Protein AF-0000000084985797 (afdb_homodimer)

Structure (mmCIF, N/CA/C/O backbone):
data_AF-0000000084985797-model_v1
#
loop_
_entity.id
_entity.type
_entity.pdbx_description
1 polymer 'Alanine racemase'
#
loop_
_atom_site.group_PDB
_atom_site.id
_atom_site.type_symbol
_atom_site.label_atom_id
_atom_site.label_alt_id
_atom_site.label_comp_id
_atom_site.label_asym_id
_atom_site.label_entity_id
_atom_site.label_seq_id
_atom_site.pdbx_PDB_ins_code
_atom_site.Cartn_x
_atom_site.Cartn_y
_atom_site.Cartn_z
_atom_site.occupancy
_atom_site.B_iso_or_equiv
_atom_site.auth_seq_id
_atom_site.auth_comp_id
_atom_site.auth_asym_id
_atom_site.auth_atom_id
_atom_site.pdbx_PDB_model_num
ATOM 1 N N . MET A 1 1 ? -8.375 -5.516 25.641 1 49.97 1 MET A N 1
ATOM 2 C CA . MET A 1 1 ? -8.156 -5.219 24.234 1 49.97 1 MET A CA 1
ATOM 3 C C . MET A 1 1 ? -7.426 -3.893 24.062 1 49.97 1 MET A C 1
ATOM 5 O O . MET A 1 1 ? -7.711 -2.926 24.781 1 49.97 1 MET A O 1
ATOM 9 N N . HIS A 1 2 ? -6.254 -3.949 23.422 1 60.88 2 HIS A N 1
ATOM 10 C CA . HIS A 1 2 ? -5.48 -2.721 23.266 1 60.88 2 HIS A CA 1
ATOM 11 C C . HIS A 1 2 ? -6.242 -1.684 22.453 1 60.88 2 HIS A C 1
ATOM 13 O O . HIS A 1 2 ? -6.988 -2.035 21.531 1 60.88 2 HIS A O 1
ATOM 19 N N . SER A 1 3 ? -6.25 -0.531 22.922 1 81.56 3 SER A N 1
ATOM 20 C CA . SER A 1 3 ? -6.914 0.582 22.25 1 81.56 3 SER A CA 1
ATOM 21 C C . SER A 1 3 ? -6.172 0.981 20.984 1 81.56 3 SER A C 1
ATOM 23 O O . SER A 1 3 ? -4.965 0.771 20.875 1 81.56 3 SER A O 1
ATOM 25 N N . TYR A 1 4 ? -6.898 1.074 19.922 1 89.38 4 TYR A N 1
ATOM 26 C CA . TYR A 1 4 ? -6.305 1.612 18.703 1 89.38 4 TYR A CA 1
ATOM 27 C C . TYR A 1 4 ? -6.535 3.115 18.594 1 89.38 4 TYR A C 1
ATOM 29 O O . TYR A 1 4 ? -7.484 3.645 19.188 1 89.38 4 TYR A O 1
ATOM 37 N N . THR A 1 5 ? -5.602 3.789 17.969 1 92 5 THR A N 1
ATOM 38 C CA . THR A 1 5 ? -5.73 5.23 17.781 1 92 5 THR A CA 1
ATOM 39 C C . THR A 1 5 ? -6.855 5.543 16.797 1 92 5 THR A C 1
ATOM 41 O O . THR A 1 5 ? -6.824 5.102 15.641 1 92 5 THR A O 1
ATOM 44 N N . ARG A 1 6 ? -7.777 6.305 17.203 1 92.75 6 ARG A N 1
ATOM 45 C CA . ARG A 1 6 ? -8.922 6.645 16.375 1 92.75 6 ARG A CA 1
ATOM 46 C C . ARG A 1 6 ? -8.594 7.789 15.422 1 92.75 6 ARG A C 1
ATOM 48 O O . ARG A 1 6 ? -9.047 8.922 15.625 1 92.75 6 ARG A O 1
ATOM 55 N N . ARG A 1 7 ? -7.887 7.547 14.5 1 95.5 7 ARG A N 1
ATOM 56 C CA . ARG A 1 7 ? -7.508 8.406 13.383 1 95.5 7 ARG A CA 1
ATOM 57 C C . ARG A 1 7 ? -8.086 7.879 12.07 1 95.5 7 ARG A C 1
ATOM 59 O O . ARG A 1 7 ? -9.195 8.25 11.68 1 95.5 7 ARG A O 1
ATOM 66 N N . THR A 1 8 ? -7.547 6.828 11.508 1 98.44 8 THR A N 1
ATOM 67 C CA . THR A 1 8 ? -8.062 6.004 10.414 1 98.44 8 THR A CA 1
ATOM 68 C C . THR A 1 8 ? -7.93 4.52 10.75 1 98.44 8 THR A C 1
ATOM 70 O O . THR A 1 8 ? -6.879 4.074 11.219 1 98.44 8 THR A O 1
ATOM 73 N N . TRP A 1 9 ? -9.047 3.805 10.625 1 98.44 9 TRP A N 1
ATOM 74 C CA . TRP A 1 9 ? -9.008 2.383 10.953 1 98.44 9 TRP A CA 1
ATOM 75 C C . TRP A 1 9 ? -9.883 1.582 9.992 1 98.44 9 TRP A C 1
ATOM 77 O O . TRP A 1 9 ? -10.766 2.135 9.336 1 98.44 9 TRP A O 1
ATOM 87 N N . ALA A 1 10 ? -9.57 0.308 9.852 1 98.81 10 ALA A N 1
ATOM 88 C CA . ALA A 1 10 ? -10.359 -0.608 9.031 1 98.81 10 ALA A CA 1
ATOM 89 C C . ALA A 1 10 ? -11.164 -1.566 9.906 1 98.81 10 ALA A C 1
ATOM 91 O O . ALA A 1 10 ? -10.602 -2.307 10.711 1 98.81 10 ALA A O 1
ATOM 92 N N . GLU A 1 11 ? -12.445 -1.503 9.805 1 98.75 11 GLU A N 1
ATOM 93 C CA . GLU A 1 11 ? -13.312 -2.449 10.5 1 98.75 11 GLU A CA 1
ATOM 94 C C . GLU A 1 11 ? -13.5 -3.727 9.688 1 98.75 11 GLU A C 1
ATOM 96 O O . GLU A 1 11 ? -13.867 -3.67 8.508 1 98.75 11 GLU A O 1
ATOM 101 N N . ILE A 1 12 ? -13.234 -4.82 10.297 1 98.88 12 ILE A N 1
ATOM 102 C CA . ILE A 1 12 ? -13.359 -6.125 9.664 1 98.88 12 ILE A CA 1
ATOM 103 C C . ILE A 1 12 ? -14.523 -6.891 10.289 1 98.88 12 ILE A C 1
ATOM 105 O O . ILE A 1 12 ? -14.5 -7.199 11.484 1 98.88 12 ILE A O 1
ATOM 109 N N . ASN A 1 13 ? -15.516 -7.16 9.539 1 98.88 13 ASN A N 1
ATOM 110 C CA . ASN A 1 13 ? -16.703 -7.879 9.992 1 98.88 13 ASN A CA 1
ATOM 111 C C . ASN A 1 13 ? -16.562 -9.383 9.781 1 98.88 13 ASN A C 1
ATOM 113 O O . ASN A 1 13 ? -16.797 -9.883 8.68 1 98.88 13 ASN A O 1
ATOM 117 N N . LEU A 1 14 ? -16.297 -10.102 10.836 1 98.88 14 LEU A N 1
ATOM 118 C CA . LEU A 1 14 ? -16.031 -11.523 10.734 1 98.88 14 LEU A CA 1
ATOM 119 C C . LEU A 1 14 ? -17.297 -12.312 10.445 1 98.88 14 LEU A C 1
ATOM 121 O O . LEU A 1 14 ? -17.25 -13.414 9.906 1 98.88 14 LEU A O 1
ATOM 125 N N . ASP A 1 15 ? -18.484 -11.742 10.781 1 98.88 15 ASP A N 1
ATOM 126 C CA . ASP A 1 15 ? -19.75 -12.391 10.43 1 98.88 15 ASP A CA 1
ATOM 127 C C . ASP A 1 15 ? -19.969 -12.359 8.922 1 98.88 15 ASP A C 1
ATOM 129 O O . ASP A 1 15 ? -20.5 -13.32 8.352 1 98.88 15 ASP A O 1
ATOM 133 N N . ASN A 1 16 ? -19.641 -11.227 8.281 1 98.94 16 ASN A N 1
ATOM 134 C CA . ASN A 1 16 ? -19.719 -11.164 6.824 1 98.94 16 ASN A CA 1
ATOM 135 C C . ASN A 1 16 ? -18.781 -12.164 6.164 1 98.94 16 ASN A C 1
ATOM 137 O O . ASN A 1 16 ? -19.141 -12.797 5.164 1 98.94 16 ASN A O 1
ATOM 141 N N . LEU A 1 17 ? -17.594 -12.305 6.719 1 98.94 17 LEU A N 1
ATOM 142 C CA . LEU A 1 17 ? -16.656 -13.297 6.215 1 98.94 17 LEU A CA 1
ATOM 143 C C . LEU A 1 17 ? -17.25 -14.703 6.301 1 98.94 17 LEU A C 1
ATOM 145 O O . LEU A 1 17 ? -17.188 -15.469 5.336 1 98.94 17 LEU A O 1
ATOM 149 N N . ALA A 1 18 ? -17.797 -15 7.449 1 98.88 18 ALA A N 1
ATOM 150 C CA . ALA A 1 18 ? -18.422 -16.297 7.664 1 98.88 18 ALA A CA 1
ATOM 151 C C . ALA A 1 18 ? -19.578 -16.531 6.684 1 98.88 18 ALA A C 1
ATOM 153 O O . ALA A 1 18 ? -19.703 -17.625 6.113 1 98.88 18 ALA A O 1
ATOM 154 N N . HIS A 1 19 ? -20.375 -15.508 6.551 1 98.88 19 HIS A N 1
ATOM 155 C CA . HIS A 1 19 ? -21.484 -15.586 5.609 1 98.88 19 HIS A CA 1
ATOM 156 C C . HIS A 1 19 ? -21 -15.914 4.203 1 98.88 19 HIS A C 1
ATOM 158 O O . HIS A 1 19 ? -21.531 -16.812 3.551 1 98.88 19 HIS A O 1
ATOM 164 N N . ASN A 1 20 ? -20.016 -15.148 3.717 1 98.88 20 ASN A N 1
ATOM 165 C CA . ASN A 1 20 ? -19.484 -15.352 2.373 1 98.88 20 ASN A CA 1
ATOM 166 C C . ASN A 1 20 ? -18.922 -16.766 2.199 1 98.88 20 ASN A C 1
ATOM 168 O O . ASN A 1 20 ? -19.172 -17.406 1.183 1 98.88 20 ASN A O 1
ATOM 172 N N . TYR A 1 21 ? -18.172 -17.266 3.252 1 98.88 21 TYR A N 1
ATOM 173 C CA . TYR A 1 21 ? -17.594 -18.609 3.195 1 98.88 21 TYR A CA 1
ATOM 174 C C . TYR A 1 21 ? -18.688 -19.672 3.061 1 98.88 21 TYR A C 1
ATOM 176 O O . TYR A 1 21 ? -18.594 -20.562 2.217 1 98.88 21 TYR A O 1
ATOM 184 N N . ARG A 1 22 ? -19.688 -19.578 3.826 1 98.62 22 ARG A N 1
ATOM 185 C CA . ARG A 1 22 ? -20.781 -20.531 3.791 1 98.62 22 ARG A CA 1
ATOM 186 C C . ARG A 1 22 ? -21.516 -20.484 2.455 1 98.62 22 ARG A C 1
ATOM 188 O O . ARG A 1 22 ? -21.859 -21.531 1.892 1 98.62 22 ARG A O 1
ATOM 195 N N . HIS A 1 23 ? -21.734 -19.266 2.004 1 98.44 23 HIS A N 1
ATOM 196 C CA . HIS A 1 23 ? -22.422 -19.094 0.732 1 98.44 23 HIS A CA 1
ATOM 197 C C . HIS A 1 23 ? -21.641 -19.719 -0.413 1 98.44 23 HIS A C 1
ATOM 199 O O . HIS A 1 23 ? -22.203 -20.469 -1.217 1 98.44 23 HIS A O 1
ATOM 205 N N . ILE A 1 24 ? -20.344 -19.484 -0.493 1 98.25 24 ILE A N 1
ATOM 206 C CA . ILE A 1 24 ? -19.484 -20 -1.547 1 98.25 24 ILE A CA 1
ATOM 207 C C . ILE A 1 24 ? -19.422 -21.531 -1.462 1 98.25 24 ILE A C 1
ATOM 209 O O . ILE A 1 24 ? -19.516 -22.219 -2.48 1 98.25 24 ILE A O 1
ATOM 213 N N . THR A 1 25 ? -19.281 -22.031 -0.223 1 97.69 25 THR A N 1
ATOM 214 C CA . THR A 1 25 ? -19.234 -23.469 -0.012 1 97.69 25 THR A CA 1
ATOM 215 C C . THR A 1 25 ? -20.5 -24.141 -0.507 1 97.69 25 THR A C 1
ATOM 217 O O . THR A 1 25 ? -20.453 -25.203 -1.13 1 97.69 25 THR A O 1
ATOM 220 N N . ARG A 1 26 ? -21.609 -23.516 -0.255 1 96.25 26 ARG A N 1
ATOM 221 C CA . ARG A 1 26 ? -22.891 -24.047 -0.722 1 96.25 26 ARG A CA 1
ATOM 222 C C . ARG A 1 26 ? -22.938 -24.078 -2.246 1 96.25 26 ARG A C 1
ATOM 224 O O . ARG A 1 26 ? -23.406 -25.062 -2.834 1 96.25 26 ARG A O 1
ATOM 231 N N . GLN A 1 27 ? -22.453 -23.078 -2.854 1 95.19 27 GLN A N 1
ATOM 232 C CA . GLN A 1 27 ? -22.453 -22.984 -4.309 1 95.19 27 GLN A CA 1
ATOM 233 C C . GLN A 1 27 ? -21.562 -24.062 -4.934 1 95.19 27 GLN A C 1
ATOM 235 O O . GLN A 1 27 ? -21.859 -24.547 -6.023 1 95.19 27 GLN A O 1
ATOM 240 N N . LEU A 1 28 ? -20.531 -24.422 -4.293 1 96.69 28 LEU A N 1
ATOM 241 C CA . LEU A 1 28 ? -19.516 -25.312 -4.832 1 96.69 28 LEU A CA 1
ATOM 242 C C . LEU A 1 28 ? -19.938 -26.766 -4.707 1 96.69 28 LEU A C 1
ATOM 244 O O . LEU A 1 28 ? -19.391 -27.641 -5.395 1 96.69 28 LEU A O 1
ATOM 248 N N . GLY A 1 29 ? -20.922 -27.125 -3.807 1 94.19 29 GLY A N 1
ATOM 249 C CA . GLY A 1 29 ? -21.359 -28.5 -3.619 1 94.19 29 GLY A CA 1
ATOM 250 C C . GLY A 1 29 ? -20.281 -29.391 -3.016 1 94.19 29 GLY A C 1
ATOM 251 O O . GLY A 1 29 ? -19.844 -29.156 -1.895 1 94.19 29 GLY A O 1
ATOM 252 N N . THR A 1 30 ? -19.75 -30.281 -3.82 1 95.25 30 THR A N 1
ATOM 253 C CA . THR A 1 30 ? -18.797 -31.234 -3.297 1 95.25 30 THR A CA 1
ATOM 254 C C . THR A 1 30 ? -17.375 -30.703 -3.406 1 95.25 30 THR A C 1
ATOM 256 O O . THR A 1 30 ? -16.453 -31.234 -2.781 1 95.25 30 THR A O 1
ATOM 259 N N . THR A 1 31 ? -17.188 -29.734 -4.273 1 97.44 31 THR A N 1
ATOM 260 C CA . THR A 1 31 ? -15.891 -29.078 -4.375 1 97.44 31 THR A CA 1
ATOM 261 C C . THR A 1 31 ? -15.555 -28.328 -3.088 1 97.44 31 THR A C 1
ATOM 263 O O . THR A 1 31 ? -16.375 -27.562 -2.582 1 97.44 31 THR A O 1
ATOM 266 N N . ARG A 1 32 ? -14.359 -28.578 -2.494 1 97.75 32 ARG A N 1
ATOM 267 C CA . ARG A 1 32 ? -13.961 -27.938 -1.248 1 97.75 32 ARG A CA 1
ATOM 268 C C . ARG A 1 32 ? -13.203 -26.641 -1.521 1 97.75 32 ARG A C 1
ATOM 270 O O . ARG A 1 32 ? -12.688 -26.438 -2.623 1 97.75 32 ARG A O 1
ATOM 277 N N . VAL A 1 33 ? -13.148 -25.797 -0.489 1 98.12 33 VAL A N 1
ATOM 278 C CA . VAL A 1 33 ? -12.57 -24.469 -0.659 1 98.12 33 VAL A CA 1
ATOM 279 C C . VAL A 1 33 ? -11.117 -24.484 -0.191 1 98.12 33 VAL A C 1
ATOM 281 O O . VAL A 1 33 ? -10.805 -24.969 0.897 1 98.12 33 VAL A O 1
ATOM 284 N N . ILE A 1 34 ? -10.242 -24.016 -1.045 1 98.81 34 ILE A N 1
ATOM 285 C CA . ILE A 1 34 ? -8.977 -23.453 -0.57 1 98.81 34 ILE A CA 1
ATOM 286 C C . ILE A 1 34 ? -9.172 -21.984 -0.245 1 98.81 34 ILE A C 1
ATOM 288 O O . ILE A 1 34 ? -9.367 -21.156 -1.145 1 98.81 34 ILE A O 1
ATOM 292 N N . ALA A 1 35 ? -9.141 -21.625 1.031 1 98.81 35 ALA A N 1
ATOM 293 C CA . ALA A 1 35 ? -9.266 -20.219 1.405 1 98.81 35 ALA A CA 1
ATOM 294 C C . ALA A 1 35 ? -8.016 -19.438 1.011 1 98.81 35 ALA A C 1
ATOM 296 O O . ALA A 1 35 ? -6.949 -19.625 1.592 1 98.81 35 ALA A O 1
ATOM 297 N N . THR A 1 36 ? -8.188 -18.594 0.048 1 98.88 36 THR A N 1
ATOM 298 C CA . THR A 1 36 ? -7.051 -17.781 -0.371 1 98.88 36 THR A CA 1
ATOM 299 C C . THR A 1 36 ? -6.879 -16.578 0.543 1 98.88 36 THR A C 1
ATOM 301 O O . THR A 1 36 ? -7.734 -15.688 0.571 1 98.88 36 THR A O 1
ATOM 304 N N . VAL A 1 37 ? -5.742 -16.531 1.283 1 98.88 37 VAL A N 1
ATOM 305 C CA . VAL A 1 37 ? -5.539 -15.484 2.283 1 98.88 37 VAL A CA 1
ATOM 306 C C . VAL A 1 37 ? -4.215 -14.773 2.023 1 98.88 37 VAL A C 1
ATOM 308 O O . VAL A 1 37 ? -3.576 -14.281 2.957 1 98.88 37 VAL A O 1
ATOM 311 N N . LYS A 1 38 ? -3.771 -14.789 0.762 1 98.62 38 LYS A N 1
ATOM 312 C CA . LYS A 1 38 ? -2.529 -14.102 0.425 1 98.62 38 LYS A CA 1
ATOM 313 C C . LYS A 1 38 ? -2.66 -12.594 0.636 1 98.62 38 LYS A C 1
ATOM 315 O O . LYS A 1 38 ? -3.766 -12.086 0.821 1 98.62 38 LYS A O 1
ATOM 320 N N . ALA A 1 39 ? -1.468 -11.883 0.685 1 98.44 39 ALA A N 1
ATOM 321 C CA . ALA A 1 39 ? -1.417 -10.43 0.834 1 98.44 39 ALA A CA 1
ATOM 322 C C . ALA A 1 39 ? -2.148 -9.984 2.096 1 98.44 39 ALA A C 1
ATOM 324 O O . ALA A 1 39 ? -2.979 -9.07 2.051 1 98.44 39 ALA A O 1
ATOM 325 N N . ASP A 1 40 ? -1.896 -10.672 3.229 1 98.25 40 ASP A N 1
ATOM 326 C CA . ASP A 1 40 ? -2.533 -10.352 4.5 1 98.25 40 ASP A CA 1
ATOM 327 C C . ASP A 1 40 ? -4.055 -10.438 4.391 1 98.25 40 ASP A C 1
ATOM 329 O O . ASP A 1 40 ? -4.766 -9.531 4.836 1 98.25 40 ASP A O 1
ATOM 333 N N . ALA A 1 41 ? -4.508 -11.523 3.74 1 98.69 41 ALA A N 1
ATOM 334 C CA . ALA A 1 41 ? -5.93 -11.711 3.469 1 98.69 41 ALA A CA 1
ATOM 335 C C . ALA A 1 41 ? -6.508 -10.516 2.721 1 98.69 41 ALA A C 1
ATOM 337 O O . ALA A 1 41 ? -7.508 -9.938 3.148 1 98.69 41 ALA A O 1
ATOM 338 N N . TYR A 1 42 ? -5.848 -10.18 1.637 1 98.5 42 TYR A N 1
ATOM 339 C CA . TYR A 1 42 ? -6.25 -9.07 0.778 1 98.5 42 TYR A CA 1
ATOM 340 C C . TYR A 1 42 ? -6.391 -7.781 1.581 1 98.5 42 TYR A C 1
ATOM 342 O O . TYR A 1 42 ? -7.293 -6.977 1.327 1 98.5 42 TYR A O 1
ATOM 350 N N . GLY A 1 43 ? -5.602 -7.617 2.613 1 98.19 43 GLY A N 1
ATOM 351 C CA . GLY A 1 43 ? -5.605 -6.395 3.396 1 98.19 43 GLY A CA 1
ATOM 352 C C . GLY A 1 43 ? -6.539 -6.449 4.59 1 98.19 43 GLY A C 1
ATOM 353 O O . GLY A 1 43 ? -6.641 -5.484 5.352 1 98.19 43 GLY A O 1
ATOM 354 N N . HIS A 1 44 ? -7.168 -7.586 4.902 1 98.81 44 HIS A N 1
ATOM 355 C CA . HIS A 1 44 ? -8.188 -7.676 5.941 1 98.81 44 HIS A CA 1
ATOM 356 C C . HIS A 1 44 ? -7.605 -8.203 7.246 1 98.81 44 HIS A C 1
ATOM 358 O O . HIS A 1 44 ? -8.305 -8.281 8.258 1 98.81 44 HIS A O 1
ATOM 364 N N . GLY A 1 45 ? -6.293 -8.539 7.258 1 98.25 45 GLY A N 1
ATOM 365 C CA . GLY A 1 45 ? -5.684 -9.133 8.438 1 98.25 45 GLY A CA 1
ATOM 366 C C . GLY A 1 45 ? -5.773 -10.648 8.453 1 98.25 45 GLY A C 1
ATOM 367 O O . GLY A 1 45 ? -6.777 -11.203 8.898 1 98.25 45 GLY A O 1
ATOM 368 N N . GLU A 1 46 ? -4.668 -11.328 8.102 1 98 46 GLU A N 1
ATOM 369 C CA . GLU A 1 46 ? -4.715 -12.766 7.824 1 98 46 GLU A CA 1
ATOM 370 C C . GLU A 1 46 ? -4.883 -13.57 9.109 1 98 46 GLU A C 1
ATOM 372 O O . GLU A 1 46 ? -5.477 -14.648 9.094 1 98 46 GLU A O 1
ATOM 377 N N . GLN A 1 47 ? -4.41 -13.039 10.242 1 97.69 47 GLN A N 1
ATOM 378 C CA . GLN A 1 47 ? -4.48 -13.797 11.484 1 97.69 47 GLN A CA 1
ATOM 379 C C . GLN A 1 47 ? -5.926 -14.133 11.844 1 97.69 47 GLN A C 1
ATOM 381 O O . GLN A 1 47 ? -6.277 -15.305 11.992 1 97.69 47 GLN A O 1
ATOM 386 N N . HIS A 1 48 ? -6.746 -13.086 11.914 1 98.5 48 HIS A N 1
ATOM 387 C CA . HIS A 1 48 ? -8.133 -13.281 12.328 1 98.5 48 HIS A CA 1
ATOM 388 C C . HIS A 1 48 ? -8.961 -13.891 11.203 1 98.5 48 HIS A C 1
ATOM 390 O O . HIS A 1 48 ? -9.852 -14.711 11.453 1 98.5 48 HIS A O 1
ATOM 396 N N . VAL A 1 49 ? -8.664 -13.547 9.977 1 98.88 49 VAL A N 1
ATOM 397 C CA . VAL A 1 49 ? -9.398 -14.07 8.828 1 98.88 49 VAL A CA 1
ATOM 398 C C . VAL A 1 49 ? -9.164 -15.57 8.703 1 98.88 49 VAL A C 1
ATOM 400 O O . VAL A 1 49 ? -10.117 -16.359 8.656 1 98.88 49 VAL A O 1
ATOM 403 N N . ALA A 1 50 ? -7.887 -15.977 8.719 1 98.88 50 ALA A N 1
ATOM 404 C CA . ALA A 1 50 ? -7.551 -17.391 8.555 1 98.88 50 ALA A CA 1
ATOM 405 C C . ALA A 1 50 ? -8.086 -18.219 9.711 1 98.88 50 ALA A C 1
ATOM 407 O O . ALA A 1 50 ? -8.609 -19.312 9.508 1 98.88 50 ALA A O 1
ATOM 408 N N . SER A 1 51 ? -7.941 -17.656 10.906 1 98.69 51 SER A N 1
ATOM 409 C CA . SER A 1 51 ? -8.445 -18.359 12.086 1 98.69 51 SER A CA 1
ATOM 410 C C . SER A 1 51 ? -9.953 -18.562 12.008 1 98.69 51 SER A C 1
ATOM 412 O O . SER A 1 51 ? -10.453 -19.641 12.32 1 98.69 51 SER A O 1
ATOM 414 N N . THR A 1 52 ? -10.633 -17.531 11.602 1 98.75 52 THR A N 1
ATOM 415 C CA . THR A 1 52 ? -12.086 -17.594 11.469 1 98.75 52 THR A CA 1
ATOM 416 C C . THR A 1 52 ? -12.477 -18.641 10.43 1 98.75 52 THR A C 1
ATOM 418 O O . THR A 1 52 ? -13.367 -19.453 10.664 1 98.75 52 THR A O 1
ATOM 421 N N . LEU A 1 53 ? -11.82 -18.641 9.336 1 98.88 53 LEU A N 1
ATOM 422 C CA . LEU A 1 53 ? -12.125 -19.578 8.258 1 98.88 53 LEU A CA 1
ATOM 423 C C . LEU A 1 53 ? -11.82 -21.016 8.688 1 98.88 53 LEU A C 1
ATOM 425 O O . LEU A 1 53 ? -12.578 -21.938 8.375 1 98.88 53 LEU A O 1
ATOM 429 N N . GLU A 1 54 ? -10.711 -21.203 9.375 1 98.75 54 GLU A N 1
ATOM 430 C CA . GLU A 1 54 ? -10.375 -22.531 9.875 1 98.75 54 GLU A CA 1
ATOM 431 C C . GLU A 1 54 ? -11.445 -23.047 10.828 1 98.75 54 GLU A C 1
ATOM 433 O O . GLU A 1 54 ? -11.836 -24.219 10.75 1 98.75 54 GLU A O 1
ATOM 438 N N . LYS A 1 55 ? -11.938 -22.203 11.695 1 98.38 55 LYS A N 1
ATOM 439 C CA . LYS A 1 55 ? -12.992 -22.562 12.641 1 98.38 55 LYS A CA 1
ATOM 440 C C . LYS A 1 55 ? -14.281 -22.938 11.914 1 98.38 55 LYS A C 1
ATOM 442 O O . LYS A 1 55 ? -15.062 -23.75 12.398 1 98.38 55 LYS A O 1
ATOM 447 N N . LEU A 1 56 ? -14.43 -22.344 10.789 1 98.38 56 LEU A N 1
ATOM 448 C CA . LEU A 1 56 ? -15.633 -22.594 10.008 1 98.38 56 LEU A CA 1
ATOM 449 C C . LEU A 1 56 ? -15.5 -23.891 9.211 1 98.38 56 LEU A C 1
ATOM 451 O O . LEU A 1 56 ? -16.469 -24.344 8.586 1 98.38 56 LEU A O 1
ATOM 455 N N . GLY A 1 57 ? -14.273 -24.453 9.156 1 97.69 57 GLY A N 1
ATOM 456 C CA . GLY A 1 57 ? -14.125 -25.766 8.539 1 97.69 57 GLY A CA 1
ATOM 457 C C . GLY A 1 57 ? -13.18 -25.766 7.359 1 97.69 57 GLY A C 1
ATOM 458 O O . GLY A 1 57 ? -12.961 -26.797 6.727 1 97.69 57 GLY A O 1
ATOM 459 N N . ALA A 1 58 ? -12.602 -24.609 7.07 1 98.25 58 ALA A N 1
ATOM 460 C CA . ALA A 1 58 ? -11.617 -24.578 5.988 1 98.25 58 ALA A CA 1
ATOM 461 C C . ALA A 1 58 ? -10.414 -25.453 6.324 1 98.25 58 ALA A C 1
ATOM 463 O O . ALA A 1 58 ? -9.797 -25.297 7.379 1 98.25 58 ALA A O 1
ATOM 464 N N . GLN A 1 59 ? -10.078 -26.297 5.379 1 98.06 59 GLN A N 1
ATOM 465 C CA . GLN A 1 59 ? -8.961 -27.203 5.598 1 98.06 59 GLN A CA 1
ATOM 466 C C . GLN A 1 59 ? -7.754 -26.812 4.754 1 98.06 59 GLN A C 1
ATOM 468 O O . GLN A 1 59 ? -6.637 -27.266 4.996 1 98.06 59 GLN A O 1
ATOM 473 N N . TRP A 1 60 ? -7.984 -26.016 3.754 1 98.69 60 TRP A N 1
ATOM 474 C CA . TRP A 1 60 ? -6.945 -25.562 2.834 1 98.69 60 TRP A CA 1
ATOM 475 C C . TRP A 1 60 ? -6.855 -24.031 2.812 1 98.69 60 TRP A C 1
ATOM 477 O O . TRP A 1 60 ? -7.879 -23.344 2.838 1 98.69 60 TRP A O 1
ATOM 487 N N . PHE A 1 61 ? -5.637 -23.594 2.793 1 98.88 61 PHE A N 1
ATOM 488 C CA . PHE A 1 61 ? -5.336 -22.172 2.607 1 98.88 61 PHE A CA 1
ATOM 489 C C . PHE A 1 61 ? -4.316 -21.984 1.493 1 98.88 61 PHE A C 1
ATOM 491 O O . PHE A 1 61 ? -3.512 -22.875 1.217 1 98.88 61 PHE A O 1
ATOM 498 N N . SER A 1 62 ? -4.379 -20.906 0.834 1 98.94 62 SER A N 1
ATOM 499 C CA . SER A 1 62 ? -3.35 -20.594 -0.148 1 98.94 62 SER A CA 1
ATOM 500 C C . SER A 1 62 ? -2.787 -19.203 0.072 1 98.94 62 SER A C 1
ATOM 502 O O . SER A 1 62 ? -3.506 -18.297 0.512 1 98.94 62 SER A O 1
ATOM 504 N N . VAL A 1 63 ? -1.51 -19.031 -0.174 1 98.88 63 VAL A N 1
ATOM 505 C CA . VAL A 1 63 ? -0.763 -17.781 -0.057 1 98.88 63 VAL A CA 1
ATOM 506 C C . VAL A 1 63 ? 0.138 -17.609 -1.276 1 98.88 63 VAL A C 1
ATOM 508 O O . VAL A 1 63 ? 0.257 -18.516 -2.107 1 98.88 63 VAL A O 1
ATOM 511 N N . SER A 1 64 ? 0.725 -16.406 -1.36 1 98.31 64 SER A N 1
ATOM 512 C CA . SER A 1 64 ? 1.51 -16.078 -2.547 1 98.31 64 SER A CA 1
ATOM 513 C C . SER A 1 64 ? 2.959 -16.531 -2.391 1 98.31 64 SER A C 1
ATOM 515 O O . SER A 1 64 ? 3.645 -16.797 -3.381 1 98.31 64 SER A O 1
ATOM 517 N N . ASN A 1 65 ? 3.473 -16.609 -1.163 1 98.12 65 ASN A N 1
ATOM 518 C CA . ASN A 1 65 ? 4.895 -16.859 -0.948 1 98.12 65 ASN A CA 1
ATOM 519 C C . ASN A 1 65 ? 5.148 -17.5 0.413 1 98.12 65 ASN A C 1
ATOM 521 O O . ASN A 1 65 ? 4.238 -17.609 1.237 1 98.12 65 ASN A O 1
ATOM 525 N N . ILE A 1 66 ? 6.348 -17.891 0.656 1 98.12 66 ILE A N 1
ATOM 526 C CA . ILE A 1 66 ? 6.715 -18.703 1.811 1 98.12 66 ILE A CA 1
ATOM 527 C C . ILE A 1 66 ? 6.613 -17.859 3.084 1 98.12 66 ILE A C 1
ATOM 529 O O . ILE A 1 66 ? 6.262 -18.375 4.148 1 98.12 66 ILE A O 1
ATOM 533 N N . ASP A 1 67 ? 6.891 -16.531 3.041 1 97.62 67 ASP A N 1
ATOM 534 C CA . ASP A 1 67 ? 6.777 -15.68 4.219 1 97.62 67 ASP A CA 1
ATOM 535 C C . ASP A 1 67 ? 5.348 -15.656 4.75 1 97.62 67 ASP A C 1
ATOM 537 O O . ASP A 1 67 ? 5.125 -15.695 5.961 1 97.62 67 ASP A O 1
ATOM 541 N N . GLU A 1 68 ? 4.438 -15.594 3.871 1 98.31 68 GLU A N 1
ATOM 542 C CA . GLU A 1 68 ? 3.029 -15.609 4.254 1 98.31 68 GLU A CA 1
ATOM 543 C C . GLU A 1 68 ? 2.631 -16.969 4.836 1 98.31 68 GLU A C 1
ATOM 545 O O . GLU A 1 68 ? 1.826 -17.031 5.766 1 98.31 68 GLU A O 1
ATOM 550 N N . ALA A 1 69 ? 3.16 -18.016 4.227 1 98.69 69 ALA A N 1
ATOM 551 C CA . ALA A 1 69 ? 2.889 -19.344 4.762 1 98.69 69 ALA A CA 1
ATOM 552 C C . ALA A 1 69 ? 3.406 -19.484 6.191 1 98.69 69 ALA A C 1
ATOM 554 O O . ALA A 1 69 ? 2.703 -19.984 7.07 1 98.69 69 ALA A O 1
ATOM 555 N N . MET A 1 70 ? 4.617 -19.031 6.379 1 97.88 70 MET A N 1
ATOM 556 C CA . MET A 1 70 ? 5.215 -19.078 7.707 1 97.88 70 MET A CA 1
ATOM 557 C C . MET A 1 70 ? 4.41 -18.25 8.703 1 97.88 70 MET A C 1
ATOM 559 O O . MET A 1 70 ? 4.266 -18.625 9.867 1 97.88 70 MET A O 1
ATOM 563 N N . ALA A 1 71 ? 3.92 -17.094 8.227 1 97.94 71 ALA A N 1
ATOM 564 C CA . ALA A 1 71 ? 3.084 -16.25 9.078 1 97.94 71 ALA A CA 1
ATOM 565 C C . ALA A 1 71 ? 1.832 -17 9.531 1 97.94 71 ALA A C 1
ATOM 567 O O . ALA A 1 71 ? 1.445 -16.938 10.695 1 97.94 71 ALA A O 1
ATOM 568 N N . LEU A 1 72 ? 1.193 -17.688 8.617 1 98.62 72 LEU A N 1
ATOM 569 C CA . LEU A 1 72 ? 0.01 -18.453 8.977 1 98.62 72 LEU A CA 1
ATOM 570 C C . LEU A 1 72 ? 0.343 -19.5 10.039 1 98.62 72 LEU A C 1
ATOM 572 O O . LEU A 1 72 ? -0.417 -19.688 10.992 1 98.62 72 LEU A O 1
ATOM 576 N N . ARG A 1 73 ? 1.489 -20.188 9.844 1 98.69 73 ARG A N 1
ATOM 577 C CA . ARG A 1 73 ? 1.91 -21.172 10.828 1 98.69 73 ARG A CA 1
ATOM 578 C C . ARG A 1 73 ? 2.15 -20.516 12.188 1 98.69 73 ARG A C 1
ATOM 580 O O . ARG A 1 73 ? 1.755 -21.062 13.219 1 98.69 73 ARG A O 1
ATOM 587 N N . ARG A 1 74 ? 2.76 -19.344 12.195 1 97.62 74 ARG A N 1
ATOM 588 C CA . ARG A 1 74 ? 3.004 -18.625 13.438 1 97.62 74 ARG A CA 1
ATOM 589 C C . ARG A 1 74 ? 1.693 -18.219 14.102 1 97.62 74 ARG A C 1
ATOM 591 O O . ARG A 1 74 ? 1.615 -18.125 15.328 1 97.62 74 ARG A O 1
ATOM 598 N N . HIS A 1 75 ? 0.679 -18 13.297 1 97.44 75 HIS A N 1
ATOM 599 C CA . HIS A 1 75 ? -0.626 -17.625 13.828 1 97.44 75 HIS A CA 1
ATOM 600 C C . HIS A 1 75 ? -1.401 -18.844 14.305 1 97.44 75 HIS A C 1
ATOM 602 O O . HIS A 1 75 ? -2.529 -18.719 14.789 1 97.44 75 HIS A O 1
ATOM 608 N N . GLY A 1 76 ? -0.844 -20.078 14.07 1 98 76 GLY A N 1
ATOM 609 C CA . GLY A 1 76 ? -1.441 -21.297 14.602 1 98 76 GLY A CA 1
ATOM 610 C C . GLY A 1 76 ? -2.316 -22.031 13.594 1 98 76 GLY A C 1
ATOM 611 O O . GLY A 1 76 ? -3.035 -22.953 13.953 1 98 76 GLY A O 1
ATOM 612 N N . ILE A 1 77 ? -2.293 -21.594 12.367 1 98.56 77 ILE A N 1
ATOM 613 C CA . ILE A 1 77 ? -3.092 -22.266 11.352 1 98.56 77 ILE A CA 1
ATOM 614 C C . ILE A 1 77 ? -2.512 -23.656 11.078 1 98.56 77 ILE A C 1
ATOM 616 O O . ILE A 1 77 ? -1.323 -23.797 10.781 1 98.56 77 ILE A O 1
ATOM 620 N N . ARG A 1 78 ? -3.32 -24.672 11.117 1 97.44 78 ARG A N 1
ATOM 621 C CA . ARG A 1 78 ? -2.852 -26.047 11 1 97.44 78 ARG A CA 1
ATOM 622 C C . ARG A 1 78 ? -3.25 -26.641 9.656 1 97.44 78 ARG A C 1
ATOM 624 O O . ARG A 1 78 ? -2.691 -27.656 9.234 1 97.44 78 ARG A O 1
ATOM 631 N N . GLY A 1 79 ? -4.227 -26.016 9.047 1 97.75 79 GLY A N 1
ATOM 632 C CA . GLY A 1 79 ? -4.676 -26.516 7.754 1 97.75 79 GLY A CA 1
ATOM 633 C C . GLY A 1 79 ? -3.568 -26.594 6.723 1 97.75 79 GLY A C 1
ATOM 634 O O . GLY A 1 79 ? -2.475 -26.062 6.941 1 97.75 79 GLY A O 1
ATOM 635 N N . ASP A 1 80 ? -3.844 -27.328 5.629 1 98.69 80 ASP A N 1
ATOM 636 C CA . ASP A 1 80 ? -2.893 -27.406 4.523 1 98.69 80 ASP A CA 1
ATOM 637 C C . ASP A 1 80 ? -2.689 -26.047 3.871 1 98.69 80 ASP A C 1
ATOM 639 O O . ASP A 1 80 ? -3.639 -25.266 3.73 1 98.69 80 ASP A O 1
ATOM 643 N N . ILE A 1 81 ? -1.452 -25.719 3.586 1 98.88 81 ILE A N 1
ATOM 644 C CA . ILE A 1 81 ? -1.146 -24.422 2.982 1 98.88 81 ILE A CA 1
ATOM 645 C C . ILE A 1 81 ? -0.484 -24.641 1.622 1 98.88 81 ILE A C 1
ATOM 647 O O . ILE A 1 81 ? 0.521 -25.344 1.516 1 98.88 81 ILE A O 1
ATOM 651 N N . LEU A 1 82 ? -1.056 -24.094 0.612 1 98.94 82 LEU A N 1
ATOM 652 C CA . LEU A 1 82 ? -0.503 -24.109 -0.738 1 98.94 82 LEU A CA 1
ATOM 653 C C . LEU A 1 82 ? 0.146 -22.766 -1.062 1 98.94 82 LEU A C 1
ATOM 655 O O . LEU A 1 82 ? -0.499 -21.719 -0.961 1 98.94 82 LEU A O 1
ATOM 659 N N . ILE A 1 83 ? 1.397 -22.766 -1.373 1 98.88 83 ILE A N 1
ATOM 660 C CA . ILE A 1 83 ? 2.07 -21.578 -1.881 1 98.88 83 ILE A CA 1
ATOM 661 C C . ILE A 1 83 ? 1.907 -21.5 -3.396 1 98.88 83 ILE A C 1
ATOM 663 O O . ILE A 1 83 ? 2.408 -22.359 -4.125 1 98.88 83 ILE A O 1
ATOM 667 N N . LEU A 1 84 ? 1.304 -20.453 -3.854 1 98.81 84 LEU A N 1
ATOM 668 C CA . LEU A 1 84 ? 0.943 -20.328 -5.262 1 98.81 84 LEU A CA 1
ATOM 669 C C . LEU A 1 84 ? 2.137 -19.859 -6.086 1 98.81 84 LEU A C 1
ATOM 671 O O . LEU A 1 84 ? 2.209 -20.125 -7.289 1 98.81 84 LEU A O 1
ATOM 675 N N . GLY A 1 85 ? 3.027 -19.109 -5.438 1 97.38 85 GLY A N 1
ATOM 676 C CA . GLY A 1 85 ? 4.102 -18.484 -6.184 1 97.38 85 GLY A CA 1
ATOM 677 C C . GLY A 1 85 ? 5.457 -19.109 -5.93 1 97.38 85 GLY A C 1
ATOM 678 O O . GLY A 1 85 ? 5.539 -20.281 -5.535 1 97.38 85 GLY A O 1
ATOM 679 N N . PHE A 1 86 ? 6.512 -18.391 -6.23 1 96.25 86 PHE A N 1
ATOM 680 C CA . PHE A 1 86 ? 7.906 -18.812 -6.242 1 96.25 86 PHE A CA 1
ATOM 681 C C . PHE A 1 86 ? 8.477 -18.812 -4.828 1 96.25 86 PHE A C 1
ATOM 683 O O . PHE A 1 86 ? 8.281 -17.875 -4.066 1 96.25 86 PHE A O 1
ATOM 690 N N . THR A 1 87 ? 9.078 -19.938 -4.43 1 97.88 87 THR A N 1
ATOM 691 C CA . THR A 1 87 ? 9.906 -20.031 -3.229 1 97.88 87 THR A CA 1
ATOM 692 C C . THR A 1 87 ? 11.375 -20.234 -3.596 1 97.88 87 THR A C 1
ATOM 694 O O . THR A 1 87 ? 11.734 -21.219 -4.23 1 97.88 87 THR A O 1
ATOM 697 N N . PRO A 1 88 ? 12.227 -19.312 -3.193 1 96.5 88 PRO A N 1
ATOM 698 C CA . PRO A 1 88 ? 13.656 -19.547 -3.443 1 96.5 88 PRO A CA 1
ATOM 699 C C . PRO A 1 88 ? 14.172 -20.812 -2.787 1 96.5 88 PRO A C 1
ATOM 701 O O . PRO A 1 88 ? 13.727 -21.188 -1.698 1 96.5 88 PRO A O 1
ATOM 704 N N . LEU A 1 89 ? 15.195 -21.422 -3.436 1 95.44 89 LEU A N 1
ATOM 705 C CA . LEU A 1 89 ? 15.727 -22.688 -2.953 1 95.44 89 LEU A CA 1
ATOM 706 C C . LEU A 1 89 ? 16.312 -22.531 -1.556 1 95.44 89 LEU A C 1
ATOM 708 O O . LEU A 1 89 ? 16.297 -23.484 -0.761 1 95.44 89 LEU A O 1
ATOM 712 N N . GLU A 1 90 ? 16.781 -21.328 -1.291 1 94.44 90 GLU A N 1
ATOM 713 C CA . GLU A 1 90 ? 17.375 -21.047 0.011 1 94.44 90 GLU A CA 1
ATOM 714 C C . GLU A 1 90 ? 16.359 -21.219 1.133 1 94.44 90 GLU A C 1
ATOM 716 O O . GLU A 1 90 ? 16.734 -21.406 2.293 1 94.44 90 GLU A O 1
ATOM 721 N N . ASP A 1 91 ? 15.102 -21.172 0.76 1 96.06 91 ASP A N 1
ATOM 722 C CA . ASP A 1 91 ? 14.039 -21.281 1.762 1 96.06 91 ASP A CA 1
ATOM 723 C C . ASP A 1 91 ? 13.359 -22.641 1.713 1 96.06 91 ASP A C 1
ATOM 725 O O . ASP A 1 91 ? 12.344 -22.859 2.373 1 96.06 91 ASP A O 1
ATOM 729 N N . ALA A 1 92 ? 13.922 -23.578 0.984 1 97.06 92 ALA A N 1
ATOM 730 C CA . ALA A 1 92 ? 13.273 -24.875 0.762 1 97.06 92 ALA A CA 1
ATOM 731 C C . ALA A 1 92 ? 13.148 -25.656 2.066 1 97.06 92 ALA A C 1
ATOM 733 O O . ALA A 1 92 ? 12.227 -26.453 2.232 1 97.06 92 ALA A O 1
ATOM 734 N N . LYS A 1 93 ? 14.078 -25.406 2.971 1 97.12 93 LYS A N 1
ATOM 735 C CA . LYS A 1 93 ? 14.039 -26.094 4.262 1 97.12 93 LYS A CA 1
ATOM 736 C C . LYS A 1 93 ? 12.711 -25.844 4.977 1 97.12 93 LYS A C 1
ATOM 738 O O . LYS A 1 93 ? 12.172 -26.734 5.633 1 97.12 93 LYS A O 1
ATOM 743 N N . GLU A 1 94 ? 12.219 -24.594 4.84 1 97.25 94 GLU A N 1
ATOM 744 C CA . GLU A 1 94 ? 10.969 -24.219 5.488 1 97.25 94 GLU A CA 1
ATOM 745 C C . GLU A 1 94 ? 9.789 -24.984 4.902 1 97.25 94 GLU A C 1
ATOM 747 O O . GLU A 1 94 ? 8.836 -25.312 5.613 1 97.25 94 GLU A O 1
ATOM 752 N N . LEU A 1 95 ? 9.867 -25.281 3.615 1 98.25 95 LEU A N 1
ATOM 753 C CA . LEU A 1 95 ? 8.82 -26.078 2.992 1 98.25 95 LEU A CA 1
ATOM 754 C C . LEU A 1 95 ? 8.664 -27.422 3.705 1 98.25 95 LEU A C 1
ATOM 756 O O . LEU A 1 95 ? 7.555 -27.828 4.047 1 98.25 95 LEU A O 1
ATOM 760 N N . ALA A 1 96 ? 9.781 -28.078 3.916 1 97.75 96 ALA A N 1
ATOM 761 C CA . ALA A 1 96 ? 9.797 -29.406 4.527 1 97.75 96 ALA A CA 1
ATOM 762 C C . ALA A 1 96 ? 9.414 -29.328 6.004 1 97.75 96 ALA A C 1
ATOM 764 O O . ALA A 1 96 ? 8.562 -30.109 6.469 1 97.75 96 ALA A O 1
ATOM 765 N N . GLU A 1 97 ? 9.992 -28.359 6.703 1 97.81 97 GLU A N 1
ATOM 766 C CA . GLU A 1 97 ? 9.836 -28.266 8.148 1 97.81 97 GLU A CA 1
ATOM 767 C C . GLU A 1 97 ? 8.406 -27.906 8.523 1 97.81 97 GLU A C 1
ATOM 769 O O . GLU A 1 97 ? 7.906 -28.344 9.57 1 97.81 97 GLU A O 1
ATOM 774 N N . HIS A 1 98 ? 7.738 -27.172 7.676 1 98.06 98 HIS A N 1
ATOM 775 C CA . HIS A 1 98 ? 6.41 -26.672 8.031 1 98.06 98 HIS A CA 1
ATOM 776 C C . HIS A 1 98 ? 5.332 -27.328 7.176 1 98.06 98 HIS A C 1
ATOM 778 O O . HIS A 1 98 ? 4.18 -26.891 7.176 1 98.06 98 HIS A O 1
ATOM 784 N N . GLN A 1 99 ? 5.707 -28.328 6.43 1 97.25 99 GLN A N 1
ATOM 785 C CA . GLN A 1 99 ? 4.789 -29.141 5.637 1 97.25 99 GLN A CA 1
ATOM 786 C C . GLN A 1 99 ? 3.959 -28.266 4.699 1 97.25 99 GLN A C 1
ATOM 788 O O . GLN A 1 99 ? 2.727 -28.344 4.703 1 97.25 99 GLN A O 1
ATOM 793 N N . LEU A 1 100 ? 4.641 -27.453 3.992 1 98.75 100 LEU A N 1
ATOM 794 C CA . LEU A 1 100 ? 4 -26.562 3.037 1 98.75 100 LEU A CA 1
ATOM 795 C C . LEU A 1 100 ? 3.979 -27.172 1.642 1 98.75 100 LEU A C 1
ATOM 797 O O . LEU A 1 100 ? 4.945 -27.828 1.228 1 98.75 100 LEU A O 1
ATOM 801 N N . THR A 1 101 ? 2.859 -27.062 0.951 1 98.88 101 THR A N 1
ATOM 802 C CA . THR A 1 101 ? 2.746 -27.516 -0.435 1 98.88 101 THR A CA 1
ATOM 803 C C . THR A 1 101 ? 3.227 -26.422 -1.391 1 98.88 101 THR A C 1
ATOM 805 O O . THR A 1 101 ? 2.754 -25.281 -1.333 1 98.88 101 THR A O 1
ATOM 808 N N . GLN A 1 102 ? 4.172 -26.75 -2.219 1 98.88 102 GLN A N 1
ATOM 809 C CA . GLN A 1 102 ? 4.773 -25.797 -3.137 1 98.88 102 GLN A CA 1
ATOM 810 C C . GLN A 1 102 ? 4.262 -26 -4.562 1 98.88 102 GLN A C 1
ATOM 812 O O . GLN A 1 102 ? 4.133 -27.125 -5.023 1 98.88 102 GLN A O 1
ATOM 817 N N . THR A 1 103 ? 3.932 -24.984 -5.23 1 98.88 103 THR A N 1
ATOM 818 C CA . THR A 1 103 ? 3.578 -25.031 -6.645 1 98.88 103 THR A CA 1
ATOM 819 C C . THR A 1 103 ? 4.816 -25.281 -7.504 1 98.88 103 THR A C 1
ATOM 821 O O . THR A 1 103 ? 5.844 -24.625 -7.32 1 98.88 103 THR A O 1
ATOM 824 N N . ILE A 1 104 ? 4.691 -26.188 -8.414 1 98.75 104 ILE A N 1
ATOM 825 C CA . ILE A 1 104 ? 5.691 -26.422 -9.445 1 98.75 104 ILE A CA 1
ATOM 826 C C . ILE A 1 104 ? 5.188 -25.875 -10.781 1 98.75 104 ILE A C 1
ATOM 828 O O . ILE A 1 104 ? 4.102 -26.25 -11.234 1 98.75 104 ILE A O 1
ATOM 832 N N . PHE A 1 105 ? 6.035 -24.984 -11.383 1 98.38 105 PHE A N 1
ATOM 833 C CA . PHE A 1 105 ? 5.492 -24.266 -12.523 1 98.38 105 PHE A CA 1
ATOM 834 C C . PHE A 1 105 ? 6.477 -24.266 -13.688 1 98.38 105 PHE A C 1
ATOM 836 O O . PHE A 1 105 ? 6.184 -23.734 -14.758 1 98.38 105 PHE A O 1
ATOM 843 N N . SER A 1 106 ? 7.676 -24.844 -13.516 1 97.56 106 SER A N 1
ATOM 844 C CA . SER A 1 106 ? 8.656 -24.969 -14.586 1 97.56 106 SER A CA 1
ATOM 845 C C . SER A 1 106 ? 9.547 -26.188 -14.383 1 97.56 106 SER A C 1
ATOM 847 O O . SER A 1 106 ? 9.68 -26.688 -13.266 1 97.56 106 SER A O 1
ATOM 849 N N . HIS A 1 107 ? 10.117 -26.641 -15.484 1 96.56 107 HIS A N 1
ATOM 850 C CA . HIS A 1 107 ? 11.031 -27.781 -15.43 1 96.56 107 HIS A CA 1
ATOM 851 C C . HIS A 1 107 ? 12.258 -27.469 -14.578 1 96.56 107 HIS A C 1
ATOM 853 O O . HIS A 1 107 ? 12.672 -28.281 -13.758 1 96.56 107 HIS A O 1
ATOM 859 N N . GLU A 1 108 ? 12.75 -26.297 -14.812 1 96.06 108 GLU A N 1
ATOM 860 C CA . GLU A 1 108 ? 13.945 -25.859 -14.102 1 96.06 108 GLU A CA 1
ATOM 861 C C . GLU A 1 108 ? 13.711 -25.828 -12.594 1 96.06 108 GLU A C 1
ATOM 863 O O . GLU A 1 108 ? 14.492 -26.391 -11.828 1 96.06 108 GLU A O 1
ATOM 868 N N . TYR A 1 109 ? 12.695 -25.234 -12.219 1 97.81 109 TYR A N 1
ATOM 869 C CA . TYR A 1 109 ? 12.383 -25.109 -10.797 1 97.81 109 TYR A CA 1
ATOM 870 C C . TYR A 1 109 ? 12.125 -26.484 -10.18 1 97.81 109 TYR A C 1
ATOM 872 O O . TYR A 1 109 ? 12.586 -26.766 -9.07 1 97.81 109 TYR A O 1
ATOM 880 N N . ALA A 1 110 ? 11.414 -27.344 -10.898 1 98.38 110 ALA A N 1
ATOM 881 C CA . ALA A 1 110 ? 11.117 -28.703 -10.422 1 98.38 110 ALA A CA 1
ATOM 882 C C . ALA A 1 110 ? 12.398 -29.484 -10.172 1 98.38 110 ALA A C 1
ATOM 884 O O . ALA A 1 110 ? 12.539 -30.141 -9.141 1 98.38 110 ALA A O 1
ATOM 885 N N . ARG A 1 111 ? 13.281 -29.391 -11.102 1 98.06 111 ARG A N 1
ATOM 886 C CA . ARG A 1 111 ? 14.531 -30.141 -10.992 1 98.06 111 ARG A CA 1
ATOM 887 C C . ARG A 1 111 ? 15.367 -29.625 -9.82 1 98.06 111 ARG A C 1
ATOM 889 O O . ARG A 1 111 ? 15.977 -30.422 -9.094 1 98.06 111 ARG A O 1
ATOM 896 N N . GLU A 1 112 ? 15.383 -28.328 -9.664 1 97.75 112 GLU A N 1
ATOM 897 C CA . GLU A 1 112 ? 16.141 -27.734 -8.57 1 97.75 112 GLU A CA 1
ATOM 898 C C . GLU A 1 112 ? 15.57 -28.156 -7.215 1 97.75 112 GLU A C 1
ATOM 900 O O . GLU A 1 112 ? 16.312 -28.562 -6.32 1 97.75 112 GLU A O 1
ATOM 905 N N . LEU A 1 113 ? 14.297 -28.062 -7.09 1 98.31 113 LEU A N 1
ATOM 906 C CA . LEU A 1 113 ? 13.648 -28.438 -5.832 1 98.31 113 LEU A CA 1
ATOM 907 C C . LEU A 1 113 ? 13.789 -29.922 -5.562 1 98.31 113 LEU A C 1
ATOM 909 O O . LEU A 1 113 ? 13.984 -30.344 -4.418 1 98.31 113 LEU A O 1
ATOM 913 N N . SER A 1 114 ? 13.664 -30.703 -6.609 1 98.69 114 SER A N 1
ATOM 914 C CA . SER A 1 114 ? 13.859 -32.156 -6.508 1 98.69 114 SER A CA 1
ATOM 915 C C . SER A 1 114 ? 15.258 -32.469 -6.004 1 98.69 114 SER A C 1
ATOM 917 O O . SER A 1 114 ? 15.414 -33.281 -5.09 1 98.69 114 SER A O 1
ATOM 919 N N . SER A 1 115 ? 16.219 -31.859 -6.637 1 98.38 115 SER A N 1
ATOM 920 C CA . SER A 1 115 ? 17.609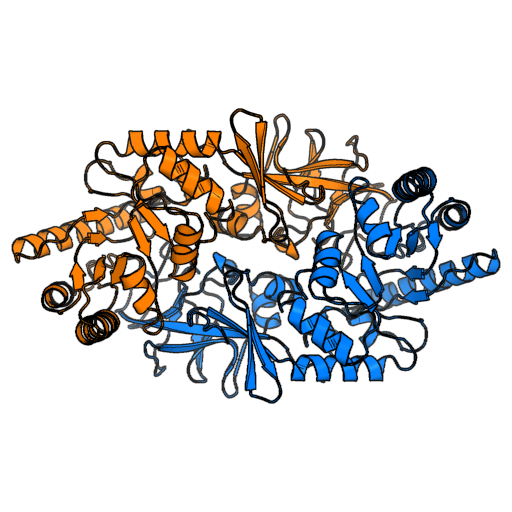 -32.094 -6.238 1 98.38 115 SER A CA 1
ATOM 921 C C . SER A 1 115 ? 17.828 -31.734 -4.773 1 98.38 115 SER A C 1
ATOM 923 O O . SER A 1 115 ? 18.516 -32.438 -4.047 1 98.38 115 SER A O 1
ATOM 925 N N . TRP A 1 116 ? 17.297 -30.625 -4.379 1 98.06 116 TRP A N 1
ATOM 926 C CA . TRP A 1 116 ? 17.406 -30.219 -2.98 1 98.06 116 TRP A CA 1
ATOM 927 C C . TRP A 1 116 ? 16.75 -31.25 -2.061 1 98.06 116 TRP A C 1
ATOM 929 O O . TRP A 1 116 ? 17.344 -31.656 -1.06 1 98.06 116 TRP A O 1
ATOM 939 N N . ALA A 1 117 ? 15.539 -31.625 -2.371 1 98.5 117 ALA A N 1
ATOM 940 C CA . ALA A 1 117 ? 14.789 -32.562 -1.557 1 98.5 117 ALA A CA 1
ATOM 941 C C . ALA A 1 117 ? 15.547 -33.906 -1.411 1 98.5 117 ALA A C 1
ATOM 943 O O . ALA A 1 117 ? 15.617 -34.469 -0.317 1 98.5 117 ALA A O 1
ATOM 944 N N . GLN A 1 118 ? 16.094 -34.312 -2.486 1 97.88 118 GLN A N 1
ATOM 945 C CA . GLN A 1 118 ? 16.875 -35.562 -2.486 1 97.88 118 GLN A CA 1
ATOM 946 C C . GLN A 1 118 ? 18.094 -35.469 -1.58 1 97.88 118 GLN A C 1
ATOM 948 O O . GLN A 1 118 ? 18.359 -36.344 -0.785 1 97.88 118 GLN A O 1
ATOM 953 N N . SER A 1 119 ? 18.766 -34.406 -1.727 1 97.81 119 SER A N 1
ATOM 954 C CA . SER A 1 119 ? 19.969 -34.188 -0.945 1 97.81 119 SER A CA 1
ATOM 955 C C . SER A 1 119 ? 19.672 -34.094 0.546 1 97.81 119 SER A C 1
ATOM 957 O O . SER A 1 119 ? 20.516 -34.438 1.38 1 97.81 119 SER A O 1
ATOM 959 N N . HIS A 1 120 ? 18.531 -33.75 0.87 1 97.75 120 HIS A N 1
ATOM 960 C CA . HIS A 1 120 ? 18.141 -33.594 2.271 1 97.75 120 HIS A CA 1
ATOM 961 C C . HIS A 1 120 ? 17.281 -34.781 2.732 1 97.75 120 HIS A C 1
ATOM 963 O O . HIS A 1 120 ? 16.797 -34.781 3.867 1 97.75 120 HIS A O 1
ATOM 969 N N . GLN A 1 121 ? 17.016 -35.656 1.846 1 98 121 GLN A N 1
ATOM 970 C CA . GLN A 1 121 ? 16.281 -36.875 2.131 1 98 121 GLN A CA 1
ATOM 971 C C . GLN A 1 121 ? 14.875 -36.594 2.645 1 98 121 GLN A C 1
ATOM 973 O O . GLN A 1 121 ? 14.445 -37.125 3.664 1 98 121 GLN A O 1
ATOM 978 N N . VAL A 1 122 ? 14.273 -35.594 1.965 1 98.06 122 VAL A N 1
ATOM 979 C CA . VAL A 1 122 ? 12.891 -35.281 2.287 1 98.06 122 VAL A CA 1
ATOM 980 C C . VAL A 1 122 ? 12.023 -35.406 1.035 1 98.06 122 VAL A C 1
ATOM 982 O O . VAL A 1 122 ? 12.547 -35.531 -0.078 1 98.06 122 VAL A O 1
ATOM 985 N N . THR A 1 123 ? 10.75 -35.562 1.252 1 98.25 123 THR A N 1
ATOM 986 C CA . THR A 1 123 ? 9.766 -35.5 0.179 1 98.25 123 THR A CA 1
ATOM 987 C C . THR A 1 123 ? 8.852 -34.312 0.334 1 98.25 123 THR A C 1
ATOM 989 O O . THR A 1 123 ? 8.258 -34.094 1.397 1 98.25 123 THR A O 1
ATOM 992 N N . LEU A 1 124 ? 8.758 -33.5 -0.67 1 98.56 124 LEU A N 1
ATOM 993 C CA . LEU A 1 124 ? 7.965 -32.25 -0.634 1 98.56 124 LEU A CA 1
ATOM 994 C C . LEU A 1 124 ? 6.652 -32.438 -1.394 1 98.56 124 LEU A C 1
ATOM 996 O O . LEU A 1 124 ? 6.652 -32.875 -2.553 1 98.56 124 LEU A O 1
ATOM 1000 N N . PRO A 1 125 ? 5.516 -32.281 -0.704 1 98.75 125 PRO A N 1
ATOM 1001 C CA . PRO A 1 125 ? 4.273 -32.219 -1.474 1 98.75 125 PRO A CA 1
ATOM 1002 C C . PRO A 1 125 ? 4.23 -31.047 -2.432 1 98.75 125 PRO A C 1
ATOM 1004 O O . PRO A 1 125 ? 4.637 -29.938 -2.068 1 98.75 125 PRO A O 1
ATOM 1007 N N . VAL A 1 126 ? 3.754 -31.25 -3.68 1 98.88 126 VAL A N 1
ATOM 1008 C CA . VAL A 1 126 ? 3.73 -30.172 -4.664 1 98.88 126 VAL A CA 1
ATOM 1009 C C . VAL A 1 126 ? 2.424 -30.219 -5.453 1 98.88 126 VAL A C 1
ATOM 1011 O O . VAL A 1 126 ? 1.793 -31.281 -5.559 1 98.88 126 VAL A O 1
ATOM 1014 N N . HIS A 1 127 ? 1.926 -29.094 -5.867 1 98.94 127 HIS A N 1
ATOM 1015 C CA . HIS A 1 127 ? 0.887 -28.984 -6.887 1 98.94 127 HIS A CA 1
ATOM 1016 C C . HIS A 1 127 ? 1.47 -28.531 -8.219 1 98.94 127 HIS A C 1
ATOM 1018 O O . HIS A 1 127 ? 2.309 -27.625 -8.258 1 98.94 127 HIS A O 1
ATOM 1024 N N . ILE A 1 128 ? 1.048 -29.141 -9.32 1 98.88 128 ILE A N 1
ATOM 1025 C CA . ILE A 1 128 ? 1.493 -28.75 -10.648 1 98.88 128 ILE A CA 1
ATOM 1026 C C . ILE A 1 128 ? 0.594 -27.641 -11.195 1 98.88 128 ILE A C 1
ATOM 1028 O O . ILE A 1 128 ? -0.634 -27.766 -11.148 1 98.88 128 ILE A O 1
ATOM 1032 N N . LYS A 1 129 ? 1.185 -26.594 -11.633 1 98.81 129 LYS A N 1
ATOM 1033 C CA . LYS A 1 129 ? 0.436 -25.531 -12.312 1 98.81 129 LYS A CA 1
ATOM 1034 C C . LYS A 1 129 ? 0.453 -25.734 -13.82 1 98.81 129 LYS A C 1
ATOM 1036 O O . LYS A 1 129 ? 1.515 -25.688 -14.445 1 98.81 129 LYS A O 1
ATOM 1041 N N . ILE A 1 130 ? -0.661 -25.953 -14.391 1 98.56 130 ILE A N 1
ATOM 1042 C CA . ILE A 1 130 ? -0.84 -26.031 -15.836 1 98.56 130 ILE A CA 1
ATOM 1043 C C . ILE A 1 130 ? -1.305 -24.672 -16.375 1 98.56 130 ILE A C 1
ATOM 1045 O O . ILE A 1 130 ? -2.283 -24.109 -15.875 1 98.56 130 ILE A O 1
ATOM 1049 N N . ASP A 1 131 ? -0.568 -24.141 -17.312 1 98.5 131 ASP A N 1
ATOM 1050 C CA . ASP A 1 131 ? -0.958 -22.891 -17.938 1 98.5 131 ASP A CA 1
ATOM 1051 C C . ASP A 1 131 ? -1.891 -23.141 -19.125 1 98.5 131 ASP A C 1
ATOM 1053 O O . ASP A 1 131 ? -1.439 -23.516 -20.203 1 98.5 131 ASP A O 1
ATOM 1057 N N . THR A 1 132 ? -3.098 -22.797 -18.922 1 98.25 132 THR A N 1
ATOM 1058 C CA . THR A 1 132 ? -4.086 -23.078 -19.969 1 98.25 132 THR A CA 1
ATOM 1059 C C . THR A 1 132 ? -4.422 -21.797 -20.734 1 98.25 132 THR A C 1
ATOM 1061 O O . THR A 1 132 ? -5.359 -21.781 -21.547 1 98.25 132 THR A O 1
ATOM 1064 N N . GLY A 1 133 ? -3.68 -20.766 -20.406 1 97 133 GLY A N 1
ATOM 1065 C CA . GLY A 1 133 ? -3.961 -19.594 -21.234 1 97 133 GLY A CA 1
ATOM 1066 C C . GLY A 1 133 ? -3.59 -18.297 -20.547 1 97 133 GLY A C 1
ATOM 1067 O O . GLY A 1 133 ? -3.529 -17.25 -21.203 1 97 133 GLY A O 1
ATOM 1068 N N . MET A 1 134 ? -3.363 -18.219 -19.25 1 97.19 134 MET A N 1
ATOM 1069 C CA . MET A 1 134 ? -3.002 -17 -18.531 1 97.19 134 MET A CA 1
ATOM 1070 C C . MET A 1 134 ? -1.598 -16.547 -18.906 1 97.19 134 MET A C 1
ATOM 1072 O O . MET A 1 134 ? -1.305 -15.352 -18.906 1 97.19 134 MET A O 1
ATOM 1076 N N . THR A 1 135 ? -0.716 -17.516 -19.156 1 97.62 135 THR A N 1
ATOM 1077 C CA . THR A 1 135 ? 0.639 -17.266 -19.641 1 97.62 135 THR A CA 1
ATOM 1078 C C . THR A 1 135 ? 1.438 -16.469 -18.609 1 97.62 135 THR A C 1
ATOM 1080 O O . THR A 1 135 ? 2.117 -15.508 -18.938 1 97.62 135 THR A O 1
ATOM 1083 N N . ARG A 1 136 ? 1.291 -16.734 -17.297 1 97.69 136 ARG A N 1
ATOM 1084 C CA . ARG A 1 136 ? 2.051 -16.172 -16.188 1 97.69 136 ARG A CA 1
ATOM 1085 C C . ARG A 1 136 ? 3.072 -17.172 -15.656 1 97.69 136 ARG A C 1
ATOM 1087 O O . ARG A 1 136 ? 4.266 -17.062 -15.953 1 97.69 136 ARG A O 1
ATOM 1094 N N . ILE A 1 137 ? 2.652 -18.219 -15.055 1 98.12 137 ILE A N 1
ATOM 1095 C CA . ILE A 1 137 ? 3.5 -19.344 -14.703 1 98.12 137 ILE A CA 1
ATOM 1096 C C . ILE A 1 137 ? 2.811 -20.656 -15.094 1 98.12 137 ILE A C 1
ATOM 1098 O O . ILE A 1 137 ? 1.631 -20.656 -15.461 1 98.12 137 ILE A O 1
ATOM 1102 N N . GLY A 1 138 ? 3.607 -21.75 -15.125 1 98.5 138 GLY A N 1
ATOM 1103 C CA . GLY A 1 138 ? 3.016 -23.062 -15.336 1 98.5 138 GLY A CA 1
ATOM 1104 C C . GLY A 1 138 ? 3.434 -23.703 -16.641 1 98.5 138 GLY A C 1
ATOM 1105 O O . GLY A 1 138 ? 3.994 -23.031 -17.516 1 98.5 138 GLY A O 1
ATOM 1106 N N . PHE A 1 139 ? 3.133 -24.953 -16.844 1 98.19 139 PHE A N 1
ATOM 1107 C CA . PHE A 1 139 ? 3.42 -25.719 -18.047 1 98.19 139 PHE A CA 1
ATOM 1108 C C . PHE A 1 139 ? 2.371 -25.453 -19.125 1 98.19 139 PHE A C 1
ATOM 1110 O O . PHE A 1 139 ? 1.171 -25.594 -18.875 1 98.19 139 PHE A O 1
ATOM 1117 N N . LEU A 1 140 ? 2.811 -25.094 -20.297 1 97.12 140 LEU A N 1
ATOM 1118 C CA . LEU A 1 140 ? 1.915 -24.672 -21.359 1 97.12 140 LEU A CA 1
ATOM 1119 C C . LEU A 1 140 ? 1.101 -25.844 -21.891 1 97.12 140 LEU A C 1
ATOM 1121 O O . LEU A 1 140 ? 1.653 -26.766 -22.5 1 97.12 140 LEU A O 1
ATOM 1125 N N . CYS A 1 141 ? -0.176 -25.797 -21.609 1 96.12 141 CYS A N 1
ATOM 1126 C CA . CYS A 1 141 ? -1.19 -26.672 -22.188 1 96.12 141 CYS A CA 1
ATOM 1127 C C . CYS A 1 141 ? -2.445 -25.891 -22.547 1 96.12 141 CYS A C 1
ATOM 1129 O O . CYS A 1 141 ? -3.465 -25.984 -21.875 1 96.12 141 CYS A O 1
ATOM 1131 N N . ASN A 1 142 ? -2.48 -25.031 -23.719 1 91.69 142 ASN A N 1
ATOM 1132 C CA . ASN A 1 142 ? -3.508 -24.016 -23.938 1 91.69 142 ASN A CA 1
ATOM 1133 C C . ASN A 1 142 ? -3.996 -24.016 -25.391 1 91.69 142 ASN A C 1
ATOM 1135 O O . ASN A 1 142 ? -4.477 -23 -25.891 1 91.69 142 ASN A O 1
ATOM 1139 N N . GLY A 1 143 ? -3.836 -24.922 -26.219 1 85.62 143 GLY A N 1
ATOM 1140 C CA . GLY A 1 143 ? -4.273 -24.984 -27.609 1 85.62 143 GLY A CA 1
ATOM 1141 C C . GLY A 1 143 ? -3.193 -24.578 -28.594 1 85.62 143 GLY A C 1
ATOM 1142 O O . GLY A 1 143 ? -3.246 -24.969 -29.766 1 85.62 143 GLY A O 1
ATOM 1143 N N . TYR A 1 144 ? -2.291 -23.75 -28.125 1 87.12 144 TYR A N 1
ATOM 1144 C CA . TYR A 1 144 ? -1.182 -23.328 -28.969 1 87.12 144 TYR A CA 1
ATOM 1145 C C . TYR A 1 144 ? 0.047 -24.203 -28.734 1 87.12 144 TYR A C 1
ATOM 1147 O O . TYR A 1 144 ? 0.77 -24.516 -29.688 1 87.12 144 TYR A O 1
ATOM 1155 N N . GLU A 1 145 ? 0.225 -24.469 -27.547 1 89.94 145 GLU A N 1
ATOM 1156 C CA . GLU A 1 145 ? 1.35 -25.281 -27.078 1 89.94 145 GLU A CA 1
ATOM 1157 C C . GLU A 1 145 ? 0.886 -26.375 -26.141 1 89.94 145 GLU A C 1
ATOM 1159 O O . GLU A 1 145 ? -0.147 -26.25 -25.469 1 89.94 145 GLU A O 1
ATOM 1164 N N . ASN A 1 146 ? 1.643 -27.453 -26.109 1 94.19 146 ASN A N 1
ATOM 1165 C CA . ASN A 1 146 ? 1.302 -28.562 -25.234 1 94.19 146 ASN A CA 1
ATOM 1166 C C . ASN A 1 146 ? 2.551 -29.234 -24.672 1 94.19 146 ASN A C 1
ATOM 1168 O O . ASN A 1 146 ? 3.277 -29.906 -25.391 1 94.19 146 ASN A O 1
ATOM 1172 N N . ASP A 1 147 ? 2.736 -29.031 -23.406 1 96.19 147 ASP A N 1
ATOM 1173 C CA . ASP A 1 147 ? 3.906 -29.594 -22.734 1 96.19 147 ASP A CA 1
ATOM 1174 C C . ASP A 1 147 ? 3.512 -30.734 -21.797 1 96.19 147 ASP A C 1
ATOM 1176 O O . ASP A 1 147 ? 4.066 -30.875 -20.703 1 96.19 147 ASP A O 1
ATOM 1180 N N . LEU A 1 148 ? 2.574 -31.531 -22.172 1 96.38 148 LEU A N 1
ATOM 1181 C CA . LEU A 1 148 ? 2.098 -32.656 -21.359 1 96.38 148 LEU A CA 1
ATOM 1182 C C . LEU A 1 148 ? 3.234 -33.625 -21.047 1 96.38 148 LEU A C 1
ATOM 1184 O O . LEU A 1 148 ? 3.283 -34.188 -19.953 1 96.38 148 LEU A O 1
ATOM 1188 N N . GLU A 1 149 ? 4.07 -33.844 -22.031 1 95.88 149 GLU A N 1
ATOM 1189 C CA . GLU A 1 149 ? 5.211 -34.719 -21.797 1 95.88 149 GLU A CA 1
ATOM 1190 C C . GLU A 1 149 ? 6.133 -34.156 -20.719 1 95.88 149 GLU A C 1
ATOM 1192 O O . GLU A 1 149 ? 6.68 -34.938 -19.906 1 95.88 149 GLU A O 1
ATOM 1197 N N . GLY A 1 150 ? 6.344 -32.875 -20.766 1 95.75 150 GLY A N 1
ATOM 1198 C CA . GLY A 1 150 ? 7.098 -32.219 -19.703 1 95.75 150 GLY A CA 1
ATOM 1199 C C . GLY A 1 150 ? 6.465 -32.406 -18.328 1 95.75 150 GLY A C 1
ATOM 1200 O O . GLY A 1 150 ? 7.16 -32.656 -17.344 1 95.75 150 GLY A O 1
ATOM 1201 N N . VAL A 1 151 ? 5.211 -32.312 -18.297 1 98 151 VAL A N 1
ATOM 1202 C CA . VAL A 1 151 ? 4.48 -32.5 -17.031 1 98 151 VAL A CA 1
ATOM 1203 C C . VAL A 1 151 ? 4.645 -33.938 -16.547 1 98 151 VAL A C 1
ATOM 1205 O O . VAL A 1 151 ? 4.902 -34.156 -15.367 1 98 151 VAL A O 1
ATOM 1208 N N . ARG A 1 152 ? 4.484 -34.844 -17.469 1 97.5 152 ARG A N 1
ATOM 1209 C CA . ARG A 1 152 ? 4.629 -36.25 -17.125 1 97.5 152 ARG A CA 1
ATOM 1210 C C . ARG A 1 152 ? 6.004 -36.531 -16.531 1 97.5 152 ARG A C 1
ATOM 1212 O O . ARG A 1 152 ? 6.129 -37.344 -15.609 1 97.5 152 ARG A O 1
ATOM 1219 N N . SER A 1 153 ? 7 -35.875 -17.047 1 97.38 153 SER A N 1
ATOM 1220 C CA . SER A 1 153 ? 8.375 -36.125 -16.625 1 97.38 153 SER A CA 1
ATOM 1221 C C . SER A 1 153 ? 8.562 -35.75 -15.156 1 97.38 153 SER A C 1
ATOM 1223 O O . SER A 1 153 ? 9.5 -36.219 -14.508 1 97.38 153 SER A O 1
ATOM 1225 N N . LEU A 1 154 ? 7.715 -34.906 -14.617 1 98.25 154 LEU A N 1
ATOM 1226 C CA . LEU A 1 154 ? 7.812 -34.469 -13.227 1 98.25 154 LEU A CA 1
ATOM 1227 C C . LEU A 1 154 ? 7.613 -35.656 -12.281 1 98.25 154 LEU A C 1
ATOM 1229 O O . LEU A 1 154 ? 8.133 -35.656 -11.156 1 98.25 154 LEU A O 1
ATOM 1233 N N . TYR A 1 155 ? 6.879 -36.656 -12.672 1 98.12 155 TYR A N 1
ATOM 1234 C CA . TYR A 1 155 ? 6.508 -37.781 -11.836 1 98.12 155 TYR A CA 1
ATOM 1235 C C . TYR A 1 155 ? 7.707 -38.688 -11.57 1 98.12 155 TYR A C 1
ATOM 1237 O O . TYR A 1 155 ? 7.668 -39.531 -10.68 1 98.12 155 TYR A O 1
ATOM 1245 N N . SER A 1 156 ? 8.742 -38.5 -12.297 1 97.25 156 SER A N 1
ATOM 1246 C CA . SER A 1 156 ? 9.945 -39.281 -12.117 1 97.25 156 SER A CA 1
ATOM 1247 C C . SER A 1 156 ? 10.969 -38.562 -11.258 1 97.25 156 SER A C 1
ATOM 1249 O O . SER A 1 156 ? 12.039 -39.094 -10.961 1 97.25 156 SER A O 1
ATOM 1251 N N . LEU A 1 157 ? 10.688 -37.312 -10.898 1 98.06 157 LEU A N 1
ATOM 1252 C CA . LEU A 1 157 ? 11.633 -36.531 -10.109 1 98.06 157 LEU A CA 1
ATOM 1253 C C . LEU A 1 157 ? 11.617 -37 -8.648 1 98.06 157 LEU A C 1
ATOM 1255 O O . LEU A 1 157 ? 10.578 -36.906 -7.984 1 98.06 157 LEU A O 1
ATOM 1259 N N . PRO A 1 158 ? 12.727 -37.406 -8.133 1 97.56 158 PRO A N 1
ATOM 1260 C CA . PRO A 1 158 ? 12.75 -37.844 -6.73 1 97.56 158 PRO A CA 1
ATOM 1261 C C . PRO A 1 158 ? 12.516 -36.719 -5.75 1 97.56 158 PRO A C 1
ATOM 1263 O O . PRO A 1 158 ? 12.852 -35.562 -6.047 1 97.56 158 PRO A O 1
ATOM 1266 N N . GLY A 1 159 ? 11.977 -36.969 -4.703 1 97.88 159 GLY A N 1
ATOM 1267 C CA . GLY A 1 159 ? 11.812 -36 -3.627 1 97.88 159 GLY A CA 1
ATOM 1268 C C . GLY A 1 159 ? 10.586 -35.125 -3.795 1 97.88 159 GLY A C 1
ATOM 1269 O O . GLY A 1 159 ? 10.273 -34.312 -2.922 1 97.88 159 GLY A O 1
ATOM 1270 N N . LEU A 1 160 ? 9.906 -35.219 -4.855 1 98.25 160 LEU A N 1
ATOM 1271 C CA . LEU A 1 160 ? 8.664 -34.469 -5.062 1 98.25 160 LEU A CA 1
ATOM 1272 C C . LEU A 1 160 ? 7.473 -35.438 -5.09 1 98.25 160 LEU A C 1
ATOM 1274 O O . LEU A 1 160 ? 7.535 -36.5 -5.703 1 98.25 160 LEU A O 1
ATOM 1278 N N . ARG A 1 161 ? 6.488 -35.125 -4.293 1 98.38 161 ARG A N 1
ATOM 1279 C CA . ARG A 1 161 ? 5.227 -35.875 -4.324 1 98.38 161 ARG A CA 1
ATOM 1280 C C . ARG A 1 161 ? 4.105 -35 -4.895 1 98.38 161 ARG A C 1
ATOM 1282 O O . ARG A 1 161 ? 3.658 -34.062 -4.25 1 98.38 161 ARG A O 1
ATOM 1289 N N . ILE A 1 162 ? 3.703 -35.344 -6.07 1 98.62 162 ILE A N 1
ATOM 1290 C CA . ILE A 1 162 ? 2.623 -34.594 -6.707 1 98.62 162 ILE A CA 1
ATOM 1291 C C . ILE A 1 162 ? 1.302 -34.906 -6.004 1 98.62 162 ILE A C 1
ATOM 1293 O O . ILE A 1 162 ? 0.854 -36.062 -5.988 1 98.62 162 ILE A O 1
ATOM 1297 N N . THR A 1 163 ? 0.699 -33.844 -5.43 1 98.69 163 THR A N 1
ATOM 1298 C CA . THR A 1 163 ? -0.521 -34.031 -4.66 1 98.69 163 THR A CA 1
ATOM 1299 C C . THR A 1 163 ? -1.678 -33.25 -5.25 1 98.69 163 THR A C 1
ATOM 1301 O O . THR A 1 163 ? -2.812 -33.344 -4.777 1 98.69 163 THR A O 1
ATOM 1304 N N . GLY A 1 164 ? -1.415 -32.531 -6.297 1 98.81 164 GLY A N 1
ATOM 1305 C CA . GLY A 1 164 ? -2.475 -31.766 -6.945 1 98.81 164 GLY A CA 1
ATOM 1306 C C . GLY A 1 164 ? -2.051 -31.156 -8.266 1 98.81 164 GLY A C 1
ATOM 1307 O O . GLY A 1 164 ? -0.858 -31.094 -8.578 1 98.81 164 GLY A O 1
ATOM 1308 N N . THR A 1 165 ? -2.975 -30.797 -9.062 1 98.88 165 THR A N 1
ATOM 1309 C CA . THR A 1 165 ? -2.814 -30.141 -10.352 1 98.88 165 THR A CA 1
ATOM 1310 C C . THR A 1 165 ? -3.859 -29.031 -10.531 1 98.88 165 THR A C 1
ATOM 1312 O O . THR A 1 165 ? -5.035 -29.234 -10.227 1 98.88 165 THR A O 1
ATOM 1315 N N . PHE A 1 166 ? -3.34 -27.875 -10.969 1 98.88 166 PHE A N 1
ATOM 1316 C CA . PHE A 1 166 ? -4.32 -26.797 -11.078 1 98.88 166 PHE A CA 1
ATOM 1317 C C . PHE A 1 166 ? -3.967 -25.859 -12.227 1 98.88 166 PHE A C 1
ATOM 1319 O O . PHE A 1 166 ? -2.896 -25.984 -12.82 1 98.88 166 PHE A O 1
ATOM 1326 N N . SER A 1 167 ? -4.875 -25.078 -12.633 1 98.62 167 SER A N 1
ATOM 1327 C CA . SER A 1 167 ? -4.715 -23.922 -13.523 1 98.62 167 SER A CA 1
ATOM 1328 C C . SER A 1 167 ? -5.375 -22.688 -12.945 1 98.62 167 SER A C 1
ATOM 1330 O O . SER A 1 167 ? -5.672 -22.625 -11.75 1 98.62 167 SER A O 1
ATOM 1332 N N . HIS A 1 168 ? -5.348 -21.609 -13.641 1 98.44 168 HIS A N 1
ATOM 1333 C CA . HIS A 1 168 ? -5.957 -20.359 -13.203 1 98.44 168 HIS A CA 1
ATOM 1334 C C . HIS A 1 168 ? -6.668 -19.656 -14.359 1 98.44 168 HIS A C 1
ATOM 1336 O O . HIS A 1 168 ? -6.105 -19.531 -15.453 1 98.44 168 HIS A O 1
ATOM 1342 N N . LEU A 1 169 ? -7.871 -19.25 -14.141 1 98.31 169 LEU A N 1
ATOM 1343 C CA . LEU A 1 169 ? -8.664 -18.594 -15.172 1 98.31 169 LEU A CA 1
ATOM 1344 C C . LEU A 1 169 ? -8.258 -17.125 -15.328 1 98.31 169 LEU A C 1
ATOM 1346 O O . LEU A 1 169 ? -8.195 -16.391 -14.344 1 98.31 169 LEU A O 1
ATOM 1350 N N . SER A 1 170 ? -8.062 -16.688 -16.547 1 97.19 170 SER A N 1
ATOM 1351 C CA . SER A 1 170 ? -7.504 -15.367 -16.812 1 97.19 170 SER A CA 1
ATOM 1352 C C . SER A 1 170 ? -8.609 -14.352 -17.078 1 97.19 170 SER A C 1
ATOM 1354 O O . SER A 1 170 ? -8.391 -13.141 -16.922 1 97.19 170 SER A O 1
ATOM 1356 N N . HIS A 1 171 ? -9.758 -14.797 -17.484 1 97.5 171 HIS A N 1
ATOM 1357 C CA . HIS A 1 171 ? -10.758 -13.844 -17.953 1 97.5 171 HIS A CA 1
ATOM 1358 C C . HIS A 1 171 ? -12.172 -14.312 -17.625 1 97.5 171 HIS A C 1
ATOM 1360 O O . HIS A 1 171 ? -13.094 -14.109 -18.422 1 97.5 171 HIS A O 1
ATOM 1366 N N . ALA A 1 172 ? -12.305 -14.945 -16.562 1 97.75 172 ALA A N 1
ATOM 1367 C CA . ALA A 1 172 ? -13.602 -15.469 -16.141 1 97.75 172 ALA A CA 1
ATOM 1368 C C . ALA A 1 172 ? -14.492 -14.359 -15.602 1 97.75 172 ALA A C 1
ATOM 1370 O O . ALA A 1 172 ? -15.68 -14.578 -15.328 1 97.75 172 ALA A O 1
ATOM 1371 N N . ASP A 1 173 ? -13.953 -13.148 -15.43 1 97.69 173 ASP A N 1
ATOM 1372 C CA . ASP A 1 173 ? -14.664 -12.047 -14.781 1 97.69 173 ASP A CA 1
ATOM 1373 C C . ASP A 1 173 ? -15.328 -11.141 -15.82 1 97.69 173 ASP A C 1
ATOM 1375 O O . ASP A 1 173 ? -15.492 -9.938 -15.586 1 97.69 173 ASP A O 1
ATOM 1379 N N . SER A 1 174 ? -15.633 -11.68 -17 1 97.75 174 SER A N 1
ATOM 1380 C CA . SER A 1 174 ? -16.297 -10.93 -18.062 1 97.75 174 SER A CA 1
ATOM 1381 C C . SER A 1 174 ? -17.438 -11.719 -18.672 1 97.75 174 SER A C 1
ATOM 1383 O O . SER A 1 174 ? -17.375 -12.945 -18.781 1 97.75 174 SER A O 1
ATOM 1385 N N . THR A 1 175 ? -18.469 -11 -19.062 1 97.12 175 THR A N 1
ATOM 1386 C CA . THR A 1 175 ? -19.609 -11.633 -19.719 1 97.12 175 THR A CA 1
ATOM 1387 C C . THR A 1 175 ? -19.531 -11.477 -21.234 1 97.12 175 THR A C 1
ATOM 1389 O O . THR A 1 175 ? -20.453 -11.867 -21.953 1 97.12 175 THR A O 1
ATOM 1392 N N . ASP A 1 176 ? -18.438 -10.844 -21.672 1 97.62 176 ASP A N 1
ATOM 1393 C CA . ASP A 1 176 ? -18.188 -10.789 -23.109 1 97.62 176 ASP A CA 1
ATOM 1394 C C . ASP A 1 176 ? -18.109 -12.195 -23.703 1 97.62 176 ASP A C 1
ATOM 1396 O O . ASP A 1 176 ? -17.453 -13.078 -23.156 1 97.62 176 ASP A O 1
ATOM 1400 N N . PRO A 1 177 ? -18.812 -12.406 -24.844 1 98.06 177 PRO A N 1
ATOM 1401 C CA . PRO A 1 177 ? -18.844 -13.75 -25.422 1 98.06 177 PRO A CA 1
ATOM 1402 C C . PRO A 1 177 ? -17.453 -14.305 -25.688 1 98.06 177 PRO A C 1
ATOM 1404 O O . PRO A 1 177 ? -17.203 -15.492 -25.5 1 98.06 177 PRO A O 1
ATOM 1407 N N . ASP A 1 178 ? -16.656 -13.477 -26.141 1 98.19 178 ASP A N 1
ATOM 1408 C CA . ASP A 1 178 ? -15.281 -13.906 -26.406 1 98.19 178 ASP A CA 1
ATOM 1409 C C . ASP A 1 178 ? -14.578 -14.312 -25.109 1 98.19 178 ASP A C 1
ATOM 1411 O O . ASP A 1 178 ? -13.828 -15.289 -25.078 1 98.19 178 ASP A O 1
ATOM 1415 N N . ALA A 1 179 ? -14.75 -13.594 -24.016 1 98.06 179 ALA A N 1
ATOM 1416 C CA . ALA A 1 179 ? -14.18 -13.914 -22.719 1 98.06 179 ALA A CA 1
ATOM 1417 C C . ALA A 1 179 ? -14.75 -15.219 -22.172 1 98.06 179 ALA A C 1
ATOM 1419 O O . ALA A 1 179 ? -14.023 -16.031 -21.609 1 98.06 179 ALA A O 1
ATOM 1420 N N . ILE A 1 180 ? -16.016 -15.359 -22.359 1 97.88 180 ILE A N 1
ATOM 1421 C CA . ILE A 1 180 ? -16.688 -16.594 -21.922 1 97.88 180 ILE A CA 1
ATOM 1422 C C . ILE A 1 180 ? -16.109 -17.781 -22.688 1 97.88 180 ILE A C 1
ATOM 1424 O O . ILE A 1 180 ? -15.766 -18.797 -22.078 1 97.88 180 ILE A O 1
ATOM 1428 N N . ALA A 1 181 ? -16 -17.625 -24 1 98 181 ALA A N 1
ATOM 1429 C CA . ALA A 1 181 ? -15.453 -18.688 -24.812 1 98 181 ALA A CA 1
ATOM 1430 C C . ALA A 1 181 ? -14.031 -19.031 -24.391 1 98 181 ALA A C 1
ATOM 1432 O O . ALA A 1 181 ? -13.648 -20.203 -24.359 1 98 181 ALA A O 1
ATOM 1433 N N . PHE A 1 182 ? -13.297 -18.031 -24.141 1 97.88 182 PHE A N 1
ATOM 1434 C CA . PHE A 1 182 ? -11.914 -18.234 -23.719 1 97.88 182 PHE A CA 1
ATOM 1435 C C . PHE A 1 182 ? -11.859 -18.984 -22.391 1 97.88 182 PHE A C 1
ATOM 1437 O O . PHE A 1 182 ? -11.055 -19.906 -22.234 1 97.88 182 PHE A O 1
ATOM 1444 N N . THR A 1 183 ? -12.648 -18.609 -21.422 1 98.12 183 THR A N 1
ATOM 1445 C CA . THR A 1 183 ? -12.719 -19.266 -20.125 1 98.12 183 THR A CA 1
ATOM 1446 C C . THR A 1 183 ? -13.102 -20.734 -20.281 1 98.12 183 THR A C 1
ATOM 1448 O O . THR A 1 183 ? -12.5 -21.609 -19.641 1 98.12 183 THR A O 1
ATOM 1451 N N . GLN A 1 184 ? -14.047 -21 -21.125 1 97.81 184 GLN A N 1
ATOM 1452 C CA . GLN A 1 184 ? -14.453 -22.375 -21.391 1 97.81 184 GLN A CA 1
ATOM 1453 C C . GLN A 1 184 ? -13.32 -23.172 -22.031 1 97.81 184 GLN A C 1
ATOM 1455 O O . GLN A 1 184 ? -13.125 -24.344 -21.734 1 97.81 184 GLN A O 1
ATOM 1460 N N . ALA A 1 185 ? -12.641 -22.516 -22.922 1 97.88 185 ALA A N 1
ATOM 1461 C CA . ALA A 1 185 ? -11.5 -23.172 -23.547 1 97.88 185 ALA A CA 1
ATOM 1462 C C . ALA A 1 185 ? -10.422 -23.5 -22.516 1 97.88 185 ALA A C 1
ATOM 1464 O O . ALA A 1 185 ? -9.828 -24.578 -22.578 1 97.88 185 ALA A O 1
ATOM 1465 N N . GLN A 1 186 ? -10.133 -22.609 -21.594 1 98.12 186 GLN A N 1
ATOM 1466 C CA . GLN A 1 186 ? -9.164 -22.891 -20.531 1 98.12 186 GLN A CA 1
ATOM 1467 C C . GLN A 1 186 ? -9.578 -24.109 -19.719 1 98.12 186 GLN A C 1
ATOM 1469 O O . GLN A 1 186 ? -8.75 -24.953 -19.391 1 98.12 186 GLN A O 1
ATOM 1474 N N . ALA A 1 187 ? -10.859 -24.109 -19.359 1 98 187 ALA A N 1
ATOM 1475 C CA . ALA A 1 187 ? -11.367 -25.234 -18.578 1 98 187 ALA A CA 1
ATOM 1476 C C . ALA A 1 187 ? -11.211 -26.547 -19.359 1 98 187 ALA A C 1
ATOM 1478 O O . ALA A 1 187 ? -10.797 -27.562 -18.797 1 98 187 ALA A O 1
ATOM 1479 N N . ARG A 1 188 ? -11.531 -26.516 -20.625 1 97.88 188 ARG A N 1
ATOM 1480 C CA 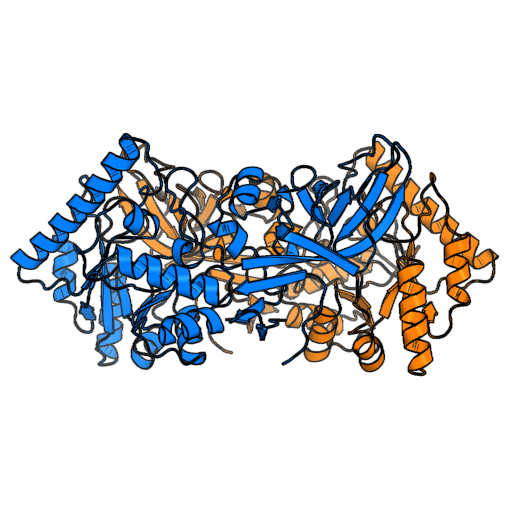. ARG A 1 188 ? -11.398 -27.703 -21.469 1 97.88 188 ARG A CA 1
ATOM 1481 C C . ARG A 1 188 ? -9.953 -28.172 -21.531 1 97.88 188 ARG A C 1
ATOM 1483 O O . ARG A 1 188 ? -9.672 -29.359 -21.422 1 97.88 188 ARG A O 1
ATOM 1490 N N . HIS A 1 189 ? -9.047 -27.234 -21.781 1 98 189 HIS A N 1
ATOM 1491 C CA . HIS A 1 189 ? -7.629 -27.578 -21.844 1 98 189 HIS A CA 1
ATOM 1492 C C . HIS A 1 189 ? -7.145 -28.203 -20.547 1 98 189 HIS A C 1
ATOM 1494 O O . HIS A 1 189 ? -6.344 -29.141 -20.562 1 98 189 HIS A O 1
ATOM 1500 N N . PHE A 1 190 ? -7.633 -27.719 -19.438 1 98.38 190 PHE A N 1
ATOM 1501 C CA . PHE A 1 190 ? -7.266 -28.25 -18.141 1 98.38 190 PHE A CA 1
ATOM 1502 C C . PHE A 1 190 ? -7.77 -29.688 -17.984 1 98.38 190 PHE A C 1
ATOM 1504 O O . PHE A 1 190 ? -7.016 -30.578 -17.578 1 98.38 190 PHE A O 1
ATOM 1511 N N . ASP A 1 191 ? -9.016 -29.828 -18.344 1 98 191 ASP A N 1
ATOM 1512 C CA . ASP A 1 191 ? -9.625 -31.156 -18.25 1 98 191 ASP A CA 1
ATOM 1513 C C . ASP A 1 191 ? -8.898 -32.156 -19.141 1 98 191 ASP A C 1
ATOM 1515 O O . ASP A 1 191 ? -8.688 -33.312 -18.75 1 98 191 ASP A O 1
ATOM 1519 N N . GLU A 1 192 ? -8.578 -31.703 -20.281 1 97.94 192 GLU A N 1
ATOM 1520 C CA . GLU A 1 192 ? -7.855 -32.562 -21.234 1 97.94 192 GLU A CA 1
ATOM 1521 C C . GLU A 1 192 ? -6.484 -32.938 -20.672 1 97.94 192 GLU A C 1
ATOM 1523 O O . GLU A 1 192 ? -6.066 -34.094 -20.812 1 97.94 192 GLU A O 1
ATOM 1528 N N . ALA A 1 193 ? -5.77 -32 -20.062 1 98 193 ALA A N 1
ATOM 1529 C CA . ALA A 1 193 ? -4.461 -32.281 -19.484 1 98 193 ALA A CA 1
ATOM 1530 C C . ALA A 1 193 ? -4.57 -33.281 -18.344 1 98 193 ALA A C 1
ATOM 1532 O O . ALA A 1 193 ? -3.793 -34.25 -18.266 1 98 193 ALA A O 1
ATOM 1533 N N . VAL A 1 194 ? -5.523 -33.062 -17.469 1 98.19 194 VAL A N 1
ATOM 1534 C CA . VAL A 1 194 ? -5.734 -33.938 -16.328 1 98.19 194 VAL A CA 1
ATOM 1535 C C . VAL A 1 194 ? -6.082 -35.344 -16.797 1 98.19 194 VAL A C 1
ATOM 1537 O O . VAL A 1 194 ? -5.531 -36.344 -16.312 1 98.19 194 VAL A O 1
ATOM 1540 N N . SER A 1 195 ? -7.012 -35.406 -17.766 1 98.06 195 SER A N 1
ATOM 1541 C CA . SER A 1 195 ? -7.422 -36.688 -18.328 1 98.06 195 SER A CA 1
ATOM 1542 C C . SER A 1 195 ? -6.246 -37.438 -18.969 1 98.06 195 SER A C 1
ATOM 1544 O O . SER A 1 195 ? -6.09 -38.625 -18.812 1 98.06 195 SER A O 1
ATOM 1546 N N . ALA A 1 196 ? -5.488 -36.688 -19.688 1 97.56 196 ALA A N 1
ATOM 1547 C CA . ALA A 1 196 ? -4.328 -37.281 -20.359 1 97.56 196 ALA A CA 1
ATOM 1548 C C . ALA A 1 196 ? -3.324 -37.812 -19.359 1 97.56 196 ALA A C 1
ATOM 1550 O O . ALA A 1 196 ? -2.748 -38.906 -19.562 1 97.56 196 ALA A O 1
ATOM 1551 N N . LEU A 1 197 ? -3.053 -37.094 -18.297 1 97.75 197 LEU A N 1
ATOM 1552 C CA . LEU A 1 197 ? -2.156 -37.562 -17.25 1 97.75 197 LEU A CA 1
ATOM 1553 C C . LEU A 1 197 ? -2.646 -38.875 -16.656 1 97.75 197 LEU A C 1
ATOM 1555 O O . LEU A 1 197 ? -1.865 -39.812 -16.484 1 97.75 197 LEU A O 1
ATOM 1559 N N . LYS A 1 198 ? -3.914 -38.938 -16.406 1 98 198 LYS A N 1
ATOM 1560 C CA . LYS A 1 198 ? -4.5 -40.156 -15.867 1 98 198 LYS A CA 1
ATOM 1561 C C . LYS A 1 198 ? -4.32 -41.312 -16.828 1 98 198 LYS A C 1
ATOM 1563 O O . LYS A 1 198 ? -3.986 -42.438 -16.406 1 98 198 LYS A O 1
ATOM 1568 N N . GLN A 1 199 ? -4.555 -41.062 -18.016 1 97.88 199 GLN A N 1
ATOM 1569 C CA . GLN A 1 199 ? -4.438 -42.094 -19.031 1 97.88 199 GLN A CA 1
ATOM 1570 C C . GLN A 1 199 ? -3 -42.594 -19.141 1 97.88 199 GLN A C 1
ATOM 1572 O O . GLN A 1 199 ? -2.771 -43.75 -19.469 1 97.88 199 GLN A O 1
ATOM 1577 N N . LEU A 1 200 ? -2.137 -41.781 -18.828 1 96.44 200 LEU A N 1
ATOM 1578 C CA . LEU A 1 200 ? -0.722 -42.125 -18.891 1 96.44 200 LEU A CA 1
ATOM 1579 C C . LEU A 1 200 ? -0.265 -42.781 -17.578 1 96.44 200 LEU A C 1
ATOM 1581 O O . LEU A 1 200 ? 0.922 -43.062 -17.406 1 96.44 200 LEU A O 1
ATOM 1585 N N . GLY A 1 201 ? -1.176 -42.938 -16.672 1 96.94 201 GLY A N 1
ATOM 1586 C CA . GLY A 1 201 ? -0.885 -43.594 -15.406 1 96.94 201 GLY A CA 1
ATOM 1587 C C . GLY A 1 201 ? -0.364 -42.625 -14.344 1 96.94 201 GLY A C 1
ATOM 1588 O O . GLY A 1 201 ? 0.166 -43.062 -13.32 1 96.94 201 GLY A O 1
ATOM 1589 N N . CYS A 1 202 ? -0.39 -41.375 -14.617 1 98 202 CYS A N 1
ATOM 1590 C CA . CYS A 1 202 ? 0.029 -40.344 -13.664 1 98 202 CYS A CA 1
ATOM 1591 C C . CYS A 1 202 ? -1.154 -39.844 -12.836 1 98 202 CYS A C 1
ATOM 1593 O O . CYS A 1 202 ? -2.17 -39.438 -13.398 1 98 202 CYS A O 1
ATOM 1595 N N . ASP A 1 203 ? -1.083 -39.906 -11.547 1 98.5 203 ASP A N 1
ATOM 1596 C CA . ASP A 1 203 ? -2.123 -39.375 -10.664 1 98.5 203 ASP A CA 1
ATOM 1597 C C . ASP A 1 203 ? -2.016 -37.875 -10.523 1 98.5 203 ASP A C 1
ATOM 1599 O O . ASP A 1 203 ? -1.09 -37.375 -9.883 1 98.5 203 ASP A O 1
ATOM 1603 N N . PRO A 1 204 ? -2.928 -37.156 -11 1 98.44 204 PRO A N 1
ATOM 1604 C CA . PRO A 1 204 ? -2.85 -35.688 -10.922 1 98.44 204 PRO A CA 1
ATOM 1605 C C . PRO A 1 204 ? -3.107 -35.156 -9.508 1 98.44 204 PRO A C 1
ATOM 1607 O O . PRO A 1 204 ? -2.896 -33.969 -9.242 1 98.44 204 PRO A O 1
ATOM 1610 N N . GLY A 1 205 ? -3.514 -36.031 -8.562 1 98.56 205 GLY A N 1
ATOM 1611 C CA . GLY A 1 205 ? -3.877 -35.562 -7.227 1 98.56 205 GLY A CA 1
ATOM 1612 C C . GLY A 1 205 ? -5.141 -34.719 -7.207 1 98.56 205 GLY A C 1
ATOM 1613 O O . GLY A 1 205 ? -6.066 -34.969 -7.98 1 98.56 205 GLY A O 1
ATOM 1614 N N . LEU A 1 206 ? -5.273 -33.781 -6.254 1 98.69 206 LEU A N 1
ATOM 1615 C CA . LEU A 1 206 ? -6.418 -32.875 -6.148 1 98.69 206 LEU A CA 1
ATOM 1616 C C . LEU A 1 206 ? -6.445 -31.891 -7.312 1 98.69 206 LEU A C 1
ATOM 1618 O O . LEU A 1 206 ? -5.418 -31.312 -7.652 1 98.69 206 LEU A O 1
ATOM 1622 N N . THR A 1 207 ? -7.562 -31.75 -7.887 1 98.69 207 THR A N 1
ATOM 1623 C CA . THR A 1 207 ? -7.68 -30.828 -9.016 1 98.69 207 THR A CA 1
ATOM 1624 C C . THR A 1 207 ? -8.406 -29.547 -8.602 1 98.69 207 THR A C 1
ATOM 1626 O O . THR A 1 207 ? -9.359 -29.594 -7.828 1 98.69 207 THR A O 1
ATOM 1629 N N . HIS A 1 208 ? -7.875 -28.406 -9.031 1 98.62 208 HIS A N 1
ATOM 1630 C CA . HIS A 1 208 ? -8.562 -27.141 -8.766 1 98.62 208 HIS A CA 1
ATOM 1631 C C . HIS A 1 208 ? -8.32 -26.141 -9.891 1 98.62 208 HIS A C 1
ATOM 1633 O O . HIS A 1 208 ? -7.211 -26.062 -10.422 1 98.62 208 HIS A O 1
ATOM 1639 N N . LEU A 1 209 ? -9.359 -25.391 -10.266 1 98.31 209 LEU A N 1
ATOM 1640 C CA . LEU A 1 209 ? -9.344 -24.484 -11.406 1 98.31 209 LEU A CA 1
ATOM 1641 C C . LEU A 1 209 ? -10.039 -23.172 -11.062 1 98.31 209 LEU A C 1
ATOM 1643 O O . LEU A 1 209 ? -9.594 -22.094 -11.477 1 98.31 209 LEU A O 1
ATOM 1647 N N . GLN A 1 210 ? -11.109 -23.25 -10.289 1 97.94 210 GLN A N 1
ATOM 1648 C CA . GLN A 1 210 ? -12.031 -22.125 -10.117 1 97.94 210 GLN A CA 1
ATOM 1649 C C . GLN A 1 210 ? -11.477 -21.094 -9.148 1 97.94 210 GLN A C 1
ATOM 1651 O O . GLN A 1 210 ? -11.227 -21.406 -7.977 1 97.94 210 GLN A O 1
ATOM 1656 N N . ASN A 1 211 ? -11.219 -19.922 -9.664 1 97.94 211 ASN A N 1
ATOM 1657 C CA . ASN A 1 211 ? -11.078 -18.75 -8.805 1 97.94 211 ASN A CA 1
ATOM 1658 C C . ASN A 1 211 ? -12.438 -18.156 -8.461 1 97.94 211 ASN A C 1
ATOM 1660 O O . ASN A 1 211 ? -13.477 -18.766 -8.711 1 97.94 211 ASN A O 1
ATOM 1664 N N . SER A 1 212 ? -12.453 -16.953 -7.824 1 98.31 212 SER A N 1
ATOM 1665 C CA . SER A 1 212 ? -13.719 -16.344 -7.426 1 98.31 212 SER A CA 1
ATOM 1666 C C . SER A 1 212 ? -14.688 -16.266 -8.602 1 98.31 212 SER A C 1
ATOM 1668 O O . SER A 1 212 ? -15.852 -16.672 -8.484 1 98.31 212 SER A O 1
ATOM 1670 N N . ALA A 1 213 ? -14.219 -15.711 -9.742 1 98.12 213 ALA A N 1
ATOM 1671 C CA . ALA A 1 213 ? -15.078 -15.602 -10.922 1 98.12 213 ALA A CA 1
ATOM 1672 C C . ALA A 1 213 ? -15.5 -16.984 -11.422 1 98.12 213 ALA A C 1
ATOM 1674 O O . ALA A 1 213 ? -16.641 -17.156 -11.859 1 98.12 213 ALA A O 1
ATOM 1675 N N . GLY A 1 214 ? -14.562 -17.969 -11.359 1 97.69 214 GLY A N 1
ATOM 1676 C CA . GLY A 1 214 ? -14.867 -19.328 -11.766 1 97.69 214 GLY A CA 1
ATOM 1677 C C . GLY A 1 214 ? -15.961 -19.969 -10.93 1 97.69 214 GLY A C 1
ATOM 1678 O O . GLY A 1 214 ? -16.766 -20.75 -11.438 1 97.69 214 GLY A O 1
ATOM 1679 N N . VAL A 1 215 ? -15.977 -19.641 -9.664 1 97.31 215 VAL A N 1
ATOM 1680 C CA . VAL A 1 215 ? -17.016 -20.172 -8.773 1 97.31 215 VAL A CA 1
ATOM 1681 C C . VAL A 1 215 ? -18.391 -19.672 -9.234 1 97.31 215 VAL A C 1
ATOM 1683 O O . VAL A 1 215 ? -19.375 -20.406 -9.133 1 97.31 215 VAL A O 1
ATOM 1686 N N . ILE A 1 216 ? -18.391 -18.453 -9.758 1 94.81 216 ILE A N 1
ATOM 1687 C CA . ILE A 1 216 ? -19.641 -17.828 -10.156 1 94.81 216 ILE A CA 1
ATOM 1688 C C . ILE A 1 216 ? -20.047 -18.328 -11.547 1 94.81 216 ILE A C 1
ATOM 1690 O O . ILE A 1 216 ? -21.203 -18.641 -11.789 1 94.81 216 ILE A O 1
ATOM 1694 N N . CYS A 1 217 ? -19.078 -18.531 -12.438 1 94.06 217 CYS A N 1
ATOM 1695 C CA . CYS A 1 217 ? -19.438 -18.688 -13.844 1 94.06 217 CYS A CA 1
ATOM 1696 C C . CYS A 1 217 ? -19.359 -20.156 -14.258 1 94.06 217 CYS A C 1
ATOM 1698 O O . CYS A 1 217 ? -19.891 -20.531 -15.305 1 94.06 217 CYS A O 1
ATOM 1700 N N . LEU A 1 218 ? -18.688 -20.938 -13.531 1 91.5 218 LEU A N 1
ATOM 1701 C CA . LEU A 1 218 ? -18.562 -22.359 -13.828 1 91.5 218 LEU A CA 1
ATOM 1702 C C . LEU A 1 218 ? -19.312 -23.203 -12.789 1 91.5 218 LEU A C 1
ATOM 1704 O O . LEU A 1 218 ? -19.406 -22.812 -11.625 1 91.5 218 LEU A O 1
ATOM 1708 N N . SER A 1 219 ? -19.844 -24.266 -13.234 1 83.5 219 SER A N 1
ATOM 1709 C CA . SER A 1 219 ? -20.578 -25.141 -12.32 1 83.5 219 SER A CA 1
ATOM 1710 C C . SER A 1 219 ? -19.641 -25.75 -11.281 1 83.5 219 SER A C 1
ATOM 1712 O O . SER A 1 219 ? -18.484 -26.078 -11.578 1 83.5 219 SER A O 1
ATOM 1714 N N . GLY A 1 220 ? -20.156 -25.922 -10.078 1 80.44 220 GLY A N 1
ATOM 1715 C CA . GLY A 1 220 ? -19.438 -26.625 -9.016 1 80.44 220 GLY A CA 1
ATOM 1716 C C . GLY A 1 220 ? -19.484 -28.125 -9.156 1 80.44 220 GLY A C 1
ATOM 1717 O O . GLY A 1 220 ? -20.203 -28.656 -10.008 1 80.44 220 GLY A O 1
ATOM 1718 N N . GLY A 1 221 ? -18.688 -28.828 -8.305 1 84.5 221 GLY A N 1
ATOM 1719 C CA . GLY A 1 221 ? -18.766 -30.281 -8.211 1 84.5 221 GLY A CA 1
ATOM 1720 C C . GLY A 1 221 ? -17.875 -30.984 -9.227 1 84.5 221 GLY A C 1
ATOM 1721 O O . GLY A 1 221 ? -17.719 -32.219 -9.172 1 84.5 221 GLY A O 1
ATOM 1722 N N . LYS A 1 222 ? -17.266 -30.203 -10 1 91.12 222 LYS A N 1
ATOM 1723 C CA . LYS A 1 222 ? -16.453 -30.844 -11.047 1 91.12 222 LYS A CA 1
ATOM 1724 C C . LYS A 1 222 ? -15.031 -31.078 -10.562 1 91.12 222 LYS A C 1
ATOM 1726 O O . LYS A 1 222 ? -14.414 -32.094 -10.914 1 91.12 222 LYS A O 1
ATOM 1731 N N . TYR A 1 223 ? -14.461 -30.219 -9.797 1 97.44 223 TYR A N 1
ATOM 1732 C CA . TYR A 1 223 ? -13.094 -30.281 -9.305 1 97.44 223 TYR A CA 1
ATOM 1733 C C . TYR A 1 223 ? -13.07 -30.578 -7.805 1 97.44 223 TYR A C 1
ATOM 1735 O O . TYR A 1 223 ? -14.094 -30.453 -7.129 1 97.44 223 TYR A O 1
ATOM 1743 N N . ASP A 1 224 ? -11.922 -30.984 -7.32 1 98.25 224 ASP A N 1
ATOM 1744 C CA . ASP A 1 224 ? -11.805 -31.344 -5.91 1 98.25 224 ASP A CA 1
ATOM 1745 C C . ASP A 1 224 ? -11.828 -30.094 -5.027 1 98.25 224 ASP A C 1
ATOM 1747 O O . ASP A 1 224 ? -12.43 -30.109 -3.949 1 98.25 224 ASP A O 1
ATOM 1751 N N . LEU A 1 225 ? -11.148 -29.047 -5.504 1 98.38 225 LEU A N 1
ATOM 1752 C CA . LEU A 1 225 ? -10.992 -27.812 -4.746 1 98.38 225 LEU A CA 1
ATOM 1753 C C . LEU A 1 225 ? -11.312 -26.594 -5.613 1 98.38 225 LEU A C 1
ATOM 1755 O O . LEU A 1 225 ? -11.297 -26.688 -6.84 1 98.38 225 LEU A O 1
ATOM 1759 N N . ALA A 1 226 ? -11.656 -25.5 -5.012 1 98.5 226 ALA A N 1
ATOM 1760 C CA . ALA A 1 226 ? -11.758 -24.172 -5.621 1 98.5 226 ALA A CA 1
ATOM 1761 C C . ALA A 1 226 ? -11.008 -23.141 -4.797 1 98.5 226 ALA A C 1
ATOM 1763 O O . ALA A 1 226 ? -10.844 -23.297 -3.584 1 98.5 226 ALA A O 1
ATOM 1764 N N . ARG A 1 227 ? -10.516 -22.125 -5.449 1 98.62 227 ARG A N 1
ATOM 1765 C CA . ARG A 1 227 ? -9.672 -21.125 -4.781 1 98.62 227 ARG A CA 1
ATOM 1766 C C . ARG A 1 227 ? -10.32 -19.75 -4.809 1 98.62 227 ARG A C 1
ATOM 1768 O O . ARG A 1 227 ? -9.758 -18.812 -5.379 1 98.62 227 ARG A O 1
ATOM 1775 N N . PRO A 1 228 ? -11.445 -19.609 -4.121 1 98.31 228 PRO A N 1
ATOM 1776 C CA . PRO A 1 228 ? -11.984 -18.25 -4.023 1 98.31 228 PRO A CA 1
ATOM 1777 C C . PRO A 1 228 ? -11.086 -17.312 -3.219 1 98.31 228 PRO A C 1
ATOM 1779 O O . PRO A 1 228 ? -10.555 -17.703 -2.174 1 98.31 228 PRO A O 1
ATOM 1782 N N . GLY A 1 229 ? -10.82 -16.125 -3.752 1 98.38 229 GLY A N 1
ATOM 1783 C CA . GLY A 1 229 ? -10.102 -15.055 -3.066 1 98.38 229 GLY A CA 1
ATOM 1784 C C . GLY A 1 229 ? -10.977 -13.867 -2.73 1 98.38 229 GLY A C 1
ATOM 1785 O O . GLY A 1 229 ? -11.609 -13.836 -1.674 1 98.38 229 GLY A O 1
ATOM 1786 N N . ILE A 1 230 ? -11.242 -13 -3.719 1 98.62 230 ILE A N 1
ATOM 1787 C CA . ILE A 1 230 ? -11.891 -11.711 -3.518 1 98.62 230 ILE A CA 1
ATOM 1788 C C . ILE A 1 230 ? -13.328 -11.922 -3.045 1 98.62 230 ILE A C 1
ATOM 1790 O O . ILE A 1 230 ? -13.859 -11.125 -2.264 1 98.62 230 ILE A O 1
ATOM 1794 N N . SER A 1 231 ? -13.992 -13.008 -3.471 1 98.69 231 SER A N 1
ATOM 1795 C CA . SER A 1 231 ? -15.375 -13.258 -3.092 1 98.69 231 SER A CA 1
ATOM 1796 C C . SER A 1 231 ? -15.492 -13.586 -1.6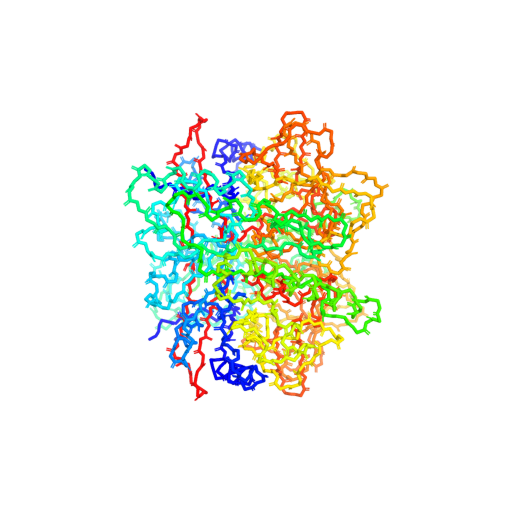05 1 98.69 231 SER A C 1
ATOM 1798 O O . SER A 1 231 ? -16.5 -13.266 -0.972 1 98.69 231 SER A O 1
ATOM 1800 N N . LEU A 1 232 ? -14.453 -14.227 -1.05 1 98.75 232 LEU A N 1
ATOM 1801 C CA . LEU A 1 232 ? 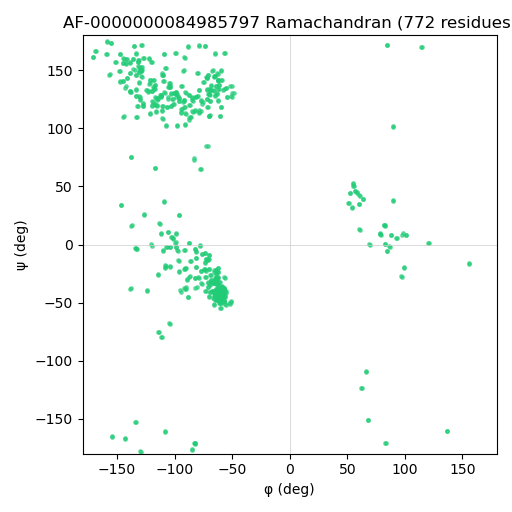-14.445 -14.477 0.387 1 98.75 232 LEU A CA 1
ATOM 1802 C C . LEU A 1 232 ? -14.594 -13.172 1.166 1 98.75 232 LEU A C 1
ATOM 1804 O O . LEU A 1 232 ? -15.18 -13.148 2.248 1 98.75 232 LEU A O 1
ATOM 1808 N N . TYR A 1 233 ? -14.125 -12.102 0.572 1 98.88 233 TYR A N 1
ATOM 1809 C CA . TYR A 1 233 ? -14.07 -10.82 1.265 1 98.88 233 TYR A CA 1
ATOM 1810 C C . TYR A 1 233 ? -15.258 -9.938 0.879 1 98.88 233 TYR A C 1
ATOM 1812 O O . TYR A 1 233 ? -15.297 -8.758 1.225 1 98.88 233 TYR A O 1
ATOM 1820 N N . GLY A 1 234 ? -16.188 -10.531 0.184 1 98.75 234 GLY A N 1
ATOM 1821 C CA . GLY A 1 234 ? -17.469 -9.898 -0.088 1 98.75 234 GLY A CA 1
ATOM 1822 C C . GLY A 1 234 ? -17.422 -8.938 -1.262 1 98.75 234 GLY A C 1
ATOM 1823 O O . GLY A 1 234 ? -18.266 -8.055 -1.386 1 98.75 234 GLY A O 1
ATOM 1824 N N . LEU A 1 235 ? -16.391 -9.047 -2.084 1 98.62 235 LEU A N 1
ATOM 1825 C CA . LEU A 1 235 ? -16.266 -8.219 -3.277 1 98.62 235 LEU A CA 1
ATOM 1826 C C . LEU A 1 235 ? -16.453 -9.047 -4.543 1 98.62 235 LEU A C 1
ATOM 1828 O O . LEU A 1 235 ? -16.109 -10.227 -4.574 1 98.62 235 LEU A O 1
ATOM 1832 N N . ASN A 1 236 ? -17.047 -8.43 -5.543 1 98.19 236 ASN A N 1
ATOM 1833 C CA . ASN A 1 236 ? -17.297 -9.117 -6.805 1 98.19 236 ASN A CA 1
ATOM 1834 C C . ASN A 1 236 ? -16.047 -9.156 -7.68 1 98.19 236 ASN A C 1
ATOM 1836 O O . ASN A 1 236 ? -15.242 -8.227 -7.652 1 98.19 236 ASN A O 1
ATOM 1840 N N . PRO A 1 237 ? -15.922 -10.219 -8.445 1 98 237 PRO A N 1
ATOM 1841 C CA . PRO A 1 237 ? -14.766 -10.32 -9.344 1 98 237 PRO A CA 1
ATOM 1842 C C . PRO A 1 237 ? -14.688 -9.164 -10.328 1 98 237 PRO A C 1
ATOM 1844 O O . PRO A 1 237 ? -13.594 -8.758 -10.727 1 98 237 PRO A O 1
ATOM 1847 N N . SER A 1 238 ? -15.773 -8.711 -10.797 1 97.12 238 SER A N 1
ATOM 1848 C CA . SER A 1 238 ? -15.891 -7.562 -11.688 1 97.12 238 SER A CA 1
ATOM 1849 C C . SER A 1 238 ? -17.297 -6.969 -11.648 1 97.12 238 SER A C 1
ATOM 1851 O O . SER A 1 238 ? -18.172 -7.484 -10.953 1 97.12 238 SER A O 1
ATOM 1853 N N . ALA A 1 239 ? -17.453 -5.828 -12.367 1 95.56 239 ALA A N 1
ATOM 1854 C CA . ALA A 1 239 ? -18.766 -5.215 -12.477 1 95.56 239 ALA A CA 1
ATOM 1855 C C . ALA A 1 239 ? -19.734 -6.109 -13.25 1 95.56 239 ALA A C 1
ATOM 1857 O O . ALA A 1 239 ? -20.953 -6.02 -13.078 1 95.56 239 ALA A O 1
ATOM 1858 N N . GLU A 1 240 ? -19.234 -7.047 -14.125 1 96.69 240 GLU A N 1
ATOM 1859 C CA . GLU A 1 240 ? -20.031 -7.891 -15.008 1 96.69 240 GLU A CA 1
ATOM 1860 C C . GLU A 1 240 ? -20.391 -9.211 -14.328 1 96.69 240 GLU A C 1
ATOM 1862 O O . GLU A 1 240 ? -21.5 -9.727 -14.523 1 96.69 240 GLU A O 1
ATOM 1867 N N . VAL A 1 241 ? -19.484 -9.703 -13.609 1 97.19 241 VAL A N 1
ATOM 1868 C CA . VAL A 1 241 ? -19.672 -10.984 -12.93 1 97.19 241 VAL A CA 1
ATOM 1869 C C . VAL A 1 241 ? -19.844 -10.75 -11.43 1 97.19 241 VAL A C 1
ATOM 1871 O O . VAL A 1 241 ? -18.859 -10.539 -10.711 1 97.19 241 VAL A O 1
ATOM 1874 N N . THR A 1 242 ? -21.109 -10.844 -11 1 97.12 242 THR A N 1
ATOM 1875 C CA . THR A 1 242 ? -21.438 -10.43 -9.641 1 97.12 242 THR A CA 1
ATOM 1876 C C . THR A 1 242 ? -22.266 -11.5 -8.938 1 97.12 242 THR A C 1
ATOM 1878 O O . THR A 1 242 ? -22.891 -12.336 -9.586 1 97.12 242 THR A O 1
ATOM 1881 N N . ASP A 1 243 ? -22.125 -11.602 -7.723 1 97.62 243 ASP A N 1
ATOM 1882 C CA . ASP A 1 243 ? -22.953 -12.375 -6.797 1 97.62 243 ASP A CA 1
ATOM 1883 C C . ASP A 1 243 ? -23.547 -11.469 -5.715 1 97.62 243 ASP A C 1
ATOM 1885 O O . ASP A 1 243 ? -22.828 -10.977 -4.848 1 97.62 243 ASP A O 1
ATOM 1889 N N . LYS A 1 244 ? -24.844 -11.281 -5.707 1 96.44 244 LYS A N 1
ATOM 1890 C CA . LYS A 1 244 ? -25.547 -10.312 -4.863 1 96.44 244 LYS A CA 1
ATOM 1891 C C . LYS A 1 244 ? -25.531 -10.75 -3.402 1 96.44 244 LYS A C 1
ATOM 1893 O O . LYS A 1 244 ? -25.859 -9.969 -2.512 1 96.44 244 LYS A O 1
ATOM 1898 N N . GLU A 1 245 ? -25.156 -11.969 -3.174 1 98.25 245 GLU A N 1
ATOM 1899 C CA . GLU A 1 245 ? -25.203 -12.484 -1.808 1 98.25 245 GLU A CA 1
ATOM 1900 C C . GLU A 1 245 ? -23.922 -12.148 -1.054 1 98.25 245 GLU A C 1
ATOM 1902 O O . GLU A 1 245 ? -23.859 -12.289 0.17 1 98.25 245 GLU A O 1
ATOM 1907 N N . LEU A 1 246 ? -22.938 -11.758 -1.775 1 98.62 246 LEU A N 1
ATOM 1908 C CA . LEU A 1 246 ? -21.672 -11.445 -1.13 1 98.62 246 LEU A CA 1
ATOM 1909 C C . LEU A 1 246 ? -21.797 -10.195 -0.266 1 98.62 246 LEU A C 1
ATOM 1911 O O . LEU A 1 246 ? -22.453 -9.227 -0.658 1 98.62 246 LEU A O 1
ATOM 1915 N N . ARG A 1 247 ? -21.219 -10.219 0.929 1 98.75 247 ARG A N 1
ATOM 1916 C CA . ARG A 1 247 ? -21.25 -9.109 1.875 1 98.75 247 ARG A CA 1
ATOM 1917 C C . ARG A 1 247 ? -19.844 -8.586 2.15 1 98.75 247 ARG A C 1
ATOM 1919 O O . ARG A 1 247 ? -18.984 -9.32 2.645 1 98.75 247 ARG A O 1
ATOM 1926 N N . PRO A 1 248 ? -19.609 -7.273 1.849 1 98.75 248 PRO A N 1
ATOM 1927 C CA . PRO A 1 248 ? -18.281 -6.723 2.094 1 98.75 248 PRO A CA 1
ATOM 1928 C C . PRO A 1 248 ? -17.812 -6.902 3.539 1 98.75 248 PRO A C 1
ATOM 1930 O O . PRO A 1 248 ? -18.578 -6.645 4.469 1 98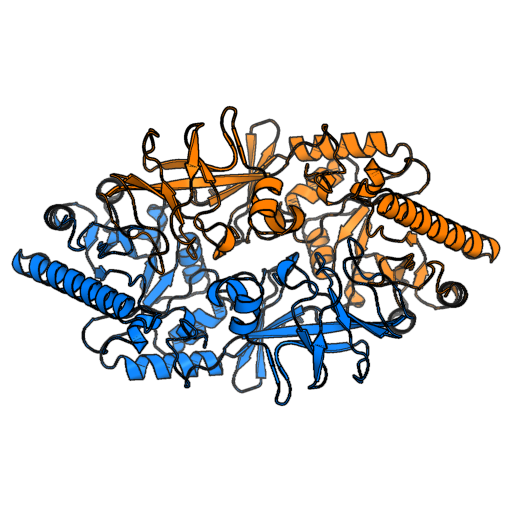.75 248 PRO A O 1
ATOM 1933 N N . VAL A 1 249 ? -16.594 -7.324 3.68 1 98.94 249 VAL A N 1
ATOM 1934 C CA . VAL A 1 249 ? -16.062 -7.676 4.988 1 98.94 249 VAL A CA 1
ATOM 1935 C C . VAL A 1 249 ? -15.391 -6.449 5.613 1 98.94 249 VAL A C 1
ATOM 1937 O O . VAL A 1 249 ? -15.297 -6.348 6.84 1 98.94 249 VAL A O 1
ATOM 1940 N N . LEU A 1 250 ? -15.008 -5.461 4.812 1 98.88 250 LEU A N 1
ATOM 1941 C CA . LEU A 1 250 ? -14.195 -4.348 5.281 1 98.88 250 LEU A CA 1
ATOM 1942 C C . LEU A 1 250 ? -14.93 -3.023 5.102 1 98.88 250 LEU A C 1
ATOM 1944 O O . LEU A 1 250 ? -15.547 -2.789 4.062 1 98.88 250 LEU A O 1
ATOM 1948 N N . GLN A 1 251 ? -14.938 -2.211 6.137 1 98.75 251 GLN A N 1
ATOM 1949 C CA . GLN A 1 251 ? -15.227 -0.784 6.059 1 98.75 251 GLN A CA 1
ATOM 1950 C C . GLN A 1 251 ? -14.031 0.048 6.5 1 98.75 251 GLN A C 1
ATOM 1952 O O . GLN A 1 251 ? -13.359 -0.291 7.477 1 98.75 251 GLN A O 1
ATOM 1957 N N . LEU A 1 252 ? -13.703 1.021 5.773 1 98.94 252 LEU A N 1
ATOM 1958 C CA . LEU A 1 252 ? -12.625 1.938 6.125 1 98.94 252 LEU A CA 1
ATOM 1959 C C . LEU A 1 252 ? -13.18 3.242 6.688 1 98.94 252 LEU A C 1
ATOM 1961 O O . LEU A 1 252 ? -14.008 3.895 6.047 1 98.94 252 LEU A O 1
ATOM 1965 N N . LYS A 1 253 ? -12.719 3.592 7.879 1 98.75 253 LYS A N 1
ATOM 1966 C CA . LYS A 1 253 ? -13.273 4.734 8.594 1 98.75 253 LYS A CA 1
ATOM 1967 C C . LYS A 1 253 ? -12.172 5.684 9.062 1 98.75 253 LYS A C 1
ATOM 1969 O O . LYS A 1 253 ? -11.016 5.281 9.18 1 98.75 253 LYS A O 1
ATOM 1974 N N . SER A 1 254 ? -12.531 6.871 9.188 1 98.75 254 SER A N 1
ATOM 1975 C CA . SER A 1 254 ? -11.695 7.902 9.797 1 98.75 254 SER A CA 1
ATOM 1976 C C . SER A 1 254 ? -12.539 8.883 10.609 1 98.75 254 SER A C 1
ATOM 1978 O O . SER A 1 254 ? -13.656 8.555 11.016 1 98.75 254 SER A O 1
ATOM 1980 N N . VAL A 1 255 ? -11.953 10.023 10.992 1 98.56 255 VAL A N 1
ATOM 1981 C CA . VAL A 1 255 ? -12.664 11.078 11.703 1 98.56 255 VAL A CA 1
ATOM 1982 C C . VAL A 1 255 ? -12.305 12.438 11.109 1 98.56 255 VAL A C 1
ATOM 1984 O O . VAL A 1 255 ? -11.297 12.562 10.398 1 98.56 255 VAL A O 1
ATOM 1987 N N . ILE A 1 256 ? -13.156 13.391 11.352 1 98.62 256 ILE A N 1
ATOM 1988 C CA . ILE A 1 256 ? -12.805 14.773 11.031 1 98.62 256 ILE A CA 1
ATOM 1989 C C . ILE A 1 256 ? -11.859 15.328 12.094 1 98.62 256 ILE A C 1
ATOM 1991 O O . ILE A 1 256 ? -12.164 15.273 13.289 1 98.62 256 ILE A O 1
ATOM 1995 N N . SER A 1 257 ? -10.695 15.812 11.68 1 98.19 257 SER A N 1
ATOM 1996 C CA . SER A 1 257 ? -9.758 16.391 12.641 1 98.19 257 SER A CA 1
ATOM 1997 C C . SER A 1 257 ? -10 17.875 12.828 1 98.19 257 SER A C 1
ATOM 1999 O O . SER A 1 257 ? -9.727 18.422 13.898 1 98.19 257 SER A O 1
ATOM 2001 N N . MET A 1 258 ? -10.5 18.516 11.742 1 97.88 258 MET A N 1
ATOM 2002 C CA . MET A 1 258 ? -10.703 19.969 11.773 1 97.88 258 MET A CA 1
ATOM 2003 C C . MET A 1 258 ? -11.758 20.391 10.75 1 97.88 258 MET A C 1
ATOM 2005 O O . MET A 1 258 ? -11.93 19.734 9.719 1 97.88 258 MET A O 1
ATOM 2009 N N . VAL A 1 259 ? -12.5 21.406 11.117 1 98.25 259 VAL A N 1
ATOM 2010 C CA . VAL A 1 259 ? -13.391 22.078 10.172 1 98.25 259 VAL A CA 1
ATOM 2011 C C . VAL A 1 259 ? -13.055 23.562 10.125 1 98.25 259 VAL A C 1
ATOM 2013 O O . VAL A 1 259 ? -12.812 24.188 11.156 1 98.25 259 VAL A O 1
ATOM 2016 N N . LYS A 1 260 ? -12.938 24.141 8.953 1 96.56 260 LYS A N 1
ATOM 2017 C CA . LYS A 1 260 ? -12.766 25.578 8.836 1 96.56 260 LYS A CA 1
ATOM 2018 C C . LYS A 1 260 ? -13.656 26.156 7.73 1 96.56 260 LYS A C 1
ATOM 2020 O O . LYS A 1 260 ? -13.992 25.453 6.77 1 96.56 260 LYS A O 1
ATOM 2025 N N . GLN A 1 261 ? -14.023 27.359 7.922 1 96.62 261 GLN A N 1
ATOM 2026 C CA . GLN A 1 261 ? -14.766 28.125 6.926 1 96.62 261 GLN A CA 1
ATOM 2027 C C . GLN A 1 261 ? -13.828 29.031 6.125 1 96.62 261 GLN A C 1
ATOM 2029 O O . GLN A 1 261 ? -13.008 29.75 6.703 1 96.62 261 GLN A O 1
ATOM 2034 N N . VAL A 1 262 ? -13.961 28.938 4.801 1 97.44 262 VAL A N 1
ATOM 2035 C CA . VAL A 1 262 ? -13.133 29.812 3.969 1 97.44 262 VAL A CA 1
ATOM 2036 C C . VAL A 1 262 ? -14 30.5 2.924 1 97.44 262 VAL A C 1
ATOM 2038 O O . VAL A 1 262 ? -15.133 30.078 2.662 1 97.44 262 VAL A O 1
ATOM 2041 N N . GLY A 1 263 ? -13.531 31.578 2.412 1 96.44 263 GLY A N 1
ATOM 2042 C CA . GLY A 1 263 ? -14.273 32.344 1.419 1 96.44 263 GLY A CA 1
ATOM 2043 C C . GLY A 1 263 ? -14.125 31.781 0.014 1 96.44 263 GLY A C 1
ATOM 2044 O O . GLY A 1 263 ? -13.68 30.641 -0.17 1 96.44 263 GLY A O 1
ATOM 2045 N N . ASN A 1 264 ? -14.625 32.531 -0.939 1 96.44 264 ASN A N 1
ATOM 2046 C CA . ASN A 1 264 ? -14.484 32.25 -2.365 1 96.44 264 ASN A CA 1
ATOM 2047 C C . ASN A 1 264 ? -13.062 32.5 -2.85 1 96.44 264 ASN A C 1
ATOM 2049 O O . ASN A 1 264 ? -12.359 33.375 -2.324 1 96.44 264 ASN A O 1
ATOM 2053 N N . GLY A 1 265 ? -12.617 31.656 -3.777 1 96.69 265 GLY A N 1
ATOM 2054 C CA . GLY A 1 265 ? -11.344 31.891 -4.43 1 96.69 265 GLY A CA 1
ATOM 2055 C C . GLY A 1 265 ? -10.156 31.391 -3.619 1 96.69 265 GLY A C 1
ATOM 2056 O O . GLY A 1 265 ? -9.023 31.797 -3.859 1 96.69 265 GLY A O 1
ATOM 2057 N N . ILE A 1 266 ? -10.375 30.562 -2.643 1 97.19 266 ILE A N 1
ATOM 2058 C CA . ILE A 1 266 ? -9.328 30.094 -1.742 1 97.19 266 ILE A CA 1
ATOM 2059 C C . ILE A 1 266 ? -8.727 28.797 -2.281 1 97.19 266 ILE A C 1
ATOM 2061 O O . ILE A 1 266 ? -9.438 27.812 -2.494 1 97.19 266 ILE A O 1
ATOM 2065 N N . PRO A 1 267 ? -7.371 28.766 -2.508 1 97.56 267 PRO A N 1
ATOM 2066 C CA . PRO A 1 267 ? -6.73 27.516 -2.926 1 97.56 267 PRO A CA 1
ATOM 2067 C C . PRO A 1 267 ? -6.664 26.484 -1.804 1 97.56 267 PRO A C 1
ATOM 2069 O O . PRO A 1 267 ? -6.496 26.844 -0.636 1 97.56 267 PRO A O 1
ATOM 2072 N N . VAL A 1 268 ? -6.781 25.188 -2.168 1 98.25 268 VAL A N 1
ATOM 2073 C CA . VAL A 1 268 ? -6.816 24.109 -1.179 1 98.25 268 VAL A CA 1
ATOM 2074 C C . VAL A 1 268 ? -5.77 23.062 -1.525 1 98.25 268 VAL A C 1
ATOM 2076 O O . VAL A 1 268 ? -5.82 22.453 -2.602 1 98.25 268 VAL A O 1
ATOM 2079 N N . GLY A 1 269 ? -4.824 22.844 -0.621 1 97.94 269 GLY A N 1
ATOM 2080 C CA . GLY A 1 269 ? -3.912 21.719 -0.714 1 97.94 269 GLY A CA 1
ATOM 2081 C C . GLY A 1 269 ? -2.73 21.984 -1.627 1 97.94 269 GLY A C 1
ATOM 2082 O O . GLY A 1 269 ? -2.488 23.125 -2.027 1 97.94 269 GLY A O 1
ATOM 2083 N N . TYR A 1 270 ? -1.95 20.938 -1.91 1 98.31 270 TYR A N 1
ATOM 2084 C CA . TYR A 1 270 ? -0.755 20.984 -2.746 1 98.31 270 TYR A CA 1
ATOM 2085 C C . TYR A 1 270 ? -1.104 21.406 -4.168 1 98.31 270 TYR A C 1
ATOM 2087 O O . TYR A 1 270 ? -2.109 20.969 -4.727 1 98.31 270 TYR A O 1
ATOM 2095 N N . GLY A 1 271 ? -0.219 22.219 -4.707 1 97.62 271 GLY A N 1
ATOM 2096 C CA . GLY A 1 271 ? -0.347 22.609 -6.098 1 97.62 271 GLY A CA 1
ATOM 2097 C C . GLY A 1 271 ? -1.531 23.531 -6.352 1 97.62 271 GLY A C 1
ATOM 2098 O O . GLY A 1 271 ? -1.762 23.953 -7.484 1 97.62 271 GLY A O 1
ATOM 2099 N N . ARG A 1 272 ? -2.273 23.828 -5.293 1 97.5 272 ARG A N 1
ATOM 2100 C CA . ARG A 1 272 ? -3.488 24.625 -5.445 1 97.5 272 ARG A CA 1
ATOM 2101 C C . ARG A 1 272 ? -4.398 24.031 -6.512 1 97.5 272 ARG A C 1
ATOM 2103 O O . ARG A 1 272 ? -4.922 24.75 -7.367 1 97.5 272 ARG A O 1
ATOM 2110 N N . SER A 1 273 ? -4.5 22.703 -6.395 1 97.81 273 SER A N 1
ATOM 2111 C CA . SER A 1 273 ? -5.184 21.969 -7.461 1 97.81 273 SER A CA 1
ATOM 2112 C C . SER A 1 273 ? -6.691 22.203 -7.402 1 97.81 273 SER A C 1
ATOM 2114 O O . SER A 1 273 ? -7.418 21.828 -8.328 1 97.81 273 SER A O 1
ATOM 2116 N N . TYR A 1 274 ? -7.18 22.766 -6.344 1 98.5 274 TYR A N 1
ATOM 2117 C CA . TYR A 1 274 ? -8.578 23.141 -6.16 1 98.5 274 TYR A CA 1
ATOM 2118 C C . TYR A 1 274 ? -8.695 24.578 -5.66 1 98.5 274 TYR A C 1
ATOM 2120 O O . TYR A 1 274 ? -7.914 25.016 -4.809 1 98.5 274 TYR A O 1
ATOM 2128 N N . VAL A 1 275 ? -9.617 25.344 -6.133 1 98.31 275 VAL A N 1
ATOM 2129 C CA . VAL A 1 275 ? -9.93 26.703 -5.68 1 98.31 275 VAL A CA 1
ATOM 2130 C C . VAL A 1 275 ? -11.438 26.828 -5.43 1 98.31 275 VAL A C 1
ATOM 2132 O O . VAL A 1 275 ? -12.242 26.469 -6.289 1 98.31 275 VAL A O 1
ATOM 2135 N N . THR A 1 276 ? -11.789 27.281 -4.277 1 98.06 276 THR A N 1
ATOM 2136 C CA . THR A 1 276 ? -13.203 27.391 -3.943 1 98.06 276 THR A CA 1
ATOM 2137 C C . THR A 1 276 ? -13.906 28.375 -4.879 1 98.06 276 THR A C 1
ATOM 2139 O O . THR A 1 276 ? -13.344 29.406 -5.25 1 98.06 276 THR A O 1
ATOM 2142 N N . SER A 1 277 ? -15.102 28.031 -5.238 1 98.06 277 SER A N 1
ATOM 2143 C CA . SER A 1 277 ? -15.883 28.891 -6.129 1 98.06 277 SER A CA 1
ATOM 2144 C C . SER A 1 277 ? -17 29.594 -5.371 1 98.06 277 SER A C 1
ATOM 2146 O O . SER A 1 277 ? -17.797 30.312 -5.965 1 98.06 277 SER A O 1
ATOM 2148 N N . ALA A 1 278 ? -17.172 29.359 -4.148 1 98 278 ALA A N 1
ATOM 2149 C CA . ALA A 1 278 ? -18.109 29.938 -3.193 1 98 278 ALA A CA 1
ATOM 2150 C C . ALA A 1 278 ? -17.625 29.734 -1.758 1 98 278 ALA A C 1
ATOM 2152 O O . ALA A 1 278 ? -16.656 29.016 -1.518 1 98 278 ALA A O 1
ATOM 2153 N N . PRO A 1 279 ? -18.219 30.5 -0.845 1 97.81 279 PRO A N 1
ATOM 2154 C CA . PRO A 1 279 ? -17.875 30.188 0.543 1 97.81 279 PRO A CA 1
ATOM 2155 C C . PRO A 1 279 ? -18.016 28.688 0.848 1 97.81 279 PRO A C 1
ATOM 2157 O O . PRO A 1 279 ? -19 28.062 0.454 1 97.81 279 PRO A O 1
ATOM 2160 N N . THR A 1 280 ? -16.969 28.109 1.446 1 98.44 280 THR A N 1
ATOM 2161 C CA . THR A 1 280 ? -16.875 26.672 1.579 1 98.44 280 THR A CA 1
ATOM 2162 C C . THR A 1 280 ? -16.469 26.281 2.998 1 98.44 280 THR A C 1
ATOM 2164 O O . THR A 1 280 ? -15.602 26.922 3.602 1 98.44 280 THR A O 1
ATOM 2167 N N . ARG A 1 281 ? -17.188 25.297 3.553 1 98.62 281 ARG A N 1
ATOM 2168 C CA . ARG A 1 281 ? -16.781 24.656 4.793 1 98.62 281 ARG A CA 1
ATOM 2169 C C . ARG A 1 281 ? -15.914 23.422 4.512 1 98.62 281 ARG A C 1
ATOM 2171 O O . ARG A 1 281 ? -16.359 22.484 3.85 1 98.62 281 ARG A O 1
ATOM 2178 N N . ILE A 1 282 ? -14.672 23.469 4.992 1 98.75 282 ILE A N 1
ATOM 2179 C CA . ILE A 1 282 ? -13.711 22.422 4.652 1 98.75 282 ILE A CA 1
ATOM 2180 C C . ILE A 1 282 ? -13.391 21.594 5.895 1 98.75 282 ILE A C 1
ATOM 2182 O O . ILE A 1 282 ? -13.102 22.156 6.961 1 98.75 282 ILE A O 1
ATOM 2186 N N . ALA A 1 283 ? -13.523 20.281 5.766 1 98.88 283 ALA A N 1
ATOM 2187 C CA . ALA A 1 283 ? -13.07 19.375 6.816 1 98.88 283 ALA A CA 1
ATOM 2188 C C . ALA A 1 283 ? -11.766 18.688 6.418 1 98.88 283 ALA A C 1
ATOM 2190 O O . ALA A 1 283 ? -11.578 18.328 5.254 1 98.88 283 ALA A O 1
ATOM 2191 N N . THR A 1 284 ? -10.883 18.562 7.344 1 98.81 284 THR A N 1
ATOM 2192 C CA . THR A 1 284 ? -9.68 17.766 7.156 1 98.81 284 THR A CA 1
ATOM 2193 C C . THR A 1 284 ? -9.836 16.375 7.781 1 98.81 284 THR A C 1
ATOM 2195 O O . THR A 1 284 ? -10.367 16.25 8.891 1 98.81 284 THR A O 1
ATOM 2198 N N . VAL A 1 285 ? -9.508 15.367 7.066 1 98.94 285 VAL A N 1
ATOM 2199 C CA . VAL A 1 285 ? -9.57 13.969 7.488 1 98.94 285 VAL A CA 1
ATOM 2200 C C . VAL A 1 285 ? -8.156 13.383 7.531 1 98.94 285 VAL A C 1
ATOM 2202 O O . VAL A 1 285 ? -7.395 13.516 6.574 1 98.94 285 VAL A O 1
ATOM 2205 N N . PRO A 1 286 ? -7.734 12.797 8.68 1 98.69 286 PRO A N 1
ATOM 2206 C CA . PRO A 1 286 ? -6.363 12.297 8.82 1 98.69 286 PRO A CA 1
ATOM 2207 C C . PRO A 1 286 ? -6.145 10.961 8.109 1 98.69 286 PRO A C 1
ATOM 2209 O O . PRO A 1 286 ? -5.828 9.961 8.758 1 98.69 286 PRO A O 1
ATOM 2212 N N . VAL A 1 287 ? -6.246 10.953 6.84 1 98.75 287 VAL A N 1
ATOM 2213 C CA . VAL A 1 287 ? -5.98 9.82 5.953 1 98.75 287 VAL A CA 1
ATOM 2214 C C . VAL A 1 287 ? -5.367 10.328 4.645 1 98.75 287 VAL A C 1
ATOM 2216 O O . VAL A 1 287 ? -5.746 11.383 4.145 1 98.75 287 VAL A O 1
ATOM 2219 N N . GLY A 1 288 ? -4.434 9.633 4.121 1 98.75 288 GLY A N 1
ATOM 2220 C CA . GLY A 1 288 ? -3.807 9.977 2.855 1 98.75 288 GLY A CA 1
ATOM 2221 C C . GLY A 1 288 ? -3.207 8.781 2.141 1 98.75 288 GLY A C 1
ATOM 2222 O O . GLY A 1 288 ? -3.531 7.633 2.459 1 98.75 288 GLY A O 1
ATOM 2223 N N . TYR A 1 289 ? -2.363 9.141 1.151 1 98.81 289 TYR A N 1
ATOM 2224 C CA . TYR A 1 289 ? -1.89 8.055 0.3 1 98.81 289 TYR A CA 1
ATOM 2225 C C . TYR A 1 289 ? -0.933 7.141 1.059 1 98.81 289 TYR A C 1
ATOM 2227 O O . TYR A 1 289 ? -0.751 5.977 0.691 1 98.81 289 TYR A O 1
ATOM 2235 N N . ALA A 1 290 ? -0.298 7.578 2.154 1 98.69 290 ALA A N 1
ATOM 2236 C CA . ALA A 1 290 ? 0.562 6.695 2.938 1 98.69 290 ALA A CA 1
ATOM 2237 C C . ALA A 1 290 ? -0.264 5.699 3.748 1 98.69 290 ALA A C 1
ATOM 2239 O O . ALA A 1 290 ? 0.267 4.711 4.254 1 98.69 290 ALA A O 1
ATOM 2240 N N . ASP A 1 291 ? -1.561 5.953 3.895 1 98.62 291 ASP A N 1
ATOM 2241 C CA . ASP A 1 291 ? -2.473 5.023 4.555 1 98.62 291 ASP A CA 1
ATOM 2242 C C . ASP A 1 291 ? -3.105 4.07 3.543 1 98.62 291 ASP A C 1
ATOM 2244 O O . ASP A 1 291 ? -3.828 3.145 3.922 1 98.62 291 ASP A O 1
ATOM 2248 N N . GLY A 1 292 ? -2.824 4.281 2.336 1 98.5 292 GLY A N 1
ATOM 2249 C CA . GLY A 1 292 ? -3.389 3.439 1.291 1 98.5 292 GLY A CA 1
ATOM 2250 C C . GLY A 1 292 ? -4.566 4.078 0.583 1 98.5 292 GLY A C 1
ATOM 2251 O O . GLY A 1 292 ? -5.289 3.41 -0.162 1 98.5 292 GLY A O 1
ATOM 2252 N N . TYR A 1 293 ? -4.902 5.363 0.812 1 98.81 293 TYR A N 1
ATOM 2253 C CA . TYR A 1 293 ? -5.945 6.105 0.114 1 98.81 293 TYR A CA 1
ATOM 2254 C C . TYR A 1 293 ? -5.355 6.957 -1.001 1 98.81 293 TYR A C 1
ATOM 2256 O O . TYR A 1 293 ? -4.848 8.055 -0.75 1 98.81 293 TYR A O 1
ATOM 2264 N N . SER A 1 294 ? -5.477 6.531 -2.215 1 98.81 294 SER A N 1
ATOM 2265 C CA . SER A 1 294 ? -4.672 6.914 -3.369 1 98.81 294 SER A CA 1
ATOM 2266 C C . SER A 1 294 ? -4.762 8.414 -3.631 1 98.81 294 SER A C 1
ATOM 2268 O O . SER A 1 294 ? -5.84 9 -3.543 1 98.81 294 SER A O 1
ATOM 2270 N N . ARG A 1 295 ? -3.643 9 -4.008 1 98.88 295 ARG A N 1
ATOM 2271 C CA . ARG A 1 295 ? -3.582 10.391 -4.43 1 98.88 295 ARG A CA 1
ATOM 2272 C C . ARG A 1 295 ? -4.426 10.625 -5.684 1 98.88 295 ARG A C 1
ATOM 2274 O O . ARG A 1 295 ? -4.891 11.734 -5.926 1 98.88 295 ARG A O 1
ATOM 2281 N N . LEU A 1 296 ? -4.664 9.602 -6.457 1 98.81 296 LEU A N 1
ATOM 2282 C CA . LEU A 1 296 ? -5.395 9.703 -7.719 1 98.81 296 LEU A CA 1
ATOM 2283 C C . LEU A 1 296 ? -6.871 9.992 -7.473 1 98.81 296 LEU A C 1
ATOM 2285 O O . LEU A 1 296 ? -7.605 10.328 -8.398 1 98.81 296 LEU A O 1
ATOM 2289 N N . LEU A 1 297 ? -7.312 9.922 -6.246 1 98.88 297 LEU A N 1
ATOM 2290 C CA . LEU A 1 297 ? -8.688 10.242 -5.895 1 98.88 297 LEU A CA 1
ATOM 2291 C C . LEU A 1 297 ? -8.875 11.742 -5.738 1 98.88 297 LEU A C 1
ATOM 2293 O O . LEU A 1 297 ? -10 12.219 -5.543 1 98.88 297 LEU A O 1
ATOM 2297 N N . SER A 1 298 ? -7.797 12.539 -5.859 1 98.88 298 SER A N 1
ATOM 2298 C CA . SER A 1 298 ? -7.805 13.992 -5.688 1 98.88 298 SER A CA 1
ATOM 2299 C C . SER A 1 298 ? -8.844 14.648 -6.59 1 98.88 298 SER A C 1
ATOM 2301 O O . SER A 1 298 ? -8.844 14.43 -7.805 1 98.88 298 SER A O 1
ATOM 2303 N N . ASN A 1 299 ? -9.703 15.461 -6.004 1 98.75 299 ASN A N 1
ATOM 2304 C CA . ASN A 1 299 ? -10.711 16.234 -6.719 1 98.75 299 ASN A CA 1
ATOM 2305 C C . ASN A 1 299 ? -11.68 15.344 -7.488 1 98.75 299 ASN A C 1
ATOM 2307 O O . ASN A 1 299 ? -12.336 15.797 -8.422 1 98.75 299 ASN A O 1
ATOM 2311 N N . LYS A 1 300 ? -11.703 13.977 -7.234 1 98.12 300 LYS A N 1
ATOM 2312 C CA . LYS A 1 300 ? -12.531 13.016 -7.953 1 98.12 300 LYS A CA 1
ATOM 2313 C C . LYS A 1 300 ? -13.414 12.227 -6.988 1 98.12 300 LYS A C 1
ATOM 2315 O O . LYS A 1 300 ? -14.594 11.984 -7.27 1 98.12 300 LYS A O 1
ATOM 2320 N N . GLY A 1 301 ? -12.906 11.867 -5.879 1 98.25 301 GLY A N 1
ATOM 2321 C CA . GLY A 1 301 ? -13.586 10.984 -4.941 1 98.25 301 GLY A CA 1
ATOM 2322 C C . GLY A 1 301 ? -14.477 11.734 -3.965 1 98.25 301 GLY A C 1
ATOM 2323 O O . GLY A 1 301 ? -14.484 12.969 -3.941 1 98.25 301 GLY A O 1
ATOM 2324 N N . SER A 1 302 ? -15.273 11.008 -3.227 1 98.75 302 SER A N 1
ATOM 2325 C CA . SER A 1 302 ? -16.109 11.523 -2.145 1 98.75 302 SER A CA 1
ATOM 2326 C C . SER A 1 302 ? -16.156 10.555 -0.973 1 98.75 302 SER A C 1
ATOM 2328 O O . SER A 1 302 ? -15.852 9.367 -1.129 1 98.75 302 SER A O 1
ATOM 2330 N N . VAL A 1 303 ? -16.5 11.039 0.123 1 98.94 303 VAL A N 1
ATOM 2331 C CA . VAL A 1 303 ? -16.641 10.25 1.341 1 98.94 303 VAL A CA 1
ATOM 2332 C C . VAL A 1 303 ? -18 10.531 1.982 1 98.94 303 VAL A C 1
ATOM 2334 O O . VAL A 1 303 ? -18.75 11.367 1.499 1 98.94 303 VAL A O 1
ATOM 2337 N N . LEU A 1 304 ? -18.297 9.727 3.006 1 98.94 304 LEU A N 1
ATOM 2338 C CA . LEU A 1 304 ? -19.609 9.891 3.643 1 98.94 304 LEU A CA 1
ATOM 2339 C C . LEU A 1 304 ? -19.453 10.438 5.059 1 98.94 304 LEU A C 1
ATOM 2341 O O . LEU A 1 304 ? -18.641 9.93 5.836 1 98.94 304 LEU A O 1
ATOM 2345 N N . VAL A 1 305 ? -20.156 11.492 5.379 1 98.69 305 VAL A N 1
ATOM 2346 C CA . VAL A 1 305 ? -20.203 12.109 6.699 1 98.69 305 VAL A CA 1
ATOM 2347 C C . VAL A 1 305 ? -21.656 12.375 7.086 1 98.69 305 VAL A C 1
ATOM 2349 O O . VAL A 1 305 ? -22.359 13.133 6.406 1 98.69 305 VAL A O 1
ATOM 2352 N N . GLY A 1 306 ? -22.109 11.781 8.156 1 97.06 306 GLY A N 1
ATOM 2353 C CA . GLY A 1 306 ? -23.469 12.008 8.617 1 97.06 306 GLY A CA 1
ATOM 2354 C C . GLY A 1 306 ? -24.516 11.617 7.598 1 97.06 306 GLY A C 1
ATOM 2355 O O . GLY A 1 306 ? -25.516 12.312 7.43 1 97.06 306 GLY A O 1
ATOM 2356 N N . GLY A 1 307 ? -24.266 10.625 6.891 1 97.31 307 GLY A N 1
ATOM 2357 C CA . GLY A 1 307 ? -25.219 10.117 5.918 1 97.31 307 GLY A CA 1
ATOM 2358 C C . GLY A 1 307 ? -25.234 10.922 4.633 1 97.31 307 GLY A C 1
ATOM 2359 O O . GLY A 1 307 ? -26.141 10.75 3.807 1 97.31 307 GLY A O 1
ATOM 2360 N N . LYS A 1 308 ? -24.359 11.812 4.469 1 98.38 308 LYS A N 1
ATOM 2361 C CA . LYS A 1 308 ? -24.266 12.641 3.268 1 98.38 308 LYS A CA 1
ATOM 2362 C C . LYS A 1 308 ? -22.922 12.461 2.576 1 98.38 308 LYS A C 1
ATOM 2364 O O . LYS A 1 308 ? -21.938 12.031 3.201 1 98.38 308 LYS A O 1
ATOM 2369 N N . ARG A 1 309 ? -22.938 12.766 1.329 1 98.56 309 ARG A N 1
ATOM 2370 C CA . ARG A 1 309 ? -21.719 12.648 0.542 1 98.56 309 ARG A CA 1
ATOM 2371 C C . ARG A 1 309 ? -20.922 13.953 0.562 1 98.56 309 ARG A C 1
ATOM 2373 O O . ARG A 1 309 ? -21.5 15.031 0.407 1 98.56 309 ARG A O 1
ATOM 2380 N N . ALA A 1 310 ? -19.688 13.906 0.831 1 98.88 310 ALA A N 1
ATOM 2381 C CA . ALA A 1 310 ? -18.766 15.039 0.831 1 98.88 310 ALA A CA 1
ATOM 2382 C C . ALA A 1 310 ? -17.641 14.836 -0.175 1 98.88 310 ALA A C 1
ATOM 2384 O O . ALA A 1 310 ? -16.859 13.898 -0.054 1 98.88 310 ALA A O 1
ATOM 2385 N N . PRO A 1 311 ? -17.484 15.695 -1.154 1 98.88 311 PRO A N 1
ATOM 2386 C CA . PRO A 1 311 ? -16.438 15.523 -2.166 1 98.88 311 PRO A CA 1
ATOM 2387 C C . PRO A 1 311 ? -15.039 15.812 -1.624 1 98.88 311 PRO A C 1
ATOM 2389 O O . PRO A 1 311 ? -14.867 16.703 -0.789 1 98.88 311 PRO A O 1
ATOM 2392 N N . ILE A 1 312 ? -14.094 15.078 -2.088 1 98.94 312 ILE A N 1
ATOM 2393 C CA . ILE A 1 312 ? -12.688 15.383 -1.841 1 98.94 312 ILE A CA 1
ATOM 2394 C C . ILE A 1 312 ? -12.273 16.609 -2.65 1 98.94 312 ILE A C 1
ATOM 2396 O O . ILE A 1 312 ? -12.469 16.656 -3.867 1 98.94 312 ILE A O 1
ATOM 2400 N N . ILE A 1 313 ? -11.727 17.625 -2.014 1 98.88 313 ILE A N 1
ATOM 2401 C CA . ILE A 1 313 ? -11.289 18.828 -2.707 1 98.88 313 ILE A CA 1
ATOM 2402 C C . ILE A 1 313 ? -9.805 19.078 -2.434 1 98.88 313 ILE A C 1
ATOM 2404 O O . ILE A 1 313 ? -9.375 19.078 -1.278 1 98.88 313 ILE A O 1
ATOM 2408 N N . GLY A 1 314 ? -9.016 19.328 -3.467 1 98.75 314 GLY A N 1
ATOM 2409 C CA . GLY A 1 314 ? -7.562 19.391 -3.355 1 98.75 314 GLY A CA 1
ATOM 2410 C C . GLY A 1 314 ? -6.898 18.031 -3.447 1 98.75 314 GLY A C 1
ATOM 2411 O O . GLY A 1 314 ? -7.574 17 -3.428 1 98.75 314 GLY A O 1
ATOM 2412 N N . ASN A 1 315 ? -5.598 18.062 -3.523 1 98.75 315 ASN A N 1
ATOM 2413 C CA . ASN A 1 315 ? -4.844 16.812 -3.631 1 98.75 315 ASN A CA 1
ATOM 2414 C C . ASN A 1 315 ? -4.895 16.016 -2.336 1 98.75 315 ASN A C 1
ATOM 2416 O O . ASN A 1 315 ? -4.75 16.578 -1.247 1 98.75 315 ASN A O 1
ATOM 2420 N N . VAL A 1 316 ? -5.156 14.711 -2.463 1 98.88 316 VAL A N 1
ATOM 2421 C CA . VAL A 1 316 ? -4.93 13.812 -1.334 1 98.88 316 VAL A CA 1
ATOM 2422 C C . VAL A 1 316 ? -3.459 13.859 -0.924 1 98.88 316 VAL A C 1
ATOM 2424 O O . VAL A 1 316 ? -2.574 13.57 -1.73 1 98.88 316 VAL A O 1
ATOM 2427 N N . CYS A 1 317 ? -3.184 14.297 0.328 1 98.69 317 CYS A N 1
ATOM 2428 C CA . CYS A 1 317 ? -1.819 14.398 0.832 1 98.69 317 CYS A CA 1
ATOM 2429 C C . CYS A 1 317 ? -1.345 13.062 1.401 1 98.69 317 CYS A C 1
ATOM 2431 O O . CYS A 1 317 ? -2.014 12.047 1.24 1 98.69 317 CYS A O 1
ATOM 2433 N N . MET A 1 318 ? -0.121 13.039 1.972 1 98.62 318 MET A N 1
ATOM 2434 C CA . MET A 1 318 ? 0.478 11.805 2.469 1 98.62 318 MET A CA 1
ATOM 2435 C C . MET A 1 318 ? -0.334 11.234 3.625 1 98.62 318 MET A C 1
ATOM 2437 O O . MET A 1 318 ? -0.579 10.023 3.68 1 98.62 318 MET A O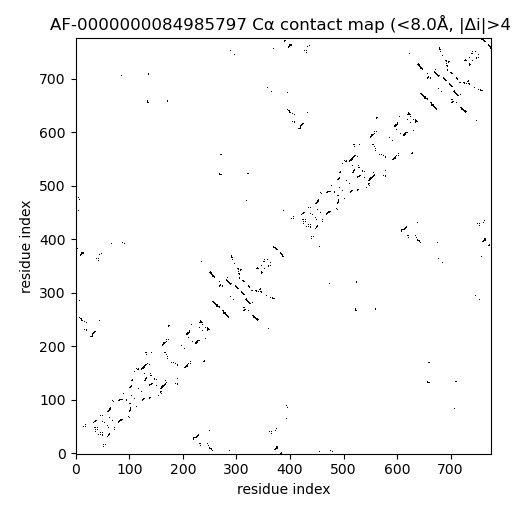 1
ATOM 2441 N N . ASP A 1 319 ? -0.854 12.195 4.504 1 98.5 319 ASP A N 1
ATOM 2442 C CA . ASP A 1 319 ? -1.43 11.719 5.754 1 98.5 319 ASP A CA 1
ATOM 2443 C C . ASP A 1 319 ? -2.785 12.367 6.023 1 98.5 319 ASP A C 1
ATOM 2445 O O . ASP A 1 319 ? -3.443 12.055 7.016 1 98.5 319 ASP A O 1
ATOM 2449 N N . GLN A 1 320 ? -3.182 13.289 5.172 1 98.75 320 GLN A N 1
ATOM 2450 C CA . GLN A 1 320 ? -4.418 14.047 5.352 1 98.75 320 GLN A CA 1
ATOM 2451 C C . GLN A 1 320 ? -5.082 14.336 4.012 1 98.75 320 GLN A C 1
ATOM 2453 O O . GLN A 1 320 ? -4.418 14.367 2.975 1 98.75 320 GLN A O 1
ATOM 2458 N N . MET A 1 321 ? -6.336 14.547 4.059 1 98.81 321 MET A N 1
ATOM 2459 C CA . MET A 1 321 ? -7.055 15.055 2.893 1 98.81 321 MET A CA 1
ATOM 2460 C C . MET A 1 321 ? -8.164 16.016 3.307 1 98.81 321 MET A C 1
ATOM 2462 O O . MET A 1 321 ? -8.539 16.062 4.48 1 98.81 321 MET A O 1
ATOM 2466 N N . MET A 1 322 ? -8.594 16.828 2.383 1 98.94 322 MET A N 1
ATOM 2467 C CA . MET A 1 322 ? -9.656 17.797 2.633 1 98.94 322 MET A CA 1
ATOM 2468 C C . MET A 1 322 ? -10.938 17.406 1.902 1 98.94 322 MET A C 1
ATOM 2470 O O . MET A 1 322 ? -10.891 16.922 0.775 1 98.94 322 MET A O 1
ATOM 2474 N N . ILE A 1 323 ? -12.023 17.594 2.52 1 98.94 323 ILE A N 1
ATOM 2475 C CA . ILE A 1 323 ? -13.328 17.344 1.913 1 98.94 323 ILE A CA 1
ATOM 2476 C C . ILE A 1 323 ? -14.227 18.562 2.104 1 98.94 323 ILE A C 1
ATOM 2478 O O . ILE A 1 323 ? -14.062 19.328 3.061 1 98.94 323 ILE A O 1
ATOM 2482 N N . ASP A 1 324 ? -15.117 18.797 1.189 1 98.94 324 ASP A N 1
ATOM 2483 C CA . ASP A 1 324 ? -16.109 19.859 1.265 1 98.94 324 ASP A CA 1
ATOM 2484 C C . ASP A 1 324 ? -17.328 19.406 2.061 1 98.94 324 ASP A C 1
ATOM 2486 O O . ASP A 1 324 ? -18.094 18.562 1.603 1 98.94 324 ASP A O 1
ATOM 2490 N N . VAL A 1 325 ? -17.562 20 3.174 1 98.88 325 VAL A N 1
ATOM 2491 C CA . VAL A 1 325 ? -18.688 19.609 4.012 1 98.88 325 VAL A CA 1
ATOM 2492 C C . VAL A 1 325 ? -19.719 20.734 4.059 1 98.88 325 VAL A C 1
ATOM 2494 O O . VAL A 1 325 ? -20.453 20.859 5.031 1 98.88 325 VAL A O 1
ATOM 2497 N N . THR A 1 326 ? -19.641 21.656 3.121 1 98.69 326 THR A N 1
ATOM 2498 C CA . THR A 1 326 ? -20.672 22.688 3.027 1 98.69 326 THR A CA 1
ATOM 2499 C C . THR A 1 326 ? -22.062 22.062 3.029 1 98.69 326 THR A C 1
ATOM 2501 O O . THR A 1 326 ? -22.344 21.141 2.252 1 98.69 326 THR A O 1
ATOM 2504 N N . GLY A 1 327 ? -22.938 22.5 3.896 1 97.81 327 GLY A N 1
ATOM 2505 C CA . GLY A 1 327 ? -24.297 22 3.982 1 97.81 327 GLY A CA 1
ATOM 2506 C C . GLY A 1 327 ? -24.406 20.719 4.789 1 97.81 327 GLY A C 1
ATOM 2507 O O . GLY A 1 327 ? -25.5 20.141 4.918 1 97.81 327 GLY A O 1
ATOM 2508 N N . ILE A 1 328 ? -23.328 20.25 5.289 1 98.12 328 ILE A N 1
ATOM 2509 C CA . ILE A 1 328 ? -23.297 19.047 6.125 1 98.12 328 ILE A CA 1
ATOM 2510 C C . ILE A 1 328 ? -23.016 19.438 7.574 1 98.12 328 ILE A C 1
ATOM 2512 O O . ILE A 1 328 ? -22.125 20.25 7.84 1 98.12 328 ILE A O 1
ATOM 2516 N N . ASP A 1 329 ? -23.781 18.984 8.547 1 97.81 329 ASP A N 1
ATOM 2517 C CA . ASP A 1 329 ? -23.484 19.172 9.969 1 97.81 329 ASP A CA 1
ATOM 2518 C C . ASP A 1 329 ? -22.297 18.328 10.398 1 97.81 329 ASP A C 1
ATOM 2520 O O . ASP A 1 329 ? -22.453 17.203 10.867 1 97.81 329 ASP A O 1
ATOM 2524 N N . ALA A 1 330 ? -21.141 18.844 10.203 1 98 330 ALA A N 1
ATOM 2525 C CA . ALA A 1 330 ? -19.875 18.156 10.453 1 98 330 ALA A CA 1
ATOM 2526 C C . ALA A 1 330 ? -19.062 18.875 11.516 1 98 330 ALA A C 1
ATOM 2528 O O . ALA A 1 330 ? -18.984 20.109 11.516 1 98 330 ALA A O 1
ATOM 2529 N N . ALA A 1 331 ? -18.516 18.156 12.422 1 97.69 331 ALA A N 1
ATOM 2530 C CA . ALA A 1 331 ? -17.672 18.688 13.492 1 97.69 331 ALA A CA 1
ATOM 2531 C C . ALA A 1 331 ? -16.469 17.797 13.734 1 97.69 331 ALA A C 1
ATOM 2533 O O . ALA A 1 331 ? -16.484 16.609 13.383 1 97.69 331 ALA A O 1
ATOM 2534 N N . PRO A 1 332 ? -15.391 18.359 14.297 1 97.75 332 PRO A N 1
ATOM 2535 C CA . PRO A 1 332 ? -14.273 17.5 14.688 1 97.75 332 PRO A CA 1
ATOM 2536 C C . PRO A 1 332 ? -14.719 16.297 15.531 1 97.75 332 PRO A C 1
ATOM 2538 O O . PRO A 1 332 ? -15.586 16.453 16.391 1 97.75 332 PRO A O 1
ATOM 2541 N N . GLY A 1 333 ? -14.188 15.164 15.219 1 96.94 333 GLY A N 1
ATOM 2542 C CA . GLY A 1 333 ? -14.539 13.953 15.945 1 96.94 333 GLY A CA 1
ATOM 2543 C C . GLY A 1 333 ? -15.57 13.109 15.227 1 96.94 333 GLY A C 1
ATOM 2544 O O . GLY A 1 333 ? -15.695 11.906 15.492 1 96.94 333 GLY A O 1
ATOM 2545 N N . ASP A 1 334 ? -16.297 13.703 14.297 1 98.25 334 ASP A N 1
ATOM 2546 C CA . ASP A 1 334 ? -17.297 12.938 13.555 1 98.25 334 ASP A CA 1
ATOM 2547 C C . ASP A 1 334 ? -16.641 11.859 12.695 1 98.25 334 ASP A C 1
ATOM 2549 O O . ASP A 1 334 ? -15.555 12.078 12.141 1 98.25 334 ASP A O 1
ATOM 2553 N N . GLU A 1 335 ? -17.344 10.742 12.594 1 98.38 335 GLU A N 1
ATOM 2554 C CA . GLU A 1 335 ? -16.844 9.641 11.781 1 98.38 335 GLU A CA 1
ATOM 2555 C C . GLU A 1 335 ? -17 9.938 10.297 1 98.38 335 GLU A C 1
ATOM 2557 O O . GLU A 1 335 ? -18 10.547 9.883 1 98.38 335 GLU A O 1
ATOM 2562 N N . VAL A 1 336 ? -16.047 9.578 9.586 1 98.94 336 VAL A N 1
ATOM 2563 C CA . VAL A 1 336 ? -16.047 9.648 8.133 1 98.94 336 VAL A CA 1
ATOM 2564 C C . VAL A 1 336 ? -15.938 8.242 7.543 1 98.94 336 VAL A C 1
ATOM 2566 O O . VAL A 1 336 ? -15.039 7.48 7.918 1 98.94 336 VAL A O 1
ATOM 2569 N N . THR A 1 337 ? -16.812 7.852 6.66 1 98.94 337 THR A N 1
ATOM 2570 C CA . THR A 1 337 ? -16.75 6.566 5.973 1 98.94 337 THR A CA 1
ATOM 2571 C C . THR A 1 337 ? -16.031 6.707 4.633 1 98.94 337 THR A C 1
ATOM 2573 O O . THR A 1 337 ? -16.531 7.379 3.727 1 98.94 337 THR A O 1
ATOM 2576 N N . LEU A 1 338 ? -14.906 6.105 4.551 1 98.94 338 LEU A N 1
ATOM 2577 C CA . LEU A 1 338 ? -14.102 6.152 3.334 1 98.94 338 LEU A CA 1
ATOM 2578 C C . LEU A 1 338 ? -14.492 5.027 2.383 1 98.94 338 LEU A C 1
ATOM 2580 O O . LEU A 1 338 ? -14.523 5.219 1.164 1 98.94 338 LEU A O 1
ATOM 2584 N N . ILE A 1 339 ? -14.656 3.832 2.863 1 98.94 339 ILE A N 1
ATOM 2585 C CA . ILE A 1 339 ? -15.227 2.65 2.223 1 98.94 339 ILE A CA 1
ATOM 2586 C C . ILE A 1 339 ? -16.281 2.027 3.131 1 98.94 339 ILE A C 1
ATOM 2588 O O . ILE A 1 339 ? -16.016 1.732 4.297 1 98.94 339 ILE A O 1
ATOM 2592 N N . GLY A 1 340 ? -17.406 1.879 2.607 1 98.69 340 GLY A N 1
ATOM 2593 C CA . GLY A 1 340 ? -18.469 1.294 3.402 1 98.69 340 GLY A CA 1
ATOM 2594 C C . GLY A 1 340 ? -19.797 2.016 3.246 1 98.69 340 GLY A C 1
ATOM 2595 O O . GLY A 1 340 ? -20.047 2.658 2.225 1 98.69 340 GLY A O 1
ATOM 2596 N N . THR A 1 341 ? -20.672 1.793 4.23 1 97.94 341 THR A N 1
ATOM 2597 C CA . THR A 1 341 ? -22.016 2.346 4.188 1 97.94 341 THR A CA 1
ATOM 2598 C C . THR A 1 341 ? -22.25 3.32 5.34 1 97.94 341 THR A C 1
ATOM 2600 O O . THR A 1 341 ? -21.719 3.125 6.438 1 97.94 341 THR A O 1
ATOM 2603 N N . ASP A 1 342 ? -22.844 4.391 5.113 1 97.56 342 ASP A N 1
ATOM 2604 C CA . ASP A 1 342 ? -23.312 5.379 6.078 1 97.56 342 ASP A CA 1
ATOM 2605 C C . ASP A 1 342 ? -24.75 5.816 5.762 1 97.56 342 ASP A C 1
ATOM 2607 O O . ASP A 1 342 ? -24.969 6.543 4.797 1 97.56 342 ASP A O 1
ATOM 2611 N N . GLY A 1 343 ? -25.672 5.418 6.605 1 95.5 343 GLY A N 1
ATOM 2612 C CA . GLY A 1 343 ? -27.078 5.594 6.246 1 95.5 343 GLY A CA 1
ATOM 2613 C C . GLY A 1 343 ? -27.469 4.824 5 1 95.5 343 GLY A C 1
ATOM 2614 O O . GLY A 1 343 ? -27.25 3.615 4.914 1 95.5 343 GLY A O 1
ATOM 2615 N N . ASN A 1 344 ? -27.984 5.531 4.039 1 96.88 344 ASN A N 1
ATOM 2616 C CA . ASN A 1 344 ? -28.453 4.887 2.814 1 96.88 344 ASN A CA 1
ATOM 2617 C C . ASN A 1 344 ? -27.438 5.039 1.687 1 96.88 344 ASN A C 1
ATOM 2619 O O . ASN A 1 344 ? -27.688 4.617 0.556 1 96.88 344 ASN A O 1
ATOM 2623 N N . LEU A 1 345 ? -26.328 5.609 2.012 1 98.12 345 LEU A N 1
ATOM 2624 C CA . LEU A 1 345 ? -25.297 5.832 1.007 1 98.12 345 LEU A CA 1
ATOM 2625 C C . LEU A 1 345 ? -24.125 4.879 1.212 1 98.12 345 LEU A C 1
ATOM 2627 O O . LEU A 1 345 ? -23.922 4.367 2.314 1 98.12 345 LEU A O 1
ATOM 2631 N N . SER A 1 346 ? -23.469 4.586 0.142 1 98.25 346 SER A N 1
ATOM 2632 C CA . SER A 1 346 ? -22.297 3.713 0.222 1 98.25 346 SER A CA 1
ATOM 2633 C C . SER A 1 346 ? -21.203 4.176 -0.722 1 98.25 346 SER A C 1
ATOM 2635 O O . SER A 1 346 ? -21.469 4.805 -1.747 1 98.25 346 SER A O 1
ATOM 2637 N N . VAL A 1 347 ? -20.031 4.055 -0.332 1 98.62 347 VAL A N 1
ATOM 2638 C CA . VAL A 1 347 ? -18.828 4.102 -1.154 1 98.62 347 VAL A CA 1
ATOM 2639 C C . VAL A 1 347 ? -18.109 2.748 -1.112 1 98.62 347 VAL A C 1
ATOM 2641 O O . VAL A 1 347 ? -17.641 2.324 -0.057 1 98.62 347 VAL A O 1
ATOM 2644 N N . SER A 1 348 ? -18.031 2.049 -2.207 1 98.38 348 SER A N 1
ATOM 2645 C CA . SER A 1 348 ? -17.438 0.712 -2.238 1 98.38 348 SER A CA 1
ATOM 2646 C C . SER A 1 348 ? -16.016 0.749 -2.754 1 98.38 348 SER A C 1
ATOM 2648 O O . SER A 1 348 ? -15.57 1.758 -3.309 1 98.38 348 SER A O 1
ATOM 2650 N N . ALA A 1 349 ? -15.305 -0.347 -2.527 1 98.62 349 ALA A N 1
ATOM 2651 C CA . ALA A 1 349 ? -13.977 -0.489 -3.115 1 98.62 349 ALA A CA 1
ATOM 2652 C C . ALA A 1 349 ? -14.039 -0.412 -4.637 1 98.62 349 ALA A C 1
ATOM 2654 O O . ALA A 1 349 ? -13.125 0.12 -5.277 1 98.62 349 ALA A O 1
ATOM 2655 N N . ASP A 1 350 ? -15.094 -0.944 -5.234 1 98.38 350 ASP A N 1
ATOM 2656 C CA . ASP A 1 350 ? -15.281 -0.889 -6.68 1 98.38 350 ASP A CA 1
ATOM 2657 C C . ASP A 1 350 ? -15.445 0.552 -7.16 1 98.38 350 ASP A C 1
ATOM 2659 O O . ASP A 1 350 ? -14.93 0.922 -8.219 1 98.38 350 ASP A O 1
ATOM 2663 N N . ASP A 1 351 ? -16.219 1.386 -6.379 1 98.38 351 ASP A N 1
ATOM 2664 C CA . ASP A 1 351 ? -16.375 2.795 -6.727 1 98.38 351 ASP A CA 1
ATOM 2665 C C . ASP A 1 351 ? -15.023 3.498 -6.816 1 98.38 351 ASP A C 1
ATOM 2667 O O . ASP A 1 351 ? -14.758 4.211 -7.785 1 98.38 351 ASP A O 1
ATOM 2671 N N . LEU A 1 352 ? -14.227 3.279 -5.797 1 98.75 352 LEU A N 1
ATOM 2672 C CA . LEU A 1 352 ? -12.906 3.908 -5.77 1 98.75 352 LEU A CA 1
ATOM 2673 C C . LEU A 1 352 ? -12.039 3.391 -6.906 1 98.75 352 LEU A C 1
ATOM 2675 O O . LEU A 1 352 ? -11.32 4.164 -7.547 1 98.75 352 LEU A O 1
ATOM 2679 N N . ALA A 1 353 ? -12.07 2.064 -7.113 1 98.69 353 ALA A N 1
ATOM 2680 C CA . ALA A 1 353 ? -11.289 1.445 -8.18 1 98.69 353 ALA A CA 1
ATOM 2681 C C . ALA A 1 353 ? -11.633 2.059 -9.531 1 98.69 353 ALA A C 1
ATOM 2683 O O . ALA A 1 353 ? -10.734 2.371 -10.32 1 98.69 353 ALA A O 1
ATOM 2684 N N . ASP A 1 354 ? -12.883 2.232 -9.781 1 98.31 354 ASP A N 1
ATOM 2685 C CA . ASP A 1 354 ? -13.352 2.803 -11.039 1 98.31 354 ASP A CA 1
ATOM 2686 C C . ASP A 1 354 ? -12.828 4.227 -11.227 1 98.31 354 ASP A C 1
ATOM 2688 O O . ASP A 1 354 ? -12.422 4.605 -12.328 1 98.31 354 ASP A O 1
ATOM 2692 N N . LEU A 1 355 ? -12.828 4.98 -10.188 1 98.5 355 LEU A N 1
ATOM 2693 C CA . LEU A 1 355 ? -12.406 6.375 -10.242 1 98.5 355 LEU A CA 1
ATOM 2694 C C . LEU A 1 355 ? -10.93 6.48 -10.633 1 98.5 355 LEU A C 1
ATOM 2696 O O . LEU A 1 355 ? -10.531 7.438 -11.297 1 98.5 355 LEU A O 1
ATOM 2700 N N . ILE A 1 356 ? -10.109 5.516 -10.219 1 97.69 356 ILE A N 1
ATOM 2701 C CA . ILE A 1 356 ? -8.68 5.727 -10.438 1 97.69 356 ILE A CA 1
ATOM 2702 C C . ILE A 1 356 ? -8.18 4.77 -11.516 1 97.69 356 ILE A C 1
ATOM 2704 O O . ILE A 1 356 ? -7.008 4.82 -11.898 1 97.69 356 ILE A O 1
ATOM 2708 N N . GLY A 1 357 ? -9 3.861 -12 1 97.62 357 GLY A N 1
ATOM 2709 C CA . GLY A 1 357 ? -8.648 3.031 -13.141 1 97.62 357 GLY A CA 1
ATOM 2710 C C . GLY A 1 357 ? -7.953 1.741 -12.75 1 97.62 357 GLY A C 1
ATOM 2711 O O . GLY A 1 357 ? -7.031 1.292 -13.438 1 97.62 357 GLY A O 1
ATOM 2712 N N . THR A 1 358 ? -8.391 1.143 -11.656 1 98.19 358 THR A N 1
ATOM 2713 C CA . THR A 1 358 ? -7.867 -0.143 -11.203 1 98.19 358 THR A CA 1
ATOM 2714 C C . THR A 1 358 ? -9.008 -1.075 -10.797 1 98.19 358 THR A C 1
ATOM 2716 O O . THR A 1 358 ? -10.078 -1.062 -11.422 1 98.19 358 THR A O 1
ATOM 2719 N N . ILE A 1 359 ? -8.719 -2.033 -9.844 1 98.38 359 ILE A N 1
ATOM 2720 C CA . ILE A 1 359 ? -9.727 -3.012 -9.43 1 98.38 359 ILE A CA 1
ATOM 2721 C C . ILE A 1 359 ? -9.859 -3 -7.91 1 98.38 359 ILE A C 1
ATOM 2723 O O . ILE A 1 359 ? -8.961 -2.525 -7.207 1 98.38 359 ILE A O 1
ATOM 2727 N N . SER A 1 360 ? -10.969 -3.521 -7.414 1 98.56 360 SER A N 1
ATOM 2728 C CA . SER A 1 360 ? -11.234 -3.516 -5.977 1 98.56 360 SER A CA 1
ATOM 2729 C C . SER A 1 360 ? -10.172 -4.297 -5.215 1 98.56 360 SER A C 1
ATOM 2731 O O . SER A 1 360 ? -9.836 -3.949 -4.082 1 98.56 360 SER A O 1
ATOM 2733 N N . TYR A 1 361 ? -9.609 -5.383 -5.891 1 98.5 361 TYR A N 1
ATOM 2734 C CA . TYR A 1 361 ? -8.531 -6.168 -5.289 1 98.5 361 TYR A CA 1
ATOM 2735 C C . TYR A 1 361 ? -7.41 -5.266 -4.793 1 98.5 361 TYR A C 1
ATOM 2737 O O . TYR A 1 361 ? -6.973 -5.387 -3.646 1 98.5 361 TYR A O 1
ATOM 2745 N N . GLU A 1 362 ? -6.984 -4.352 -5.68 1 98.69 362 GLU A N 1
ATOM 2746 C CA . GLU A 1 362 ? -5.863 -3.48 -5.348 1 98.69 362 GLU A CA 1
ATOM 2747 C C . GLU A 1 362 ? -6.254 -2.457 -4.285 1 98.69 362 GLU A C 1
ATOM 2749 O O . GLU A 1 362 ? -5.457 -2.135 -3.402 1 98.69 362 GLU A O 1
ATOM 2754 N N . ILE A 1 363 ? -7.496 -1.94 -4.312 1 98.88 363 ILE A N 1
ATOM 2755 C CA . ILE A 1 363 ? -7.965 -0.938 -3.361 1 98.88 363 ILE A CA 1
ATOM 2756 C C . ILE A 1 363 ? -7.824 -1.473 -1.938 1 98.88 363 ILE A C 1
ATOM 2758 O O . ILE A 1 363 ? -7.289 -0.79 -1.062 1 98.88 363 ILE A O 1
ATOM 2762 N N . VAL A 1 364 ? -8.227 -2.707 -1.694 1 98.81 364 VAL A N 1
ATOM 2763 C CA . VAL A 1 364 ? -8.219 -3.229 -0.331 1 98.81 364 VAL A CA 1
ATOM 2764 C C . VAL A 1 364 ? -6.797 -3.646 0.053 1 98.81 364 VAL A C 1
ATOM 2766 O O . VAL A 1 364 ? -6.402 -3.535 1.216 1 98.81 364 VAL A O 1
ATOM 2769 N N . CYS A 1 365 ? -5.996 -4.043 -0.93 1 98.31 365 CYS A N 1
ATOM 2770 C CA . CYS A 1 365 ? -4.613 -4.422 -0.657 1 98.31 365 CYS A CA 1
ATOM 2771 C C . CYS A 1 365 ? -3.762 -3.193 -0.362 1 98.31 365 CYS A C 1
ATOM 2773 O O . CYS A 1 365 ? -2.725 -3.295 0.297 1 98.31 365 CYS A O 1
ATOM 2775 N N . MET A 1 366 ? -4.215 -2.029 -0.801 1 97.94 366 MET A N 1
ATOM 2776 C CA . MET A 1 366 ? -3.441 -0.799 -0.672 1 97.94 366 MET A CA 1
ATOM 2777 C C . MET A 1 366 ? -3.504 -0.264 0.754 1 97.94 366 MET A C 1
ATOM 2779 O O . MET A 1 366 ? -2.682 0.567 1.146 1 97.94 366 MET A O 1
ATOM 2783 N N . ILE A 1 367 ? -4.559 -0.668 1.496 1 98.56 367 ILE A N 1
ATOM 2784 C CA . ILE A 1 367 ? -4.68 -0.171 2.861 1 98.56 367 ILE A CA 1
ATOM 2785 C C . ILE A 1 367 ? -3.467 -0.601 3.68 1 98.56 367 ILE A C 1
ATOM 2787 O O . ILE A 1 367 ? -3.279 -1.79 3.947 1 98.56 367 ILE A O 1
ATOM 2791 N N . SER A 1 368 ? -2.639 0.365 4.027 1 97.81 368 SER A N 1
ATOM 2792 C CA . SER A 1 368 ? -1.318 0.074 4.574 1 97.81 368 SER A CA 1
ATOM 2793 C C . SER A 1 368 ? -1.417 -0.437 6.008 1 97.81 368 SER A C 1
ATOM 2795 O O . SER A 1 368 ? -2.49 -0.4 6.613 1 97.81 368 SER A O 1
ATOM 2797 N N . LYS A 1 369 ? -0.345 -0.91 6.559 1 96.5 369 LYS A N 1
ATOM 2798 C CA . LYS A 1 369 ? -0.272 -1.438 7.918 1 96.5 369 LYS A CA 1
ATOM 2799 C C . LYS A 1 369 ? -0.225 -0.311 8.945 1 96.5 369 LYS A C 1
ATOM 2801 O O . LYS A 1 369 ? -0.295 -0.559 10.148 1 96.5 369 LYS A O 1
ATOM 2806 N N . ARG A 1 370 ? -0.236 0.977 8.484 1 96.25 370 ARG A N 1
ATOM 2807 C CA . ARG A 1 370 ? -0.435 2.125 9.359 1 96.25 370 ARG A CA 1
ATOM 2808 C C . ARG A 1 370 ? -1.86 2.158 9.898 1 96.25 370 ARG A C 1
ATOM 2810 O O . ARG A 1 370 ? -2.121 2.771 10.938 1 96.25 370 ARG A O 1
ATOM 2817 N N . VAL A 1 371 ? -2.75 1.576 9.156 1 98.25 371 VAL A N 1
ATOM 2818 C CA . VAL A 1 371 ? -4.168 1.552 9.5 1 98.25 371 VAL A CA 1
ATOM 2819 C C . VAL A 1 371 ? -4.473 0.313 10.336 1 98.25 371 VAL A C 1
ATOM 2821 O O . VAL A 1 371 ? -4.352 -0.815 9.859 1 98.25 371 VAL A O 1
ATOM 2824 N N . PRO A 1 372 ? -4.809 0.517 11.586 1 98 372 PRO A N 1
ATOM 2825 C CA . PRO A 1 372 ? -5.152 -0.66 12.391 1 98 372 PRO A CA 1
ATOM 2826 C C . PRO A 1 372 ? -6.379 -1.399 11.859 1 98 372 PRO A C 1
ATOM 2828 O O . PRO A 1 372 ? -7.234 -0.795 11.211 1 98 372 PRO A O 1
ATOM 2831 N N . ARG A 1 373 ? -6.379 -2.693 12.016 1 98.56 373 ARG A N 1
ATOM 2832 C CA . ARG A 1 373 ? -7.547 -3.527 11.75 1 98.56 373 ARG A CA 1
ATOM 2833 C C . ARG A 1 373 ? -8.328 -3.797 13.031 1 98.56 373 ARG A C 1
ATOM 2835 O O . ARG A 1 373 ? -7.754 -4.184 14.047 1 98.56 373 ARG A O 1
ATOM 2842 N N . VAL A 1 374 ? -9.586 -3.504 13 1 98.56 374 VAL A N 1
ATOM 2843 C CA . VAL A 1 374 ? -10.484 -3.646 14.148 1 98.56 374 VAL A CA 1
ATOM 2844 C C . VAL A 1 374 ? -11.539 -4.703 13.844 1 98.56 374 VAL A C 1
ATOM 2846 O O . VAL A 1 374 ? -12.344 -4.539 12.922 1 98.56 374 VAL A O 1
ATOM 2849 N N . TYR A 1 375 ? -11.617 -5.742 14.586 1 98.62 375 TYR A N 1
ATOM 2850 C CA . TYR A 1 375 ? -12.406 -6.918 14.25 1 98.62 375 TYR A CA 1
ATOM 2851 C C . TYR A 1 375 ? -13.703 -6.957 15.047 1 98.62 375 TYR A C 1
ATOM 2853 O O . TYR A 1 375 ? -13.688 -6.773 16.266 1 98.62 375 TYR A O 1
ATOM 2861 N N . TYR A 1 376 ? -14.75 -7.148 14.336 1 98.44 376 TYR A N 1
ATOM 2862 C CA . TYR A 1 376 ? -16.078 -7.25 14.938 1 98.44 376 TYR A CA 1
ATOM 2863 C C . TYR A 1 376 ? -16.688 -8.617 14.672 1 98.44 376 TYR A C 1
ATOM 2865 O O . TYR A 1 376 ? -16.531 -9.18 13.586 1 98.44 376 TYR A O 1
ATOM 2873 N N . GLN A 1 377 ? -17.375 -9.188 15.594 1 98.19 377 GLN A N 1
ATOM 2874 C CA . GLN A 1 377 ? -18.172 -10.414 15.508 1 98.19 377 GLN A CA 1
ATOM 2875 C C . GLN A 1 377 ? -19.453 -10.297 16.328 1 98.19 377 GLN A C 1
ATOM 2877 O O . GLN A 1 377 ? -19.422 -9.789 17.453 1 98.19 377 GLN A O 1
ATOM 2882 N N . ASP A 1 378 ? -20.531 -10.719 15.797 1 97.25 378 ASP A N 1
ATOM 2883 C CA . ASP A 1 378 ? -21.828 -10.617 16.438 1 97.25 378 ASP A CA 1
ATOM 2884 C C . ASP A 1 378 ? -22.094 -9.195 16.938 1 97.25 378 ASP A C 1
ATOM 2886 O O . ASP A 1 378 ? -22.547 -9 18.062 1 97.25 378 ASP A O 1
ATOM 2890 N N . GLY A 1 379 ? -21.625 -8.266 16.188 1 94.19 379 GLY A N 1
ATOM 2891 C CA . GLY A 1 379 ? -21.875 -6.859 16.469 1 94.19 379 GLY A CA 1
ATOM 2892 C C . GLY A 1 379 ? -20.984 -6.309 17.578 1 94.19 379 GLY A C 1
ATOM 2893 O O . GLY A 1 379 ? -21.156 -5.16 17.984 1 94.19 379 GLY A O 1
ATOM 2894 N N . LYS A 1 380 ? -20.016 -7.02 18.031 1 96.81 380 LYS A N 1
ATOM 2895 C CA . LYS A 1 380 ? -19.141 -6.609 19.141 1 96.81 380 LYS A CA 1
ATOM 2896 C C . LYS A 1 380 ? -17.688 -6.566 18.703 1 96.81 380 LYS A C 1
ATOM 2898 O O . LYS A 1 380 ? -17.25 -7.387 17.891 1 96.81 380 LYS A O 1
ATOM 2903 N N . LEU A 1 381 ? -16.969 -5.574 19.203 1 96.81 381 LEU A N 1
ATOM 2904 C CA . LEU A 1 381 ? -15.516 -5.535 19.031 1 96.81 381 LEU A CA 1
ATOM 2905 C C . LEU A 1 381 ? -14.859 -6.734 19.703 1 96.81 381 LEU A C 1
ATOM 2907 O O . LEU A 1 381 ? -15.062 -6.969 20.906 1 96.81 381 LEU A O 1
ATOM 2911 N N . VAL A 1 382 ? -14.102 -7.504 18.984 1 97 382 VAL A N 1
ATOM 2912 C CA . VAL A 1 382 ? -13.539 -8.711 19.578 1 97 382 VAL A CA 1
ATOM 2913 C C . VAL A 1 382 ? -12.023 -8.594 19.656 1 97 382 VAL A C 1
ATOM 2915 O O . VAL A 1 382 ? -11.383 -9.266 20.469 1 97 382 VAL A O 1
ATOM 2918 N N . ASP A 1 383 ? -11.469 -7.781 18.766 1 97.12 383 ASP A N 1
ATOM 2919 C CA . ASP A 1 383 ? -10.023 -7.59 18.797 1 97.12 383 ASP A CA 1
ATOM 2920 C C . ASP A 1 383 ? -9.609 -6.426 17.891 1 97.12 383 ASP A C 1
ATOM 2922 O O . ASP A 1 383 ? -10.43 -5.879 17.156 1 97.12 383 ASP A O 1
ATOM 2926 N N . ASN A 1 384 ? -8.5 -5.973 17.969 1 96.62 384 ASN A N 1
ATOM 2927 C CA . ASN A 1 384 ? -7.867 -5.039 17.047 1 96.62 384 ASN A CA 1
ATOM 2928 C C . ASN A 1 384 ? -6.359 -5.262 16.969 1 96.62 384 ASN A C 1
ATOM 2930 O O . ASN A 1 384 ? -5.754 -5.785 17.906 1 96.62 384 ASN A O 1
ATOM 2934 N N . ILE A 1 385 ? -5.797 -4.984 15.836 1 96.31 385 ILE A N 1
ATOM 2935 C CA . ILE A 1 385 ? -4.363 -5.145 15.609 1 96.31 385 ILE A CA 1
ATOM 2936 C C . ILE A 1 385 ? -3.779 -3.844 15.062 1 96.31 385 ILE A C 1
ATOM 2938 O O . ILE A 1 385 ? -4.246 -3.326 14.047 1 96.31 385 ILE A O 1
ATOM 2942 N N . SER A 1 386 ? -2.832 -3.271 15.727 1 94.12 386 SER A N 1
ATOM 2943 C CA . SER A 1 386 ? -1.959 -2.217 15.227 1 94.12 386 SER A CA 1
ATOM 2944 C C . SER A 1 386 ? -0.604 -2.773 14.805 1 94.12 386 SER A C 1
ATOM 2946 O O . SER A 1 386 ? 0.011 -3.549 15.539 1 94.12 386 SER A O 1
ATOM 2948 N N . TYR A 1 387 ? -0.161 -2.434 13.633 1 91.38 387 TYR A N 1
ATOM 2949 C CA . TYR A 1 387 ? 1.036 -3.043 13.07 1 91.38 387 TYR A CA 1
ATOM 2950 C C . TYR A 1 387 ? 2.26 -2.168 13.312 1 91.38 387 TYR A C 1
ATOM 2952 O O . TYR A 1 387 ? 3.385 -2.562 12.992 1 91.38 387 TYR A O 1
ATOM 2960 N N . ILE A 1 388 ? 2.07 -0.965 13.711 1 88.12 388 ILE A N 1
ATOM 2961 C CA . ILE A 1 388 ? 3.162 -0.025 13.93 1 88.12 388 ILE A CA 1
ATOM 2962 C C . ILE A 1 388 ? 3.438 0.102 15.43 1 88.12 388 ILE A C 1
ATOM 2964 O O . ILE A 1 388 ? 2.537 -0.093 16.25 1 88.12 388 ILE A O 1
ATOM 2968 N N . MET B 1 1 ? 22.594 -12.258 10.945 1 50.75 1 MET B N 1
ATOM 2969 C CA . MET B 1 1 ? 21.562 -11.492 10.25 1 50.75 1 MET B CA 1
ATOM 2970 C C . MET B 1 1 ? 20.531 -12.422 9.609 1 50.75 1 MET B C 1
ATOM 2972 O O . MET B 1 1 ? 20.891 -13.461 9.055 1 50.75 1 MET B O 1
ATOM 2976 N N . HIS B 1 2 ? 19.266 -12.227 9.992 1 61.69 2 HIS B N 1
ATOM 2977 C CA . HIS B 1 2 ? 18.25 -13.117 9.453 1 61.69 2 HIS B CA 1
ATOM 2978 C C . HIS B 1 2 ? 18.141 -12.992 7.938 1 61.69 2 HIS B C 1
ATOM 2980 O O . HIS B 1 2 ? 18.328 -11.898 7.387 1 61.69 2 HIS B O 1
ATOM 2986 N N . SER B 1 3 ? 18.094 -14.07 7.316 1 82.56 3 SER B N 1
ATOM 2987 C CA . SER B 1 3 ? 17.984 -14.125 5.863 1 82.56 3 SER B CA 1
ATOM 2988 C C . SER B 1 3 ? 16.594 -13.68 5.402 1 82.56 3 SER B C 1
ATOM 2990 O O . SER B 1 3 ? 15.617 -13.805 6.145 1 82.56 3 SER B O 1
ATOM 2992 N N . TYR B 1 4 ? 16.578 -12.789 4.477 1 90.12 4 TYR B N 1
ATOM 2993 C CA . TYR B 1 4 ? 15.312 -12.43 3.857 1 90.12 4 TYR B CA 1
ATOM 2994 C C . TYR B 1 4 ? 15.047 -13.273 2.617 1 90.12 4 TYR B C 1
ATOM 2996 O O . TYR B 1 4 ? 15.984 -13.789 1.999 1 90.12 4 TYR B O 1
ATOM 3004 N N . THR B 1 5 ? 13.781 -13.5 2.35 1 92.38 5 THR B N 1
ATOM 3005 C CA . THR B 1 5 ? 13.406 -14.258 1.16 1 92.38 5 THR B CA 1
ATOM 3006 C C . THR B 1 5 ? 13.703 -13.453 -0.105 1 92.38 5 THR B C 1
ATOM 3008 O O . THR B 1 5 ? 13.172 -12.359 -0.286 1 92.38 5 THR B O 1
ATOM 3011 N N . ARG B 1 6 ? 14.469 -14 -0.958 1 92.94 6 ARG B N 1
ATOM 3012 C CA . ARG B 1 6 ? 14.844 -13.32 -2.189 1 92.94 6 ARG B CA 1
ATOM 3013 C C . ARG B 1 6 ? 13.773 -13.477 -3.258 1 92.94 6 ARG B C 1
ATOM 3015 O O . ARG B 1 6 ? 13.938 -14.242 -4.211 1 92.94 6 ARG B O 1
ATOM 3022 N N . ARG B 1 7 ? 12.773 -12.836 -3.135 1 95.56 7 ARG B N 1
ATOM 3023 C CA . ARG B 1 7 ? 11.648 -12.695 -4.047 1 95.56 7 ARG B CA 1
ATOM 3024 C C . ARG B 1 7 ? 11.547 -11.266 -4.574 1 95.56 7 ARG B C 1
ATOM 3026 O O . ARG B 1 7 ? 12.148 -10.93 -5.598 1 95.56 7 ARG B O 1
ATOM 3033 N N . THR B 1 8 ? 11.086 -10.328 -3.799 1 98.5 8 THR B N 1
ATOM 3034 C CA . THR B 1 8 ? 11.133 -8.883 -3.98 1 98.5 8 THR B CA 1
ATOM 3035 C C . THR B 1 8 ? 11.586 -8.195 -2.701 1 98.5 8 THR B C 1
ATOM 3037 O O . THR B 1 8 ? 11.109 -8.508 -1.61 1 98.5 8 THR B O 1
ATOM 3040 N N . TRP B 1 9 ? 12.609 -7.344 -2.842 1 98.44 9 TRP B N 1
ATOM 3041 C CA . TRP B 1 9 ? 13.133 -6.66 -1.661 1 98.44 9 TRP B CA 1
ATOM 3042 C C . TRP B 1 9 ? 13.523 -5.227 -1.988 1 98.44 9 TRP B C 1
ATOM 3044 O O . TRP B 1 9 ? 13.742 -4.887 -3.154 1 98.44 9 TRP B O 1
ATOM 3054 N N . ALA B 1 10 ? 13.531 -4.375 -0.974 1 98.81 10 ALA B N 1
ATOM 3055 C CA . ALA B 1 10 ? 13.977 -2.988 -1.112 1 98.81 10 ALA B CA 1
ATOM 3056 C C . ALA B 1 10 ? 15.336 -2.779 -0.463 1 98.81 10 ALA B C 1
ATOM 3058 O O . ALA B 1 10 ? 15.508 -3.021 0.735 1 98.81 10 ALA B O 1
ATOM 3059 N N . GLU B 1 11 ? 16.297 -2.414 -1.232 1 98.75 11 GLU B N 1
ATOM 3060 C CA . GLU B 1 11 ? 17.609 -2.066 -0.707 1 98.75 11 GLU B CA 1
ATOM 3061 C C . GLU B 1 11 ? 17.656 -0.606 -0.263 1 98.75 11 GLU B C 1
ATOM 3063 O O . GLU B 1 11 ? 17.297 0.292 -1.025 1 98.75 11 GLU B O 1
ATOM 3068 N N . ILE B 1 12 ? 18.062 -0.408 0.936 1 98.88 12 ILE B N 1
ATOM 3069 C CA . ILE B 1 12 ? 18.172 0.926 1.516 1 98.88 12 ILE B CA 1
ATOM 3070 C C . ILE B 1 12 ? 19.656 1.279 1.722 1 98.88 12 ILE B C 1
ATOM 3072 O O . ILE B 1 12 ? 20.359 0.617 2.488 1 98.88 12 ILE B O 1
ATOM 3076 N N . ASN B 1 13 ? 20.109 2.252 1.045 1 98.88 13 ASN B N 1
ATOM 3077 C CA . ASN B 1 13 ? 21.5 2.709 1.122 1 98.88 13 ASN B CA 1
ATOM 3078 C C . ASN B 1 13 ? 21.672 3.799 2.176 1 98.88 13 ASN B C 1
ATOM 3080 O O . ASN B 1 13 ? 21.406 4.973 1.91 1 98.88 13 ASN B O 1
ATOM 3084 N N . LEU B 1 14 ? 22.203 3.438 3.303 1 98.88 14 LEU B N 1
ATOM 3085 C CA . LEU B 1 14 ? 22.297 4.363 4.426 1 98.88 14 LEU B CA 1
ATOM 3086 C C . LEU B 1 14 ? 23.375 5.41 4.176 1 98.88 14 LEU B C 1
ATOM 3088 O O . LEU B 1 14 ? 23.344 6.5 4.75 1 98.88 14 LEU B O 1
ATOM 3092 N N . ASP B 1 15 ? 24.359 5.125 3.287 1 98.88 15 ASP B N 1
ATOM 3093 C CA . ASP B 1 15 ? 25.359 6.125 2.912 1 98.88 15 ASP B CA 1
ATOM 3094 C C . ASP B 1 15 ? 24.719 7.246 2.088 1 98.88 15 ASP B C 1
ATOM 3096 O O . ASP B 1 15 ? 25.094 8.414 2.234 1 98.88 15 ASP B O 1
ATOM 3100 N N . ASN B 1 16 ? 23.812 6.867 1.171 1 98.94 16 ASN B N 1
ATOM 3101 C CA . ASN B 1 16 ? 23.078 7.887 0.421 1 98.94 16 ASN B CA 1
ATOM 3102 C C . ASN B 1 16 ? 22.234 8.766 1.342 1 98.94 16 ASN B C 1
ATOM 3104 O O . ASN B 1 16 ? 22.156 9.977 1.147 1 98.94 16 ASN B O 1
ATOM 3108 N N . LEU B 1 17 ? 21.625 8.148 2.336 1 98.94 17 LEU B N 1
ATOM 3109 C CA . LEU B 1 17 ? 20.859 8.906 3.322 1 98.94 17 LEU B CA 1
ATOM 3110 C C . LEU B 1 17 ? 21.75 9.914 4.043 1 98.94 17 LEU B C 1
ATOM 3112 O O . LEU B 1 17 ? 21.391 11.078 4.188 1 98.94 17 LEU B O 1
ATOM 3116 N N . ALA B 1 18 ? 22.891 9.43 4.469 1 98.88 18 ALA B N 1
ATOM 3117 C CA . ALA B 1 18 ? 23.844 10.289 5.168 1 98.88 18 ALA B CA 1
ATOM 3118 C C . ALA B 1 18 ? 24.297 11.438 4.273 1 98.88 18 ALA B C 1
ATOM 3120 O O . ALA B 1 18 ? 24.391 12.586 4.723 1 98.88 18 ALA B O 1
ATOM 3121 N N . HIS B 1 19 ? 24.609 11.086 3.057 1 98.88 19 HIS B N 1
ATOM 3122 C CA . HIS B 1 19 ? 25.016 12.094 2.09 1 98.88 19 HIS B CA 1
ATOM 3123 C C . HIS B 1 19 ? 23.969 13.188 1.95 1 98.88 19 HIS B C 1
ATOM 3125 O O . HIS B 1 19 ? 24.281 14.375 2.01 1 98.88 19 HIS B O 1
ATOM 3131 N N . ASN B 1 20 ? 22.703 12.781 1.708 1 98.88 20 ASN B N 1
ATOM 3132 C CA . ASN B 1 20 ? 21.625 13.734 1.53 1 98.88 20 ASN B CA 1
ATOM 3133 C C . ASN B 1 20 ? 21.453 14.625 2.758 1 98.88 20 ASN B C 1
ATOM 3135 O O . ASN B 1 20 ? 21.281 15.836 2.629 1 98.88 20 ASN B O 1
ATOM 3139 N N . TYR B 1 21 ? 21.531 14 3.996 1 98.88 21 TYR B N 1
ATOM 3140 C CA . TYR B 1 21 ? 21.391 14.758 5.234 1 98.88 21 TYR B CA 1
ATOM 3141 C C . TYR B 1 21 ? 22.469 15.828 5.348 1 98.88 21 TYR B C 1
ATOM 3143 O O . TYR B 1 21 ? 22.188 16.984 5.66 1 98.88 21 TYR B O 1
ATOM 3151 N N . ARG B 1 22 ? 23.672 15.484 5.09 1 98.62 22 ARG B N 1
ATOM 3152 C CA . ARG B 1 22 ? 24.781 16.422 5.172 1 98.62 22 ARG B CA 1
ATOM 3153 C C . ARG B 1 22 ? 24.641 17.531 4.141 1 98.62 22 ARG B C 1
ATOM 3155 O O . ARG B 1 22 ? 24.891 18.703 4.445 1 98.62 22 ARG B O 1
ATOM 3162 N N . HIS B 1 23 ? 24.266 17.125 2.949 1 98.44 23 HIS B N 1
ATOM 3163 C CA . HIS B 1 23 ? 24.094 18.094 1.878 1 98.44 23 HIS B CA 1
ATOM 3164 C C . HIS B 1 23 ? 23.016 19.125 2.232 1 98.44 23 HIS B C 1
ATOM 3166 O O . HIS B 1 23 ? 23.234 20.328 2.098 1 98.44 23 HIS B O 1
ATOM 3172 N N . ILE B 1 24 ? 21.875 18.688 2.721 1 98.31 24 ILE B N 1
ATOM 3173 C CA . ILE B 1 24 ? 20.75 19.547 3.076 1 98.31 24 ILE B CA 1
ATOM 3174 C C . ILE B 1 24 ? 21.156 20.453 4.234 1 98.31 24 ILE B C 1
ATOM 3176 O O . ILE B 1 24 ? 20.859 21.656 4.215 1 98.31 24 ILE B O 1
ATOM 3180 N N . THR B 1 25 ? 21.828 19.859 5.227 1 97.81 25 THR B N 1
ATOM 3181 C CA . THR B 1 25 ? 22.266 20.641 6.383 1 97.81 25 THR B CA 1
ATOM 3182 C C . THR B 1 25 ? 23.203 21.75 5.957 1 97.81 25 THR B C 1
ATOM 3184 O O . THR B 1 25 ? 23.109 22.875 6.461 1 97.81 25 THR B O 1
ATOM 3187 N N . ARG B 1 26 ? 24.078 21.453 5.039 1 96.44 26 ARG B N 1
ATOM 3188 C CA . ARG B 1 26 ? 25 22.469 4.527 1 96.44 26 ARG B CA 1
ATOM 3189 C C . ARG B 1 26 ? 24.234 23.594 3.832 1 96.44 26 ARG B C 1
ATOM 3191 O O . ARG B 1 26 ? 24.562 24.781 4.016 1 96.44 26 ARG B O 1
ATOM 3198 N N . GLN B 1 27 ? 23.25 23.266 3.1 1 95.5 27 GLN B N 1
ATOM 3199 C CA . GLN B 1 27 ? 22.453 24.234 2.367 1 95.5 27 GLN B CA 1
ATOM 3200 C C . GLN B 1 27 ? 21.688 25.141 3.32 1 95.5 27 GLN B C 1
ATOM 3202 O O . GLN B 1 27 ? 21.453 26.328 3.023 1 95.5 27 GLN B O 1
ATOM 3207 N N . LEU B 1 28 ? 21.281 24.656 4.422 1 96.88 28 LEU B N 1
ATOM 3208 C CA . LEU B 1 28 ? 20.406 25.344 5.359 1 96.88 28 LEU B CA 1
ATOM 3209 C C . LEU B 1 28 ? 21.188 26.312 6.227 1 96.88 28 LEU B C 1
ATOM 3211 O O . LEU B 1 28 ? 20.609 27.234 6.824 1 96.88 28 LEU B O 1
ATOM 3215 N N . GLY B 1 29 ? 22.562 26.188 6.363 1 94.25 29 GLY B N 1
ATOM 3216 C CA . GLY B 1 29 ? 23.359 27.062 7.191 1 94.25 29 GLY B CA 1
ATOM 3217 C C . GLY B 1 29 ? 23.062 26.922 8.672 1 94.25 29 GLY B C 1
ATOM 3218 O O . GLY B 1 29 ? 23.25 25.859 9.25 1 94.25 29 GLY B O 1
ATOM 3219 N N . THR B 1 30 ? 22.438 27.938 9.227 1 95.31 30 THR B N 1
ATOM 3220 C CA . THR B 1 30 ? 22.203 27.938 10.672 1 95.31 30 THR B CA 1
ATOM 3221 C C . THR B 1 30 ? 20.859 27.281 11 1 95.31 30 THR B C 1
ATOM 3223 O O . THR B 1 30 ? 20.609 26.938 12.156 1 95.31 30 THR B O 1
ATOM 3226 N N . THR B 1 31 ? 20 27.219 10.008 1 97.62 31 THR B N 1
ATOM 3227 C CA . THR B 1 31 ? 18.734 26.516 10.188 1 97.62 31 THR B CA 1
ATOM 3228 C C . THR B 1 31 ? 18.969 25.031 10.422 1 97.62 31 THR B C 1
ATOM 3230 O O . THR B 1 31 ? 19.703 24.391 9.672 1 97.62 31 THR B O 1
ATOM 3233 N N . ARG B 1 32 ? 18.375 24.453 11.508 1 97.81 32 ARG B N 1
ATOM 3234 C CA . ARG B 1 32 ? 18.562 23.031 11.828 1 97.81 32 ARG B CA 1
ATOM 3235 C C . ARG B 1 32 ? 17.469 22.188 11.188 1 97.81 32 ARG B C 1
ATOM 3237 O O . ARG B 1 32 ? 16.406 22.703 10.812 1 97.81 32 ARG B O 1
ATOM 3244 N N . VAL B 1 33 ? 17.75 20.891 11.094 1 98.25 33 VAL B N 1
ATOM 3245 C CA . VAL B 1 33 ? 16.844 20 10.375 1 98.25 33 VAL B CA 1
ATOM 3246 C C . VAL B 1 33 ? 15.938 19.281 11.367 1 98.25 33 VAL B C 1
ATOM 3248 O O . VAL B 1 33 ? 16.406 18.75 12.375 1 98.25 33 VAL B O 1
ATOM 3251 N N . ILE B 1 34 ? 14.656 19.375 11.125 1 98.81 34 ILE B N 1
ATOM 3252 C CA . ILE B 1 34 ? 13.758 18.328 11.609 1 98.81 34 ILE B CA 1
ATOM 3253 C C . ILE B 1 34 ? 13.695 17.188 10.602 1 98.81 34 ILE B C 1
ATOM 3255 O O . ILE B 1 34 ? 13.156 17.359 9.5 1 98.81 34 ILE B O 1
ATOM 3259 N N . ALA B 1 35 ? 14.266 16.047 10.945 1 98.81 35 ALA B N 1
ATOM 3260 C CA . ALA B 1 35 ? 14.195 14.898 10.039 1 98.81 35 ALA B CA 1
ATOM 3261 C C . ALA B 1 35 ? 12.773 14.344 9.969 1 98.81 35 ALA B C 1
ATOM 3263 O O . ALA B 1 35 ? 12.273 13.766 10.938 1 98.81 35 ALA B O 1
ATOM 3264 N N . THR B 1 36 ? 12.18 14.531 8.836 1 98.88 36 THR B N 1
ATOM 3265 C CA . THR B 1 36 ? 10.82 14.008 8.68 1 98.88 36 THR B CA 1
ATOM 3266 C C . THR B 1 36 ? 10.859 12.523 8.32 1 98.88 36 THR B C 1
ATOM 3268 O O . THR B 1 36 ? 11.328 12.148 7.242 1 98.88 36 THR B O 1
ATOM 3271 N N . VAL B 1 37 ? 10.32 11.672 9.227 1 98.88 37 VAL B N 1
ATOM 3272 C CA . VAL B 1 37 ? 10.422 10.227 9.047 1 98.88 37 VAL B CA 1
ATOM 3273 C C . VAL B 1 37 ? 9.031 9.602 9.125 1 98.88 37 VAL B C 1
ATOM 3275 O O . VAL B 1 37 ? 8.883 8.445 9.539 1 98.88 37 VAL B O 1
ATOM 3278 N N . LYS B 1 38 ? 8 10.391 8.805 1 98.62 38 LYS B N 1
ATOM 3279 C CA . LYS B 1 38 ? 6.645 9.852 8.828 1 98.62 38 LYS B CA 1
ATOM 3280 C C . LYS B 1 38 ? 6.465 8.758 7.781 1 98.62 38 LYS B C 1
ATOM 3282 O O . LYS B 1 38 ? 7.32 8.586 6.91 1 98.62 38 LYS B O 1
ATOM 3287 N N . ALA B 1 39 ? 5.344 7.945 7.918 1 98.44 39 ALA B N 1
ATOM 3288 C CA . ALA B 1 39 ? 5 6.883 6.977 1 98.44 39 ALA B CA 1
ATOM 3289 C C . ALA B 1 39 ? 6.145 5.883 6.84 1 98.44 39 ALA B C 1
ATOM 3291 O O . ALA B 1 39 ? 6.547 5.543 5.727 1 98.44 39 ALA B O 1
ATOM 3292 N N . ASP B 1 40 ? 6.723 5.453 7.977 1 98.25 40 ASP B N 1
ATOM 3293 C CA . ASP B 1 40 ? 7.832 4.504 7.984 1 98.25 40 ASP B CA 1
ATOM 3294 C C . ASP B 1 40 ? 9.016 5.035 7.18 1 98.25 40 ASP B C 1
ATOM 3296 O O . ASP B 1 40 ? 9.586 4.32 6.355 1 98.25 40 ASP B O 1
ATOM 3300 N N . ALA B 1 41 ? 9.32 6.324 7.426 1 98.69 41 ALA B N 1
ATOM 3301 C CA . ALA B 1 41 ? 10.367 7.02 6.68 1 98.69 41 ALA B CA 1
ATOM 3302 C C . ALA B 1 41 ? 10.117 6.93 5.176 1 98.69 41 ALA B C 1
ATOM 3304 O O . ALA B 1 41 ? 11 6.504 4.422 1 98.69 41 ALA B O 1
ATOM 3305 N N . TYR B 1 42 ? 8.922 7.312 4.789 1 98.5 42 TYR B N 1
ATOM 3306 C CA . TYR B 1 42 ? 8.5 7.312 3.393 1 98.5 42 TYR B CA 1
ATOM 3307 C C . TYR B 1 42 ? 8.703 5.938 2.762 1 98.5 42 TYR B C 1
ATOM 3309 O O . TYR B 1 42 ? 9.07 5.836 1.591 1 98.5 42 TYR B O 1
ATOM 3317 N N . GLY B 1 43 ? 8.578 4.887 3.537 1 98.19 43 GLY B N 1
ATOM 3318 C CA . GLY B 1 43 ? 8.672 3.531 3.018 1 98.19 43 GLY B CA 1
ATOM 3319 C C . GLY B 1 43 ? 10.07 2.959 3.1 1 98.19 43 GLY B C 1
ATOM 3320 O O . GLY B 1 43 ? 10.305 1.818 2.695 1 98.19 43 GLY B O 1
ATOM 3321 N N . HIS B 1 44 ? 11.047 3.643 3.717 1 98.81 44 HIS B N 1
ATOM 3322 C CA . HIS B 1 44 ? 12.445 3.229 3.703 1 98.81 44 HIS B CA 1
ATOM 3323 C C . HIS B 1 44 ? 12.812 2.486 4.984 1 98.81 44 HIS B C 1
ATOM 3325 O O . HIS B 1 44 ? 13.93 1.983 5.117 1 98.81 44 HIS B O 1
ATOM 3331 N N . GLY B 1 45 ? 11.859 2.35 5.926 1 98.25 45 GLY B N 1
ATOM 3332 C CA . GLY B 1 45 ? 12.156 1.73 7.207 1 98.25 45 GLY B CA 1
ATOM 3333 C C . GLY B 1 45 ? 12.633 2.721 8.25 1 98.25 45 GLY B C 1
ATOM 3334 O O . GLY B 1 45 ? 13.82 3.033 8.32 1 98.25 45 GLY B O 1
ATOM 3335 N N . GLU B 1 46 ? 11.734 3.121 9.18 1 98 46 GLU B N 1
ATOM 3336 C CA . GLU B 1 46 ? 11.992 4.262 10.047 1 98 46 GLU B CA 1
ATOM 3337 C C . GLU B 1 46 ? 13.031 3.916 11.117 1 98 46 GLU B C 1
ATOM 3339 O O . GLU B 1 46 ? 13.781 4.785 11.562 1 98 46 GLU B O 1
ATOM 3344 N N . GLN B 1 47 ? 13.117 2.637 11.492 1 97.69 47 GLN B N 1
ATOM 3345 C CA . GLN B 1 47 ? 14.039 2.258 12.562 1 97.69 47 GLN B CA 1
ATOM 3346 C C . GLN B 1 47 ? 15.484 2.604 12.188 1 97.69 47 GLN B C 1
ATOM 3348 O O . GLN B 1 47 ? 16.156 3.354 12.898 1 97.69 47 GLN B O 1
ATOM 3353 N N . HIS B 1 48 ? 15.906 2.094 11.031 1 98.5 48 HIS B N 1
ATOM 3354 C CA . HIS B 1 48 ? 17.297 2.291 10.625 1 98.5 48 HIS B CA 1
ATOM 3355 C C . HIS B 1 48 ? 17.516 3.709 10.102 1 98.5 48 HIS B C 1
ATOM 3357 O O . HIS B 1 48 ? 18.578 4.293 10.32 1 98.5 48 HIS B O 1
ATOM 3363 N N . VAL B 1 49 ? 16.516 4.281 9.469 1 98.88 49 VAL B N 1
ATOM 3364 C CA . VAL B 1 49 ? 16.625 5.633 8.93 1 98.88 49 VAL B CA 1
ATOM 3365 C C . VAL B 1 49 ? 16.781 6.633 10.078 1 98.88 49 VAL B C 1
ATOM 3367 O O . VAL B 1 49 ? 17.719 7.43 10.102 1 98.88 49 VAL B O 1
ATOM 3370 N N . ALA B 1 50 ? 15.867 6.547 11.047 1 98.88 50 ALA B N 1
ATOM 3371 C CA . ALA B 1 50 ? 15.883 7.492 12.164 1 98.88 50 ALA B CA 1
ATOM 3372 C C . ALA B 1 50 ? 17.156 7.344 12.992 1 98.88 50 ALA B C 1
ATOM 3374 O O . ALA B 1 50 ? 17.75 8.336 13.406 1 98.88 50 ALA B O 1
ATOM 3375 N N . SER B 1 51 ? 17.531 6.09 13.203 1 98.75 51 SER B N 1
ATOM 3376 C CA . SER B 1 51 ? 18.75 5.836 13.961 1 98.75 51 SER B CA 1
ATOM 3377 C C . SER B 1 51 ? 19.969 6.422 13.266 1 98.75 51 SER B C 1
ATOM 3379 O O . SER B 1 51 ? 20.828 7.031 13.906 1 98.75 51 SER B O 1
ATOM 3381 N N . THR B 1 52 ? 20.016 6.223 11.977 1 98.75 52 THR B N 1
ATOM 3382 C CA . THR B 1 52 ? 21.141 6.75 11.195 1 98.75 52 THR B CA 1
ATOM 3383 C C . THR B 1 52 ? 21.172 8.273 11.266 1 98.75 52 THR B C 1
ATOM 3385 O O . THR B 1 52 ? 22.234 8.867 11.477 1 98.75 52 THR B O 1
ATOM 3388 N N . LEU B 1 53 ? 20.062 8.875 11.125 1 98.88 53 LEU B N 1
ATOM 3389 C CA . LEU B 1 53 ? 19.969 10.328 11.141 1 98.88 53 LEU B CA 1
ATOM 3390 C C . LEU B 1 53 ? 20.328 10.875 12.523 1 98.88 53 LEU B C 1
ATOM 3392 O O . LEU B 1 53 ? 21.016 11.898 12.633 1 98.88 53 LEU B O 1
ATOM 3396 N N . GLU B 1 54 ? 19.859 10.219 13.555 1 98.75 54 GLU B N 1
ATOM 3397 C CA . GLU B 1 54 ? 20.203 10.641 14.914 1 98.75 54 GLU B CA 1
ATOM 3398 C C . GLU B 1 54 ? 21.719 10.57 15.141 1 98.75 54 GLU B C 1
ATOM 3400 O O . GLU B 1 54 ? 22.297 11.484 15.734 1 98.75 54 GLU B O 1
ATOM 3405 N N . LYS B 1 55 ? 22.344 9.539 14.664 1 98.38 55 LYS B N 1
ATOM 3406 C CA . LYS B 1 55 ? 23.797 9.375 14.797 1 98.38 55 LYS B CA 1
ATOM 3407 C C . LYS B 1 55 ? 24.531 10.469 14.039 1 98.38 55 LYS B C 1
ATOM 3409 O O . LYS B 1 55 ? 25.641 10.859 14.422 1 98.38 55 LYS B O 1
ATOM 3414 N N . LEU B 1 56 ? 23.906 10.93 13.039 1 98.38 56 LEU B N 1
ATOM 3415 C CA . LEU B 1 56 ? 24.516 11.969 12.219 1 98.38 56 LEU B CA 1
ATOM 3416 C C . LEU B 1 56 ? 24.328 13.344 12.859 1 98.38 56 LEU B C 1
ATOM 3418 O O . LEU B 1 56 ? 24.891 14.336 12.383 1 98.38 56 LEU B O 1
ATOM 3422 N N . GLY B 1 57 ? 23.469 13.43 13.891 1 97.69 57 GLY B N 1
ATOM 3423 C CA . GLY B 1 57 ? 23.359 14.68 14.625 1 97.69 57 GLY B CA 1
ATOM 3424 C C . GLY B 1 57 ? 21.969 15.273 14.602 1 97.69 57 GLY B C 1
ATOM 3425 O O . GLY B 1 57 ? 21.719 16.344 15.164 1 97.69 57 GLY B O 1
ATOM 3426 N N . ALA B 1 58 ? 21.031 14.57 13.953 1 98.25 58 ALA B N 1
ATOM 3427 C CA . ALA B 1 58 ? 19.656 15.07 13.969 1 98.25 58 ALA B CA 1
ATOM 3428 C C . ALA B 1 58 ? 19.109 15.078 15.391 1 98.25 58 ALA B C 1
ATOM 3430 O O . ALA B 1 58 ? 19.125 14.055 16.078 1 98.25 58 ALA B O 1
ATOM 3431 N N . GLN B 1 59 ? 18.562 16.219 15.734 1 98.06 59 GLN B N 1
ATOM 3432 C CA . GLN B 1 59 ? 18.016 16.359 17.078 1 98.06 59 GLN B CA 1
ATOM 3433 C C . GLN B 1 59 ? 16.484 16.375 17.062 1 98.06 59 GLN B C 1
ATOM 3435 O O . GLN B 1 59 ? 15.844 16.203 18.094 1 98.06 59 GLN B O 1
ATOM 3440 N N . TRP B 1 60 ? 15.93 16.641 15.922 1 98.69 60 TRP B N 1
ATOM 3441 C CA . TRP B 1 60 ? 14.484 16.719 15.742 1 98.69 60 TRP B CA 1
ATOM 3442 C C . TRP B 1 60 ? 14 15.727 14.688 1 98.69 60 TRP B C 1
ATOM 3444 O O . TRP B 1 60 ? 14.656 15.531 13.664 1 98.69 60 TRP B O 1
ATOM 3454 N N . PHE B 1 61 ? 12.898 15.133 15.008 1 98.88 61 PHE B N 1
ATOM 3455 C CA . PHE B 1 61 ? 12.188 14.273 14.07 1 98.88 61 PHE B CA 1
ATOM 3456 C C . PHE B 1 61 ? 10.719 14.672 13.977 1 98.88 61 PHE B C 1
ATOM 3458 O O . PHE B 1 61 ? 10.156 15.234 14.914 1 98.88 61 PHE B O 1
ATOM 3465 N N . SER B 1 62 ? 10.141 14.469 12.883 1 98.94 62 SER B N 1
ATOM 3466 C CA . SER B 1 62 ? 8.703 14.695 12.758 1 98.94 62 SER B CA 1
ATOM 3467 C C . SER B 1 62 ? 8 13.477 12.156 1 98.94 62 SER B C 1
ATOM 3469 O O . SER B 1 62 ? 8.578 12.773 11.328 1 98.94 62 SER B O 1
ATOM 3471 N N . VAL B 1 63 ? 6.805 13.211 12.617 1 98.88 63 VAL B N 1
ATOM 3472 C CA . VAL B 1 63 ? 5.941 12.125 12.18 1 98.88 63 VAL B CA 1
ATOM 3473 C C . VAL B 1 63 ? 4.516 12.641 11.984 1 98.88 63 VAL B C 1
ATOM 3475 O O . VAL B 1 63 ? 4.215 13.789 12.312 1 98.88 63 VAL B O 1
ATOM 3478 N N . SER B 1 64 ? 3.688 11.766 11.391 1 98.31 64 SER B N 1
ATOM 3479 C CA . SER B 1 64 ? 2.338 12.195 11.047 1 98.31 64 SER B CA 1
ATOM 3480 C C . SER B 1 64 ? 1.377 12 12.211 1 98.31 64 SER B C 1
ATOM 3482 O O . SER B 1 64 ? 0.374 12.703 12.328 1 98.31 64 SER B O 1
ATOM 3484 N N . ASN B 1 65 ? 1.633 11.039 13.102 1 98.12 65 ASN B N 1
ATOM 3485 C CA . ASN B 1 65 ? 0.673 10.68 14.141 1 98.12 65 ASN B CA 1
ATOM 3486 C C . ASN B 1 65 ? 1.362 10.047 15.344 1 98.12 65 ASN B C 1
ATOM 3488 O O . ASN B 1 65 ? 2.561 9.766 15.305 1 98.12 65 ASN B O 1
ATOM 3492 N N . ILE B 1 66 ? 0.632 9.805 16.375 1 98.12 66 ILE B N 1
ATOM 3493 C CA . ILE B 1 66 ? 1.166 9.414 17.672 1 98.12 66 ILE B CA 1
ATOM 3494 C C . ILE B 1 66 ? 1.707 7.984 17.594 1 98.12 66 ILE B C 1
ATOM 3496 O O . ILE B 1 66 ? 2.691 7.648 18.25 1 98.12 66 ILE B O 1
ATOM 3500 N N . ASP B 1 67 ? 1.109 7.082 16.766 1 97.56 67 ASP B N 1
ATOM 3501 C CA . ASP B 1 67 ? 1.603 5.715 16.625 1 97.56 67 ASP B CA 1
ATOM 3502 C C . ASP B 1 67 ? 3.031 5.699 16.094 1 97.56 67 ASP B C 1
ATOM 3504 O O . ASP B 1 67 ? 3.865 4.918 16.547 1 97.56 67 ASP B O 1
ATOM 3508 N N . GLU B 1 68 ? 3.275 6.527 15.172 1 98.31 68 GLU B N 1
ATOM 3509 C CA . GLU B 1 68 ? 4.617 6.637 14.602 1 98.31 68 GLU B CA 1
ATOM 3510 C C . GLU B 1 68 ? 5.605 7.203 15.617 1 98.31 68 GLU B C 1
ATOM 3512 O O . GLU B 1 68 ? 6.766 6.793 15.648 1 98.31 68 GLU B O 1
ATOM 3517 N N . ALA B 1 69 ? 5.133 8.18 16.375 1 98.69 69 ALA B N 1
ATOM 3518 C CA . ALA B 1 69 ? 5.988 8.734 17.422 1 98.69 69 ALA B CA 1
ATOM 3519 C C . ALA B 1 69 ? 6.375 7.656 18.438 1 98.69 69 ALA B C 1
ATOM 3521 O O . ALA B 1 69 ? 7.539 7.547 18.828 1 98.69 69 ALA B O 1
ATOM 3522 N N . MET B 1 70 ? 5.387 6.918 18.844 1 97.81 70 MET B N 1
ATOM 3523 C CA . MET B 1 70 ? 5.629 5.84 19.812 1 97.81 70 MET B CA 1
ATOM 3524 C C . MET B 1 70 ? 6.582 4.801 19.219 1 97.81 70 MET B C 1
ATOM 3526 O O . MET B 1 70 ? 7.418 4.25 19.938 1 97.81 70 MET B O 1
ATOM 3530 N N . ALA B 1 71 ? 6.422 4.52 17.922 1 97.94 71 ALA B N 1
ATOM 3531 C CA . ALA B 1 71 ? 7.328 3.586 17.266 1 97.94 71 ALA B CA 1
ATOM 3532 C C . ALA B 1 71 ? 8.773 4.078 17.328 1 97.94 71 ALA B C 1
ATOM 3534 O O . ALA B 1 71 ? 9.688 3.299 17.609 1 97.94 71 ALA B O 1
ATOM 3535 N N . LEU B 1 72 ? 8.977 5.34 17.062 1 98.62 72 LEU B N 1
ATOM 3536 C CA . LEU B 1 72 ? 10.32 5.902 17.156 1 98.62 72 LEU B CA 1
ATOM 3537 C C . LEU B 1 72 ? 10.891 5.734 18.547 1 98.62 72 LEU B C 1
ATOM 3539 O O . LEU B 1 72 ? 12.062 5.375 18.703 1 98.62 72 LEU B O 1
ATOM 3543 N N . ARG B 1 73 ? 10.047 6.012 19.578 1 98.69 73 ARG B N 1
ATOM 3544 C CA . ARG B 1 73 ? 10.5 5.832 20.953 1 98.69 73 ARG B CA 1
ATOM 3545 C C . ARG B 1 73 ? 10.859 4.379 21.219 1 98.69 73 ARG B C 1
ATOM 3547 O O . ARG B 1 73 ? 11.875 4.094 21.859 1 98.69 73 ARG B O 1
ATOM 3554 N N . ARG B 1 74 ? 10.07 3.453 20.703 1 97.62 74 ARG B N 1
ATOM 3555 C CA . ARG B 1 74 ? 10.344 2.031 20.875 1 97.62 74 ARG B CA 1
ATOM 3556 C C . ARG B 1 74 ? 11.648 1.639 20.188 1 97.62 74 ARG B C 1
ATOM 3558 O O . ARG B 1 74 ? 12.344 0.726 20.641 1 97.62 74 ARG B O 1
ATOM 3565 N N . HIS B 1 75 ? 11.969 2.342 19.125 1 97.44 75 HIS B N 1
ATOM 3566 C CA . HIS B 1 75 ? 13.195 2.061 18.391 1 97.44 75 HIS B CA 1
ATOM 3567 C C . HIS B 1 75 ? 14.398 2.713 19.078 1 97.44 75 HIS B C 1
ATOM 3569 O O . HIS B 1 75 ? 15.531 2.584 18.594 1 97.44 75 HIS B O 1
ATOM 3575 N N . GLY B 1 76 ? 14.156 3.539 20.141 1 98 76 GLY B N 1
ATOM 3576 C CA . GLY B 1 76 ? 15.234 4.098 20.938 1 98 76 GLY B CA 1
ATOM 3577 C C . GLY B 1 76 ? 15.594 5.52 20.531 1 98 76 GLY B C 1
ATOM 3578 O O . GLY B 1 76 ? 16.609 6.055 20.984 1 98 76 GLY B O 1
ATOM 3579 N N . ILE B 1 77 ? 14.805 6.113 19.703 1 98.56 77 ILE B N 1
ATOM 3580 C CA . ILE B 1 77 ? 15.078 7.484 19.297 1 98.56 77 ILE B CA 1
ATOM 3581 C C . ILE B 1 77 ? 14.836 8.43 20.469 1 98.56 77 ILE B C 1
ATOM 3583 O O . ILE B 1 77 ? 13.758 8.414 21.078 1 98.56 77 ILE B O 1
ATOM 3587 N N . ARG B 1 78 ? 15.773 9.273 20.766 1 97.44 78 ARG B N 1
ATOM 3588 C CA . ARG B 1 78 ? 15.703 10.133 21.953 1 97.44 78 ARG B CA 1
ATOM 3589 C C . ARG B 1 78 ? 15.453 11.586 21.562 1 97.44 78 ARG B C 1
ATOM 3591 O O . ARG B 1 78 ? 15.047 12.398 22.391 1 97.44 78 ARG B O 1
ATOM 3598 N N . GLY B 1 79 ? 15.75 11.875 20.312 1 97.75 79 GLY B N 1
ATOM 3599 C CA . GLY B 1 79 ? 15.555 13.242 19.844 1 97.75 79 GLY B CA 1
ATOM 3600 C C . GLY B 1 79 ? 14.125 13.727 20.016 1 97.75 79 GLY B C 1
ATOM 3601 O O . GLY B 1 79 ? 13.227 12.945 20.328 1 97.75 79 GLY B O 1
ATOM 3602 N N . ASP B 1 80 ? 13.953 15.062 19.906 1 98.69 80 ASP B N 1
ATOM 3603 C CA . ASP B 1 80 ? 12.617 15.656 19.984 1 98.69 80 ASP B CA 1
ATOM 3604 C C . ASP B 1 80 ? 11.75 15.188 18.812 1 98.69 80 ASP B C 1
ATOM 3606 O O . ASP B 1 80 ? 12.234 15.039 17.688 1 98.69 80 ASP B O 1
ATOM 3610 N N . ILE B 1 81 ? 10.516 14.852 19.125 1 98.88 81 ILE B N 1
ATOM 3611 C CA . ILE B 1 81 ? 9.609 14.359 18.094 1 98.88 81 ILE B CA 1
ATOM 3612 C C . ILE B 1 81 ? 8.406 15.297 17.984 1 98.88 81 ILE B C 1
ATOM 3614 O O . ILE B 1 81 ? 7.727 15.562 18.969 1 98.88 81 ILE B O 1
ATOM 3618 N N . LEU B 1 82 ? 8.195 15.82 16.828 1 98.94 82 LEU B N 1
ATOM 3619 C CA . LEU B 1 82 ? 7.027 16.641 16.516 1 98.94 82 LEU B CA 1
ATOM 3620 C C . LEU B 1 82 ? 5.98 15.828 15.766 1 98.94 82 LEU B C 1
ATOM 3622 O O . LEU B 1 82 ? 6.277 15.242 14.719 1 98.94 82 LEU B O 1
ATOM 3626 N N . ILE B 1 83 ? 4.809 15.727 16.297 1 98.88 83 ILE B N 1
ATOM 3627 C CA . ILE B 1 83 ? 3.682 15.133 15.578 1 98.88 83 ILE B CA 1
ATOM 3628 C C . ILE B 1 83 ? 2.98 16.219 14.75 1 98.88 83 ILE B C 1
ATOM 3630 O O . ILE B 1 83 ? 2.418 17.156 15.297 1 98.88 83 ILE B O 1
ATOM 3634 N N . LEU B 1 84 ? 2.943 16.016 13.477 1 98.81 84 LEU B N 1
ATOM 3635 C CA . LEU B 1 84 ? 2.447 17.031 12.555 1 98.81 84 LEU B CA 1
ATOM 3636 C C . LEU B 1 84 ? 0.923 17 12.484 1 98.81 84 LEU B C 1
ATOM 3638 O O . LEU B 1 84 ? 0.292 18 12.164 1 98.81 84 LEU B O 1
ATOM 3642 N N . GLY B 1 85 ? 0.357 15.812 12.719 1 97.38 85 GLY B N 1
ATOM 3643 C CA . GLY B 1 85 ? -1.071 15.648 12.5 1 97.38 85 GLY B CA 1
ATOM 3644 C C . GLY B 1 85 ? -1.859 15.523 13.789 1 97.38 85 GLY B C 1
ATOM 3645 O O . GLY B 1 85 ? -1.41 15.984 14.844 1 97.38 85 GLY B O 1
ATOM 3646 N N . PHE B 1 86 ? -3.059 15 13.695 1 96.19 86 PHE B N 1
ATOM 3647 C CA . PHE B 1 86 ? -4.074 14.914 14.742 1 96.19 86 PHE B CA 1
ATOM 3648 C C . PHE B 1 86 ? -3.779 13.758 15.695 1 96.19 86 PHE B C 1
ATOM 3650 O O . PHE B 1 86 ? -3.475 12.648 15.258 1 96.19 86 PHE B O 1
ATOM 3657 N N . THR B 1 87 ? -3.742 14.047 17 1 97.88 87 THR B N 1
ATOM 3658 C CA . THR B 1 87 ? -3.738 13.039 18.047 1 97.88 87 THR B CA 1
ATOM 3659 C C . THR B 1 87 ? -5.059 13.039 18.812 1 97.88 87 THR B C 1
ATOM 3661 O O . THR B 1 87 ? -5.422 14.039 19.438 1 97.88 87 THR B O 1
ATOM 3664 N N . PRO B 1 88 ? -5.773 11.938 18.797 1 96.38 88 PRO B N 1
ATOM 3665 C CA . PRO B 1 88 ? -6.988 11.883 19.609 1 96.38 88 PRO B CA 1
ATOM 3666 C C . PRO B 1 88 ? -6.719 12.102 21.094 1 96.38 88 PRO B C 1
ATOM 3668 O O . PRO B 1 88 ? -5.676 11.68 21.609 1 96.38 88 PRO B O 1
ATOM 3671 N N . LEU B 1 89 ? -7.719 12.688 21.781 1 95.44 89 LEU B N 1
ATOM 3672 C CA . LEU B 1 89 ? -7.551 13.023 23.188 1 95.44 89 LEU B CA 1
ATOM 3673 C C . LEU B 1 89 ? -7.316 11.766 24.031 1 95.44 89 LEU B C 1
ATOM 3675 O O . LEU B 1 89 ? -6.629 11.82 25.047 1 95.44 89 LEU B O 1
ATOM 3679 N N . GLU B 1 90 ? -7.863 10.68 23.531 1 94.31 90 GLU B N 1
ATOM 3680 C CA . GLU B 1 90 ? -7.719 9.398 24.234 1 94.31 90 GLU B CA 1
ATOM 3681 C C . GLU B 1 90 ? -6.25 8.984 24.328 1 94.31 90 GLU B C 1
ATOM 3683 O O . GLU B 1 90 ? -5.879 8.18 25.188 1 94.31 90 GLU B O 1
ATOM 3688 N N . ASP B 1 91 ? -5.453 9.555 23.453 1 95.94 91 ASP B N 1
ATOM 3689 C CA . ASP B 1 91 ? -4.043 9.18 23.406 1 95.94 91 ASP B CA 1
ATOM 3690 C C . ASP B 1 91 ? -3.166 10.281 24 1 95.94 91 ASP B C 1
ATOM 3692 O O . ASP B 1 91 ? -1.938 10.219 23.906 1 95.94 91 ASP B O 1
ATOM 3696 N N . ALA B 1 92 ? -3.754 11.273 24.641 1 97 92 ALA B N 1
ATOM 3697 C CA . ALA B 1 92 ? -3.016 12.438 25.125 1 97 92 ALA B CA 1
ATOM 3698 C C . ALA B 1 92 ? -2.014 12.047 26.203 1 97 92 ALA B C 1
ATOM 3700 O O . ALA B 1 92 ? -0.976 12.688 26.359 1 97 92 ALA B O 1
ATOM 3701 N N . LYS B 1 93 ? -2.34 10.992 26.938 1 97.06 93 LYS B N 1
ATOM 3702 C CA . LYS B 1 93 ? -1.439 10.523 27.984 1 97.06 93 LYS B CA 1
ATOM 3703 C C . LYS B 1 93 ? -0.062 10.195 27.406 1 97.06 93 LYS B C 1
ATOM 3705 O O . LYS B 1 93 ? 0.958 10.453 28.062 1 97.06 93 LYS B O 1
ATOM 3710 N N . GLU B 1 94 ? -0.072 9.609 26.188 1 97.19 94 GLU B N 1
ATOM 3711 C CA . GLU B 1 94 ? 1.184 9.234 25.547 1 97.19 94 GLU B CA 1
ATOM 3712 C C . GLU B 1 94 ? 2.018 10.469 25.203 1 97.19 94 GLU B C 1
ATOM 3714 O O . GLU B 1 94 ? 3.25 10.414 25.25 1 97.19 94 GLU B O 1
ATOM 3719 N N . LEU B 1 95 ? 1.344 11.562 24.875 1 98.25 95 LEU B N 1
ATOM 3720 C CA . LEU B 1 95 ? 2.061 12.805 24.609 1 98.25 95 LEU B CA 1
ATOM 3721 C C . LEU B 1 95 ? 2.91 13.203 25.797 1 98.25 95 LEU B C 1
ATOM 3723 O O . LEU B 1 95 ? 4.094 13.516 25.656 1 98.25 95 LEU B O 1
ATOM 3727 N N . ALA B 1 96 ? 2.299 13.18 26.969 1 97.81 96 ALA B N 1
ATOM 3728 C CA . ALA B 1 96 ? 2.959 13.609 28.188 1 97.81 96 ALA B CA 1
ATOM 3729 C C . ALA B 1 96 ? 4.043 12.617 28.609 1 97.81 96 ALA B C 1
ATOM 3731 O O . ALA B 1 96 ? 5.168 13.008 28.922 1 97.81 96 ALA B O 1
ATOM 3732 N N . GLU B 1 97 ? 3.697 11.328 28.531 1 97.81 97 GLU B N 1
ATOM 3733 C CA . GLU B 1 97 ? 4.578 10.281 29.047 1 97.81 97 GLU B CA 1
ATOM 3734 C C . GLU B 1 97 ? 5.84 10.156 28.203 1 97.81 97 GLU B C 1
ATOM 3736 O O . GLU B 1 97 ? 6.91 9.828 28.703 1 97.81 97 GLU B O 1
ATOM 3741 N N . HIS B 1 98 ? 5.719 10.453 26.922 1 98.06 98 HIS B N 1
ATOM 3742 C CA . HIS B 1 98 ? 6.844 10.234 26.031 1 98.06 98 HIS B CA 1
ATOM 3743 C C . HIS B 1 98 ? 7.426 11.555 25.531 1 98.06 98 HIS B C 1
ATOM 3745 O O . HIS B 1 98 ? 8.242 11.57 24.609 1 98.06 98 HIS B O 1
ATOM 3751 N N . GLN B 1 99 ? 6.98 12.641 26.109 1 97.31 99 GLN B N 1
ATOM 3752 C CA . GLN B 1 99 ? 7.504 13.969 25.844 1 97.31 99 GLN B CA 1
ATOM 3753 C C . GLN B 1 99 ? 7.445 14.297 24.344 1 97.31 99 GLN B C 1
ATOM 3755 O O . GLN B 1 99 ? 8.453 14.664 23.75 1 97.31 99 GLN B O 1
ATOM 3760 N N . LEU B 1 100 ? 6.297 14.086 23.812 1 98.75 100 LEU B N 1
ATOM 3761 C CA . LEU B 1 100 ? 6.07 14.352 22.391 1 98.75 100 LEU B CA 1
ATOM 3762 C C . LEU B 1 100 ? 5.5 15.758 22.188 1 98.75 100 LEU B C 1
ATOM 3764 O O . LEU B 1 100 ? 4.668 16.219 22.984 1 98.75 100 LEU B O 1
ATOM 3768 N N . THR B 1 101 ? 6.004 16.484 21.203 1 98.88 101 THR B N 1
ATOM 3769 C CA . THR B 1 101 ? 5.473 17.781 20.828 1 98.88 101 THR B CA 1
ATOM 3770 C C . THR B 1 101 ? 4.289 17.641 19.875 1 98.88 101 THR B C 1
ATOM 3772 O O . THR B 1 101 ? 4.402 16.984 18.828 1 98.88 101 THR B O 1
ATOM 3775 N N . GLN B 1 102 ? 3.168 18.188 20.234 1 98.88 102 GLN B N 1
ATOM 3776 C CA . GLN B 1 102 ? 1.943 18.062 19.453 1 98.88 102 GLN B CA 1
ATOM 3777 C C . GLN B 1 102 ? 1.646 19.344 18.688 1 98.88 102 GLN B C 1
ATOM 3779 O O . GLN B 1 102 ? 1.802 20.438 19.219 1 98.88 102 GLN B O 1
ATOM 3784 N N . THR B 1 103 ? 1.289 19.234 17.484 1 98.88 103 THR B N 1
ATOM 3785 C CA . THR B 1 103 ? 0.828 20.375 16.703 1 98.88 103 THR B CA 1
ATOM 3786 C C . THR B 1 103 ? -0.558 20.828 17.156 1 98.88 103 THR B C 1
ATOM 3788 O O . THR B 1 103 ? -1.458 20 17.328 1 98.88 103 THR B O 1
ATOM 3791 N N . ILE B 1 104 ? -0.702 22.109 17.328 1 98.75 104 ILE B N 1
ATOM 3792 C CA . ILE B 1 104 ? -2.004 22.719 17.547 1 98.75 104 ILE B CA 1
ATOM 3793 C C . ILE B 1 104 ? -2.453 23.453 16.281 1 98.75 104 ILE B C 1
ATOM 3795 O O . ILE B 1 104 ? -1.727 24.297 15.766 1 98.75 104 ILE B O 1
ATOM 3799 N N . PHE B 1 105 ? -3.697 23.094 15.844 1 98.31 105 PHE B N 1
ATOM 3800 C CA . PHE B 1 105 ? -4.066 23.578 14.523 1 98.31 105 PHE B CA 1
ATOM 3801 C C . PHE B 1 105 ? -5.477 24.156 14.531 1 98.31 105 PHE B C 1
ATOM 3803 O O . PHE B 1 105 ? -5.957 24.656 13.508 1 98.31 105 PHE B O 1
ATOM 3810 N N . SER B 1 106 ? -6.191 24.094 15.664 1 97.44 106 SER B N 1
ATOM 3811 C CA . SER B 1 106 ? -7.523 24.672 15.797 1 97.44 106 SER B CA 1
ATOM 3812 C C . SER B 1 106 ? -7.805 25.094 17.234 1 97.44 106 SER B C 1
ATOM 3814 O O . SER B 1 106 ? -7.18 24.578 18.172 1 97.44 106 SER B O 1
ATOM 3816 N N . HIS B 1 107 ? -8.727 26.016 17.375 1 96.5 107 HIS B N 1
ATOM 3817 C CA . HIS B 1 107 ? -9.125 26.469 18.703 1 96.5 107 HIS B CA 1
ATOM 3818 C C . HIS B 1 107 ? -9.742 25.328 19.516 1 96.5 107 HIS B C 1
ATOM 3820 O O . HIS B 1 107 ? -9.414 25.156 20.688 1 96.5 107 HIS B O 1
ATOM 3826 N N . GLU B 1 108 ? -10.562 24.625 18.828 1 96.06 108 GLU B N 1
ATOM 3827 C CA . GLU B 1 108 ? -11.266 23.516 19.484 1 96.06 108 GLU B CA 1
ATOM 3828 C C . GLU B 1 108 ? -10.281 22.469 20.016 1 96.06 108 GLU B C 1
ATOM 3830 O O . GLU B 1 108 ? -10.352 22.094 21.188 1 96.06 108 GLU B O 1
ATOM 3835 N N . TYR B 1 109 ? -9.414 22.078 19.219 1 97.75 109 TYR B N 1
ATOM 3836 C CA . TYR B 1 109 ? -8.438 21.078 19.594 1 97.75 109 TYR B CA 1
ATOM 3837 C C . TYR B 1 109 ? -7.539 21.594 20.719 1 97.75 109 TYR B C 1
ATOM 3839 O O . TYR B 1 109 ? -7.242 20.859 21.672 1 97.75 109 TYR B O 1
ATOM 3847 N N . ALA B 1 110 ? -7.121 22.844 20.625 1 98.44 110 ALA B N 1
ATOM 3848 C CA . ALA B 1 110 ? -6.27 23.453 21.656 1 98.44 110 ALA B CA 1
ATOM 3849 C C . ALA B 1 110 ? -6.957 23.453 23.016 1 98.44 110 ALA B C 1
ATOM 3851 O O . ALA B 1 110 ? -6.344 23.109 24.031 1 98.44 110 ALA B O 1
ATOM 3852 N N . ARG B 1 111 ? -8.188 23.828 23 1 98.06 111 ARG B N 1
ATOM 3853 C CA . ARG B 1 111 ? -8.945 23.906 24.25 1 98.06 111 ARG B CA 1
ATOM 3854 C C . ARG B 1 111 ? -9.125 22.516 24.859 1 98.06 111 ARG B C 1
ATOM 3856 O O . ARG B 1 111 ? -9.016 22.359 26.078 1 98.06 111 ARG B O 1
ATOM 3863 N N . GLU B 1 112 ? -9.391 21.562 24.016 1 97.69 112 GLU B N 1
ATOM 3864 C CA . GLU B 1 112 ? -9.562 20.203 24.484 1 97.69 112 GLU B CA 1
ATOM 3865 C C . GLU B 1 112 ? -8.273 19.656 25.094 1 97.69 112 GLU B C 1
ATOM 3867 O O . GLU B 1 112 ? -8.289 19.062 26.188 1 97.69 112 GLU B O 1
ATOM 3872 N N . LEU B 1 113 ? -7.211 19.828 24.406 1 98.31 113 LEU B N 1
ATOM 3873 C CA . LEU B 1 113 ? -5.922 19.344 24.891 1 98.31 113 LEU B CA 1
ATOM 3874 C C . LEU B 1 113 ? -5.5 20.078 26.156 1 98.31 113 LEU B C 1
ATOM 3876 O O . LEU B 1 113 ? -4.938 19.469 27.078 1 98.31 113 LEU B O 1
ATOM 3880 N N . SER B 1 114 ? -5.758 21.375 26.172 1 98.69 114 SER B N 1
ATOM 3881 C CA . SER B 1 114 ? -5.48 22.172 27.344 1 98.69 114 SER B CA 1
ATOM 3882 C C . SER B 1 114 ? -6.246 21.672 28.562 1 98.69 114 SER B C 1
ATOM 3884 O O . SER B 1 114 ? -5.676 21.5 29.641 1 98.69 114 SER B O 1
ATOM 3886 N N . SER B 1 115 ? -7.523 21.469 28.344 1 98.38 115 SER B N 1
ATOM 3887 C CA . SER B 1 115 ? -8.367 20.953 29.422 1 98.38 115 SER B CA 1
ATOM 3888 C C . SER B 1 115 ? -7.852 19.625 29.953 1 98.38 115 SER B C 1
ATOM 3890 O O . SER B 1 115 ? -7.816 19.391 31.156 1 98.38 115 SER B O 1
ATOM 3892 N N . TRP B 1 116 ? -7.504 18.781 29.062 1 98.06 116 TRP B N 1
ATOM 3893 C CA . TRP B 1 116 ? -6.953 17.484 29.453 1 98.06 116 TRP B CA 1
ATOM 3894 C C . TRP B 1 116 ? -5.668 17.672 30.25 1 98.06 116 TRP B C 1
ATOM 3896 O O . TRP B 1 116 ? -5.5 17.062 31.312 1 98.06 116 TRP B O 1
ATOM 3906 N N . ALA B 1 117 ? -4.758 18.438 29.75 1 98.5 117 ALA B N 1
ATOM 3907 C CA . ALA B 1 117 ? -3.471 18.672 30.391 1 98.5 117 ALA B CA 1
ATOM 3908 C C . ALA B 1 117 ? -3.658 19.219 31.797 1 98.5 117 ALA B C 1
ATOM 3910 O O . ALA B 1 117 ? -2.982 18.781 32.75 1 98.5 117 ALA B O 1
ATOM 3911 N N . GLN B 1 118 ? -4.57 20.125 31.922 1 97.88 118 GLN B N 1
ATOM 3912 C CA . GLN B 1 118 ? -4.863 20.734 33.219 1 97.88 118 GLN B CA 1
ATOM 3913 C C . GLN B 1 118 ? -5.387 19.688 34.188 1 97.88 118 GLN B C 1
ATOM 3915 O O . GLN B 1 118 ? -4.945 19.641 35.344 1 97.88 118 GLN B O 1
ATOM 3920 N N . SER B 1 119 ? -6.273 18.922 33.75 1 97.81 119 SER B N 1
ATOM 3921 C CA . SER B 1 119 ? -6.887 17.906 34.594 1 97.81 119 SER B CA 1
ATOM 3922 C C . SER B 1 119 ? -5.859 16.875 35.031 1 97.81 119 SER B C 1
ATOM 3924 O O . SER B 1 119 ? -6.012 16.266 36.094 1 97.81 119 SER B O 1
ATOM 3926 N N . HIS B 1 120 ? -4.863 16.719 34.312 1 97.69 120 HIS B N 1
ATOM 3927 C CA . HIS B 1 120 ? -3.848 15.727 34.625 1 97.69 120 HIS B CA 1
ATOM 3928 C C . HIS B 1 120 ? -2.596 16.375 35.219 1 97.69 120 HIS B C 1
ATOM 3930 O O . HIS B 1 120 ? -1.6 15.703 35.469 1 97.69 120 HIS B O 1
ATOM 3936 N N . GLN B 1 121 ? -2.607 17.672 35.312 1 98 121 GLN B N 1
ATOM 3937 C CA . GLN B 1 121 ? -1.545 18.453 35.906 1 98 121 GLN B CA 1
ATOM 3938 C C . GLN B 1 121 ? -0.221 18.266 35.188 1 98 121 GLN B C 1
ATOM 3940 O O . GLN B 1 121 ? 0.81 18 35.812 1 98 121 GLN B O 1
ATOM 3945 N N . VAL B 1 122 ? -0.37 18.266 33.844 1 98.06 122 VAL B N 1
ATOM 3946 C CA . VAL B 1 122 ? 0.833 18.203 33.031 1 98.06 122 VAL B CA 1
ATOM 3947 C C . VAL B 1 122 ? 0.89 19.406 32.094 1 98.06 122 VAL B C 1
ATOM 3949 O O . VAL B 1 122 ? -0.097 20.125 31.938 1 98.06 122 VAL B O 1
ATOM 3952 N N . THR B 1 123 ? 2.062 19.672 31.609 1 98.25 123 THR B N 1
ATOM 3953 C CA . THR B 1 123 ? 2.27 20.672 30.578 1 98.25 123 THR B CA 1
ATOM 3954 C C . THR B 1 123 ? 2.77 20.016 29.281 1 98.25 123 THR B C 1
ATOM 3956 O O . THR B 1 123 ? 3.762 19.281 29.297 1 98.25 123 THR B O 1
ATOM 3959 N N . LEU B 1 124 ? 2.09 20.234 28.203 1 98.56 124 LEU B N 1
ATOM 3960 C CA . LEU B 1 124 ? 2.424 19.625 26.922 1 98.56 124 LEU B CA 1
ATOM 3961 C C . LEU B 1 124 ? 3.115 20.625 26 1 98.56 124 LEU B C 1
ATOM 3963 O O . LEU B 1 124 ? 2.604 21.734 25.781 1 98.56 124 LEU B O 1
ATOM 3967 N N . PRO B 1 125 ? 4.355 20.344 25.594 1 98.75 125 PRO B N 1
ATOM 3968 C CA . PRO B 1 125 ? 4.926 21.172 24.547 1 98.75 125 PRO B CA 1
ATOM 3969 C C . PRO B 1 125 ? 4.137 21.094 23.234 1 98.75 125 PRO B C 1
ATOM 3971 O O . PRO B 1 125 ? 3.707 20.016 22.828 1 98.75 125 PRO B O 1
ATOM 3974 N N . VAL B 1 126 ? 3.906 22.25 22.562 1 98.88 126 VAL B N 1
ATOM 3975 C CA . VAL B 1 126 ? 3.115 22.266 21.344 1 98.88 126 VAL B CA 1
ATOM 3976 C C . VAL B 1 126 ? 3.756 23.203 20.312 1 98.88 126 VAL B C 1
ATOM 3978 O O . VAL B 1 126 ? 4.488 24.125 20.688 1 98.88 126 VAL B O 1
ATOM 3981 N N . HIS B 1 127 ? 3.637 22.906 19.078 1 98.94 127 HIS B N 1
ATOM 3982 C CA . HIS B 1 127 ? 3.898 23.828 17.984 1 98.94 127 HIS B CA 1
ATOM 3983 C C . HIS B 1 127 ? 2.598 24.328 17.359 1 98.94 127 HIS B C 1
ATOM 3985 O O . HIS B 1 127 ? 1.668 23.547 17.141 1 98.94 127 HIS B O 1
ATOM 3991 N N . ILE B 1 128 ? 2.51 25.625 17.078 1 98.88 128 ILE B N 1
ATOM 3992 C CA . ILE B 1 128 ? 1.336 26.203 16.438 1 98.88 128 ILE B CA 1
ATOM 3993 C C . ILE B 1 128 ? 1.477 26.109 14.922 1 98.88 128 ILE B C 1
ATOM 3995 O O . ILE B 1 128 ? 2.514 26.484 14.359 1 98.88 128 ILE B O 1
ATOM 3999 N N . LYS B 1 129 ? 0.488 25.594 14.281 1 98.81 129 LYS B N 1
ATOM 4000 C CA . LYS B 1 129 ? 0.451 25.578 12.82 1 98.81 129 LYS B CA 1
ATOM 4001 C C . LYS B 1 129 ? -0.322 26.781 12.281 1 98.81 129 LYS B C 1
ATOM 4003 O O . LYS B 1 129 ? -1.518 26.922 12.547 1 98.81 129 LYS B O 1
ATOM 4008 N N . ILE B 1 130 ? 0.327 27.609 11.586 1 98.56 130 ILE B N 1
ATOM 4009 C CA . ILE B 1 130 ? -0.284 28.75 10.891 1 98.56 130 ILE B CA 1
ATOM 4010 C C . ILE B 1 130 ? -0.556 28.375 9.438 1 98.56 130 ILE B C 1
ATOM 4012 O O . ILE B 1 130 ? 0.343 27.906 8.727 1 98.56 130 ILE B O 1
ATOM 4016 N N . ASP B 1 131 ? -1.793 28.5 9.016 1 98.5 131 ASP B N 1
ATOM 4017 C CA . ASP B 1 131 ? -2.152 28.234 7.629 1 98.5 131 ASP B CA 1
ATOM 4018 C C . ASP B 1 131 ? -1.968 29.484 6.773 1 98.5 131 ASP B C 1
ATOM 4020 O O . ASP B 1 131 ? -2.809 30.391 6.793 1 98.5 131 ASP B O 1
ATOM 4024 N N . THR B 1 132 ? -0.971 29.453 5.98 1 98.31 132 THR B N 1
ATOM 4025 C CA . THR B 1 132 ? -0.656 30.625 5.18 1 98.31 132 THR B CA 1
ATOM 4026 C C . THR B 1 132 ? -1.132 30.438 3.74 1 98.31 132 THR B C 1
ATOM 4028 O O . THR B 1 132 ? -0.809 31.25 2.867 1 98.31 132 THR B O 1
ATOM 4031 N N . GLY B 1 133 ? -1.826 29.344 3.551 1 97.06 133 GLY B N 1
ATOM 4032 C CA . GLY B 1 133 ? -2.338 29.234 2.193 1 97.06 133 GLY B CA 1
ATOM 4033 C C . GLY B 1 133 ? -2.623 27.812 1.77 1 97.06 133 GLY B C 1
ATOM 4034 O O . GLY B 1 133 ? -3.295 27.578 0.763 1 97.06 133 GLY B O 1
ATOM 4035 N N . MET B 1 134 ? -2.131 26.766 2.43 1 97.25 134 MET B N 1
ATOM 4036 C CA . MET B 1 134 ? -2.365 25.375 2.072 1 97.25 134 MET B CA 1
ATOM 4037 C C . MET B 1 134 ? -3.816 24.984 2.332 1 97.25 134 MET B C 1
ATOM 4039 O O . MET B 1 134 ? -4.363 24.109 1.642 1 97.25 134 MET B O 1
ATOM 4043 N N . THR B 1 135 ? -4.395 25.562 3.385 1 97.69 135 THR B N 1
ATOM 4044 C CA . THR B 1 135 ? -5.805 25.391 3.711 1 97.69 135 THR B CA 1
ATOM 4045 C C . THR B 1 135 ? -6.102 23.922 4.051 1 97.69 135 THR B C 1
ATOM 4047 O O . THR B 1 135 ? -7.082 23.359 3.566 1 97.69 135 THR B O 1
ATOM 4050 N N . ARG B 1 136 ? -5.23 23.203 4.758 1 97.69 136 ARG B N 1
ATOM 4051 C CA . ARG B 1 136 ? -5.402 21.844 5.258 1 97.69 136 ARG B CA 1
ATOM 4052 C C . ARG B 1 136 ? -5.668 21.844 6.758 1 97.69 136 ARG B C 1
ATOM 4054 O O . ARG B 1 136 ? -6.809 21.672 7.191 1 97.69 136 ARG B O 1
ATOM 4061 N N . ILE B 1 137 ? -4.73 22.203 7.539 1 98.12 137 ILE B N 1
ATOM 4062 C CA . ILE B 1 137 ? -4.922 22.469 8.961 1 98.12 137 ILE B CA 1
ATOM 4063 C C . ILE B 1 137 ? -4.23 23.766 9.344 1 98.12 137 ILE B C 1
ATOM 4065 O O . ILE B 1 137 ? -3.477 24.344 8.555 1 98.12 137 ILE B O 1
ATOM 4069 N N . GLY B 1 138 ? -4.602 24.297 10.539 1 98.44 138 GLY B N 1
ATOM 4070 C CA . GLY B 1 138 ? -3.893 25.453 11.062 1 98.44 138 GLY B CA 1
ATOM 4071 C C . GLY B 1 138 ? -4.762 26.688 11.148 1 98.44 138 GLY B C 1
ATOM 4072 O O . GLY B 1 138 ? -5.852 26.734 10.57 1 98.44 138 GLY B O 1
ATOM 4073 N N . PHE B 1 139 ? -4.297 27.734 11.789 1 98.19 139 PHE B N 1
ATOM 4074 C CA . PHE B 1 139 ? -4.969 29.016 11.945 1 98.19 139 PHE B CA 1
ATOM 4075 C C . PHE B 1 139 ? -4.77 29.891 10.711 1 98.19 139 PHE B C 1
ATOM 4077 O O . PHE B 1 139 ? -3.635 30.109 10.289 1 98.19 139 PHE B O 1
ATOM 4084 N N . LEU B 1 140 ? -5.84 30.359 10.164 1 97.12 140 LEU B N 1
ATOM 4085 C CA . LEU B 1 140 ? -5.809 31.078 8.898 1 97.12 140 LEU B CA 1
ATOM 4086 C C . LEU B 1 140 ? -5.129 32.438 9.062 1 97.12 140 LEU B C 1
ATOM 4088 O O . LEU B 1 140 ? -5.652 33.312 9.742 1 97.12 140 LEU B O 1
ATOM 4092 N N . CYS B 1 141 ? -3.971 32.562 8.469 1 96.12 141 CYS B N 1
ATOM 4093 C CA . CYS B 1 141 ? -3.232 33.781 8.289 1 96.12 141 CYS B CA 1
ATOM 4094 C C . CYS B 1 141 ? -2.623 33.875 6.898 1 96.12 141 CYS B C 1
ATOM 4096 O O . CYS B 1 141 ? -1.413 33.688 6.73 1 96.12 141 CYS B O 1
ATOM 4098 N N . ASN B 1 142 ? -3.447 34.188 5.766 1 91.94 142 ASN B N 1
ATOM 4099 C CA . ASN B 1 142 ? -3.008 33.938 4.398 1 91.94 142 ASN B CA 1
ATOM 4100 C C . ASN B 1 142 ? -3.377 35.094 3.477 1 91.94 142 ASN B C 1
ATOM 4102 O O . ASN B 1 142 ? -3.523 34.906 2.266 1 91.94 142 ASN B O 1
ATOM 4106 N N . GLY B 1 143 ? -3.715 36.25 3.842 1 86.06 143 GLY B N 1
ATOM 4107 C CA . GLY B 1 143 ? -4.078 37.375 3.031 1 86.06 143 GLY B CA 1
ATOM 4108 C C . GLY B 1 143 ? -5.574 37.562 2.863 1 86.06 143 GLY B C 1
ATOM 4109 O O . GLY B 1 143 ? -6.059 38.656 2.586 1 86.06 143 GLY B O 1
ATOM 4110 N N . TYR B 1 144 ? -6.27 36.406 2.961 1 87.38 144 TYR B N 1
ATOM 4111 C CA . TYR B 1 144 ? -7.727 36.469 2.859 1 87.38 144 TYR B CA 1
ATOM 4112 C C . TYR B 1 144 ? -8.367 36.531 4.242 1 87.38 144 TYR B C 1
ATOM 4114 O O . TYR B 1 144 ? -9.367 37.219 4.43 1 87.38 144 TYR B O 1
ATOM 4122 N N . GLU B 1 145 ? -7.801 35.812 5.066 1 90.25 145 GLU B N 1
ATOM 4123 C CA . GLU B 1 145 ? -8.25 35.719 6.453 1 90.25 145 GLU B CA 1
ATOM 4124 C C . GLU B 1 145 ? -7.078 35.875 7.422 1 90.25 145 GLU B C 1
ATOM 4126 O O . GLU B 1 145 ? -5.93 35.594 7.074 1 90.25 145 GLU B O 1
ATOM 4131 N N . ASN B 1 146 ? -7.398 36.344 8.594 1 94.31 146 ASN B N 1
ATOM 4132 C CA . ASN B 1 146 ? -6.359 36.531 9.609 1 94.31 146 ASN B CA 1
ATOM 4133 C C . ASN B 1 146 ? -6.887 36.219 11.008 1 94.31 146 ASN B C 1
ATOM 4135 O O . ASN B 1 146 ? -7.688 36.969 11.555 1 94.31 146 ASN B O 1
ATOM 4139 N N . ASP B 1 147 ? -6.41 35.156 11.547 1 96.19 147 ASP B N 1
ATOM 4140 C CA . ASP B 1 147 ? -6.84 34.719 12.867 1 96.19 147 ASP B CA 1
ATOM 4141 C C . ASP B 1 147 ? -5.727 34.906 13.898 1 96.19 147 ASP B C 1
ATOM 4143 O O . ASP B 1 147 ? -5.547 34.062 14.781 1 96.19 147 ASP B O 1
ATOM 4147 N N . LEU B 1 148 ? -4.965 35.938 13.797 1 96.38 148 LEU B N 1
ATOM 4148 C CA . LEU B 1 148 ? -3.855 36.188 14.703 1 96.38 148 LEU B CA 1
ATOM 4149 C C . LEU B 1 148 ? -4.348 36.312 16.141 1 96.38 148 LEU B C 1
ATOM 4151 O O . LEU B 1 148 ? -3.652 35.875 17.078 1 96.38 148 LEU B O 1
ATOM 4155 N N . GLU B 1 149 ? -5.492 36.938 16.312 1 95.75 149 GLU B N 1
ATOM 4156 C CA . GLU B 1 149 ? -6.047 37.031 17.656 1 95.75 149 GLU B CA 1
ATOM 4157 C C . GLU B 1 149 ? -6.355 35.656 18.234 1 95.75 149 GLU B C 1
ATOM 4159 O O . GLU B 1 149 ? -6.16 35.438 19.438 1 95.75 149 GLU B O 1
ATOM 4164 N N . GLY B 1 150 ? -6.887 34.812 17.406 1 95.62 150 GLY B N 1
ATOM 4165 C CA . GLY B 1 150 ? -7.094 33.438 17.828 1 95.62 150 GLY B CA 1
ATOM 4166 C C . GLY B 1 150 ? -5.809 32.719 18.219 1 95.62 150 GLY B C 1
ATOM 4167 O O . GLY B 1 150 ? -5.773 32 19.234 1 95.62 150 GLY B O 1
ATOM 4168 N N . VAL B 1 151 ? -4.801 32.969 17.516 1 98 151 VAL B N 1
ATOM 4169 C CA . VAL B 1 151 ? -3.496 32.375 17.812 1 98 151 VAL B CA 1
ATOM 4170 C C . VAL B 1 151 ? -2.99 32.938 19.156 1 98 151 VAL B C 1
ATOM 4172 O O . VAL B 1 151 ? -2.502 32.188 19.984 1 98 151 VAL B O 1
ATOM 4175 N N . ARG B 1 152 ? -3.109 34.219 19.297 1 97.5 152 ARG B N 1
ATOM 4176 C CA . ARG B 1 152 ? -2.674 34.844 20.531 1 97.5 152 ARG B CA 1
ATOM 4177 C C . ARG B 1 152 ? -3.385 34.25 21.75 1 97.5 152 ARG B C 1
ATOM 4179 O O . ARG B 1 152 ? -2.781 34.094 22.797 1 97.5 152 ARG B O 1
ATOM 4186 N N . SER B 1 153 ? -4.641 33.938 21.578 1 97.31 153 SER B N 1
ATOM 4187 C CA . SER B 1 153 ? -5.449 33.438 22.688 1 97.31 153 SER B CA 1
ATOM 4188 C C . SER B 1 153 ? -4.91 32.094 23.188 1 97.31 153 SER B C 1
ATOM 4190 O O . SER B 1 153 ? -5.188 31.688 24.328 1 97.31 153 SER B O 1
ATOM 4192 N N . LEU B 1 154 ? -4.16 31.375 22.359 1 98.25 154 LEU B N 1
ATOM 4193 C CA . LEU B 1 154 ? -3.607 30.078 22.734 1 98.25 154 LEU B CA 1
ATOM 4194 C C . LEU B 1 154 ? -2.631 30.219 23.906 1 98.25 154 LEU B C 1
ATOM 4196 O O . LEU B 1 154 ? -2.449 29.281 24.688 1 98.25 154 LEU B O 1
ATOM 4200 N N . TYR B 1 155 ? -1.995 31.344 24.031 1 98.12 155 TYR B N 1
ATOM 4201 C CA . TYR B 1 155 ? -0.948 31.578 25.016 1 98.12 155 TYR B CA 1
ATOM 4202 C C . TYR B 1 155 ? -1.532 31.656 26.422 1 98.12 155 TYR B C 1
ATOM 4204 O O . TYR B 1 155 ? -0.799 31.594 27.406 1 98.12 155 TYR B O 1
ATOM 4212 N N . SER B 1 156 ? -2.807 31.781 26.516 1 97.19 156 SER B N 1
ATOM 4213 C CA . SER B 1 156 ? -3.467 31.859 27.812 1 97.19 156 SER B CA 1
ATOM 4214 C C . SER B 1 156 ? -4.023 30.5 28.234 1 97.19 156 SER B C 1
ATOM 4216 O O . SER B 1 156 ? -4.574 30.359 29.328 1 97.19 156 SER B O 1
ATOM 4218 N N . LEU B 1 157 ? -3.918 29.516 27.359 1 98.06 157 LEU B N 1
ATOM 4219 C CA . LEU B 1 157 ? -4.461 28.188 27.672 1 98.06 157 LEU B CA 1
ATOM 4220 C C . LEU B 1 157 ? -3.551 27.438 28.641 1 98.06 157 LEU B C 1
ATOM 4222 O O . LEU B 1 157 ? -2.379 27.203 28.328 1 98.06 157 LEU B O 1
ATOM 4226 N N . PRO B 1 158 ? -4.047 27.062 29.766 1 97.5 158 PRO B N 1
ATOM 4227 C CA . PRO B 1 158 ? -3.203 26.344 30.719 1 97.5 158 PRO B CA 1
ATOM 4228 C C . PRO B 1 158 ? -2.793 24.953 30.219 1 97.5 158 PRO B C 1
ATOM 4230 O O . PRO B 1 158 ? -3.525 24.328 29.453 1 97.5 158 PRO B O 1
ATOM 4233 N N . GLY B 1 159 ? -1.739 24.516 30.594 1 97.94 159 GLY B N 1
ATOM 4234 C CA . GLY B 1 159 ? -1.29 23.156 30.297 1 97.94 159 GLY B CA 1
ATOM 4235 C C . GLY B 1 159 ? -0.626 23.031 28.938 1 97.94 159 GLY B C 1
ATOM 4236 O O . GLY B 1 159 ? -0.132 21.953 28.578 1 97.94 159 GLY B O 1
ATOM 4237 N N . LEU B 1 160 ? -0.612 24.031 28.172 1 98.25 160 LEU B N 1
ATOM 4238 C CA . LEU B 1 160 ? 0.082 24.031 26.891 1 98.25 160 LEU B CA 1
ATOM 4239 C C . LEU B 1 160 ? 1.275 24.984 26.922 1 98.25 160 LEU B C 1
ATOM 4241 O O . LEU B 1 160 ? 1.179 26.094 27.438 1 98.25 160 LEU B O 1
ATOM 4245 N N . ARG B 1 161 ? 2.412 24.484 26.531 1 98.38 161 ARG B N 1
ATOM 4246 C CA . ARG B 1 161 ? 3.602 25.312 26.359 1 98.38 161 ARG B CA 1
ATOM 4247 C C . ARG B 1 161 ? 3.969 25.469 24.891 1 98.38 161 ARG B C 1
ATOM 4249 O O . ARG B 1 161 ? 4.422 24.5 24.266 1 98.38 161 ARG B O 1
ATOM 4256 N N . ILE B 1 162 ? 3.744 26.625 24.375 1 98.62 162 ILE B N 1
ATOM 4257 C CA . ILE B 1 162 ? 4.074 26.875 22.984 1 98.62 162 ILE B CA 1
ATOM 4258 C C . ILE B 1 162 ? 5.59 26.922 22.812 1 98.62 162 ILE B C 1
ATOM 4260 O O . ILE B 1 162 ? 6.262 27.766 23.406 1 98.62 162 ILE B O 1
ATOM 4264 N N . THR B 1 163 ? 6.105 25.984 21.984 1 98.69 163 THR B N 1
ATOM 4265 C CA . THR B 1 163 ? 7.551 25.891 21.828 1 98.69 163 THR B CA 1
ATOM 4266 C C . THR B 1 163 ? 7.953 26.094 20.375 1 98.69 163 THR B C 1
ATOM 4268 O O . THR B 1 163 ? 9.141 26.125 20.047 1 98.69 163 THR B O 1
ATOM 4271 N N . GLY B 1 164 ? 6.984 26.312 19.531 1 98.81 164 GLY B N 1
ATOM 4272 C CA . GLY B 1 164 ? 7.289 26.562 18.125 1 98.81 164 GLY B CA 1
ATOM 4273 C C . GLY B 1 164 ? 6.082 27 17.328 1 98.81 164 GLY B C 1
ATOM 4274 O O . GLY B 1 164 ? 4.945 26.875 17.781 1 98.81 164 GLY B O 1
ATOM 4275 N N . THR B 1 165 ? 6.312 27.578 16.219 1 98.88 165 THR B N 1
ATOM 4276 C CA . THR B 1 165 ? 5.32 28.031 15.25 1 98.88 165 THR B CA 1
ATOM 4277 C C . THR B 1 165 ? 5.773 27.719 13.828 1 98.88 165 THR B C 1
ATOM 4279 O O . THR B 1 165 ? 6.934 27.938 13.477 1 98.88 165 THR B O 1
ATOM 4282 N N . PHE B 1 166 ? 4.82 27.141 13.078 1 98.88 166 PHE B N 1
ATOM 4283 C CA . PHE B 1 166 ? 5.262 26.781 11.734 1 98.88 166 PHE B CA 1
ATOM 4284 C C . PHE B 1 166 ? 4.117 26.891 10.734 1 98.88 166 PHE B C 1
ATOM 4286 O O . PHE B 1 166 ? 2.969 27.109 11.125 1 98.88 166 PHE B O 1
ATOM 4293 N N . SER B 1 167 ? 4.426 26.922 9.5 1 98.69 167 SER B N 1
ATOM 4294 C CA . SER B 1 167 ? 3.52 26.766 8.367 1 98.69 167 SER B CA 1
ATOM 4295 C C . SER B 1 167 ? 4.035 25.719 7.383 1 98.69 167 SER B C 1
ATOM 4297 O O . SER B 1 167 ? 4.902 24.906 7.727 1 98.69 167 SER B O 1
ATOM 4299 N N . HIS B 1 168 ? 3.354 25.5 6.32 1 98.5 168 HIS B N 1
ATOM 4300 C CA . HIS B 1 168 ? 3.746 24.547 5.297 1 98.5 168 HIS B CA 1
ATOM 4301 C C . HIS B 1 168 ? 3.514 25.109 3.896 1 98.5 168 HIS B C 1
ATOM 4303 O O . HIS B 1 168 ? 2.443 25.641 3.609 1 98.5 168 HIS B O 1
ATOM 4309 N N . LEU B 1 169 ? 4.492 25 3.061 1 98.38 169 LEU B N 1
ATOM 4310 C CA . LEU B 1 169 ? 4.402 25.516 1.704 1 98.38 169 LEU B CA 1
ATOM 4311 C C . LEU B 1 169 ? 3.609 24.578 0.806 1 98.38 169 LEU B C 1
ATOM 4313 O O . LEU B 1 169 ? 3.895 23.375 0.749 1 98.38 169 LEU B O 1
ATOM 4317 N N . SER B 1 170 ? 2.686 25.109 0.052 1 97.25 170 SER B N 1
ATOM 4318 C CA . SER B 1 170 ? 1.746 24.297 -0.716 1 97.25 170 SER B CA 1
ATOM 4319 C C . SER B 1 170 ? 2.221 24.109 -2.154 1 97.25 170 SER B C 1
ATOM 4321 O O . SER B 1 170 ? 1.813 23.156 -2.832 1 97.25 170 SER B O 1
ATOM 4323 N N . HIS B 1 171 ? 3.047 25 -2.639 1 97.56 171 HIS B N 1
ATOM 4324 C CA . HIS B 1 171 ? 3.344 24.969 -4.066 1 97.56 171 HIS B CA 1
ATOM 4325 C C . HIS B 1 171 ? 4.777 25.406 -4.34 1 97.56 171 HIS B C 1
ATOM 4327 O O . HIS B 1 171 ? 5.043 26.078 -5.336 1 97.56 171 HIS B O 1
ATOM 4333 N N . ALA B 1 172 ? 5.629 25.094 -3.477 1 97.81 172 ALA B N 1
ATOM 4334 C CA . ALA B 1 172 ? 7.031 25.469 -3.607 1 97.81 172 ALA B CA 1
ATOM 4335 C C . ALA B 1 172 ? 7.746 24.594 -4.633 1 97.81 172 ALA B C 1
ATOM 4337 O O . ALA B 1 172 ? 8.898 24.859 -4.98 1 97.81 172 ALA B O 1
ATOM 4338 N N . ASP B 1 173 ? 7.086 23.547 -5.133 1 97.75 173 ASP B N 1
ATOM 4339 C CA . ASP B 1 173 ? 7.711 22.562 -6.004 1 97.75 173 ASP B CA 1
ATOM 4340 C C . ASP B 1 173 ? 7.449 22.891 -7.473 1 97.75 173 ASP B C 1
ATOM 4342 O O . ASP B 1 173 ? 7.387 21.984 -8.312 1 97.75 173 ASP B O 1
ATOM 4346 N N . SER B 1 174 ? 7.211 24.156 -7.781 1 97.81 174 SER B N 1
ATOM 4347 C CA . SER B 1 174 ? 6.973 24.609 -9.148 1 97.81 174 SER B CA 1
ATOM 4348 C C . SER B 1 174 ? 7.781 25.859 -9.477 1 97.81 174 SER B C 1
ATOM 4350 O O . SER B 1 174 ? 7.984 26.703 -8.617 1 97.81 174 SER B O 1
ATOM 4352 N N . THR B 1 175 ? 8.203 25.938 -10.727 1 97.19 175 THR B N 1
ATOM 4353 C CA . THR B 1 175 ? 8.938 27.109 -11.172 1 97.19 175 THR B CA 1
ATOM 4354 C C . THR B 1 175 ? 8.016 28.078 -11.922 1 97.19 175 THR B C 1
ATOM 4356 O O . THR B 1 175 ? 8.469 29.078 -12.469 1 97.19 175 THR B O 1
ATOM 4359 N N . ASP B 1 176 ? 6.734 27.688 -11.992 1 97.69 176 ASP B N 1
ATOM 4360 C CA . ASP B 1 176 ? 5.754 28.609 -12.547 1 97.69 176 ASP B CA 1
ATOM 4361 C C . ASP B 1 176 ? 5.742 29.938 -11.773 1 97.69 176 ASP B C 1
ATOM 4363 O O . ASP B 1 176 ? 5.734 29.938 -10.547 1 97.69 176 ASP B O 1
ATOM 4367 N N . PRO B 1 177 ? 5.75 31.078 -12.516 1 98.12 177 PRO B N 1
ATOM 4368 C CA . PRO B 1 177 ? 5.812 32.375 -11.828 1 98.12 177 PRO B CA 1
ATOM 4369 C C . PRO B 1 177 ? 4.691 32.531 -10.805 1 98.12 177 PRO B C 1
ATOM 4371 O O . PRO B 1 177 ? 4.914 33.125 -9.734 1 98.12 177 PRO B O 1
ATOM 4374 N N . ASP B 1 178 ? 3.598 32.125 -11.172 1 98.19 178 ASP B N 1
ATOM 4375 C CA . ASP B 1 178 ? 2.473 32.219 -10.25 1 98.19 178 ASP B CA 1
ATOM 4376 C C . ASP B 1 178 ? 2.709 31.375 -9 1 98.19 178 ASP B C 1
ATOM 4378 O O . ASP B 1 178 ? 2.365 31.781 -7.891 1 98.19 178 ASP B O 1
ATOM 4382 N N . ALA B 1 179 ? 3.236 30.188 -9.125 1 98.12 179 ALA B N 1
ATOM 4383 C CA . ALA B 1 179 ? 3.557 29.312 -8 1 98.12 179 ALA B CA 1
ATOM 4384 C C . ALA B 1 179 ? 4.652 29.922 -7.133 1 98.12 179 ALA B C 1
ATOM 4386 O O . ALA B 1 179 ? 4.586 29.844 -5.902 1 98.12 179 ALA B O 1
ATOM 4387 N N . ILE B 1 180 ? 5.613 30.469 -7.785 1 98 180 ILE B N 1
ATOM 4388 C CA . ILE B 1 180 ? 6.699 31.141 -7.066 1 98 180 ILE B CA 1
ATOM 4389 C C . ILE B 1 180 ? 6.141 32.281 -6.246 1 98 180 ILE B C 1
ATOM 4391 O O . ILE B 1 180 ? 6.457 32.438 -5.062 1 98 180 ILE B O 1
ATOM 4395 N N . ALA B 1 181 ? 5.324 33.094 -6.902 1 98.12 181 ALA B N 1
ATOM 4396 C CA . ALA B 1 181 ? 4.719 34.25 -6.219 1 98.12 181 ALA B CA 1
ATOM 4397 C C . ALA B 1 181 ? 3.893 33.781 -5.02 1 98.12 181 ALA B C 1
ATOM 4399 O O . ALA B 1 181 ? 3.914 34.438 -3.963 1 98.12 181 ALA B O 1
ATOM 4400 N N . PHE B 1 182 ? 3.174 32.75 -5.238 1 98 182 PHE B N 1
ATOM 4401 C CA . PHE B 1 182 ? 2.344 32.219 -4.164 1 98 182 PHE B CA 1
ATOM 4402 C C . PHE B 1 182 ? 3.201 31.766 -2.996 1 98 182 PHE B C 1
ATOM 4404 O O . PHE B 1 182 ? 2.879 32.031 -1.835 1 98 182 PHE B O 1
ATOM 4411 N N . THR B 1 183 ? 4.266 31.031 -3.242 1 98.19 183 THR B N 1
ATOM 4412 C CA . THR B 1 183 ? 5.188 30.547 -2.223 1 98.19 183 THR B CA 1
ATOM 4413 C C . THR B 1 183 ? 5.797 31.703 -1.446 1 98.19 183 THR B C 1
ATOM 4415 O O . THR B 1 183 ? 5.883 31.656 -0.217 1 98.19 183 THR B O 1
ATOM 4418 N N . GLN B 1 184 ? 6.168 32.75 -2.146 1 97.94 184 GLN B N 1
ATOM 4419 C CA . GLN B 1 184 ? 6.711 33.938 -1.507 1 97.94 184 GLN B CA 1
ATOM 4420 C C . GLN B 1 184 ? 5.664 34.594 -0.626 1 97.94 184 GLN B C 1
ATOM 4422 O O . GLN B 1 184 ? 5.98 35.094 0.457 1 97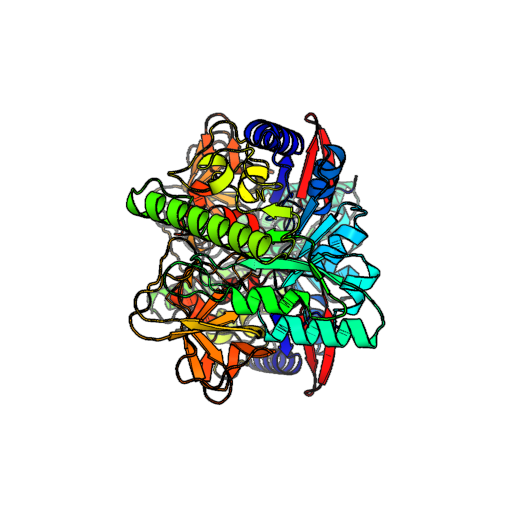.94 184 GLN B O 1
ATOM 4427 N N . ALA B 1 185 ? 4.473 34.625 -1.137 1 98 185 ALA B N 1
ATOM 4428 C CA . ALA B 1 185 ? 3.385 35.188 -0.347 1 98 185 ALA B CA 1
ATOM 4429 C C . ALA B 1 185 ? 3.16 34.406 0.935 1 98 185 ALA B C 1
ATOM 4431 O O . ALA B 1 185 ? 2.939 34.969 2.002 1 98 185 ALA B O 1
ATOM 4432 N N . GLN B 1 186 ? 3.193 33.094 0.881 1 98.25 186 GLN B N 1
ATOM 4433 C CA . GLN B 1 186 ? 3.059 32.25 2.074 1 98.25 186 GLN B CA 1
ATOM 4434 C C . GLN B 1 186 ? 4.152 32.562 3.09 1 98.25 186 GLN B C 1
ATOM 4436 O O . GLN B 1 186 ? 3.883 32.656 4.289 1 98.25 186 GLN B O 1
ATOM 4441 N N . ALA B 1 187 ? 5.367 32.656 2.57 1 98.12 187 ALA B N 1
ATOM 4442 C CA . ALA B 1 187 ? 6.488 32.969 3.453 1 98.12 187 ALA B CA 1
ATOM 4443 C C . ALA B 1 187 ? 6.289 34.312 4.121 1 98.12 187 ALA B C 1
ATOM 4445 O O . ALA B 1 187 ? 6.535 34.469 5.32 1 98.12 187 ALA B O 1
ATOM 4446 N N . ARG B 1 188 ? 5.863 35.281 3.363 1 98 188 ARG B N 1
ATOM 4447 C CA . ARG B 1 188 ? 5.617 36.625 3.891 1 98 188 ARG B CA 1
ATOM 4448 C C . ARG B 1 188 ? 4.539 36.594 4.969 1 98 188 ARG B C 1
ATOM 4450 O O . ARG B 1 188 ? 4.691 37.219 6.023 1 98 188 ARG B O 1
ATOM 4457 N N . HIS B 1 189 ? 3.439 35.938 4.684 1 98.12 189 HIS B N 1
ATOM 4458 C CA . HIS B 1 189 ? 2.354 35.812 5.652 1 98.12 189 HIS B CA 1
ATOM 4459 C C . HIS B 1 189 ? 2.828 35.188 6.945 1 98.12 189 HIS B C 1
ATOM 4461 O O . HIS B 1 189 ? 2.422 35.594 8.039 1 98.12 189 HIS B O 1
ATOM 4467 N N . PHE B 1 190 ? 3.68 34.188 6.832 1 98.44 190 PHE B N 1
ATOM 4468 C CA . PHE B 1 190 ? 4.227 33.531 8.008 1 98.44 190 PHE B CA 1
ATOM 4469 C C . PHE B 1 190 ? 5.086 34.5 8.828 1 98.44 190 PHE B C 1
ATOM 4471 O O . PHE B 1 190 ? 4.934 34.562 10.047 1 98.44 190 PHE B O 1
ATOM 4478 N N . ASP B 1 191 ? 5.934 35.156 8.094 1 98.12 191 ASP B N 1
ATOM 4479 C CA . ASP B 1 191 ? 6.812 36.125 8.75 1 98.12 191 ASP B CA 1
ATOM 4480 C C . ASP B 1 191 ? 6.012 37.219 9.461 1 98.12 191 ASP B C 1
ATOM 4482 O O . ASP B 1 191 ? 6.359 37.625 10.562 1 98.12 191 ASP B O 1
ATOM 4486 N N . GLU B 1 192 ? 5.02 37.656 8.789 1 98.06 192 GLU B N 1
ATOM 4487 C CA . GLU B 1 192 ? 4.16 38.688 9.359 1 98.06 192 GLU B CA 1
ATOM 4488 C C . GLU B 1 192 ? 3.461 38.188 10.625 1 98.06 192 GLU B C 1
ATOM 4490 O O . GLU B 1 192 ? 3.354 38.906 11.609 1 98.06 192 GLU B O 1
ATOM 4495 N N . ALA B 1 193 ? 2.977 36.938 10.617 1 98.06 193 ALA B N 1
ATOM 4496 C CA . ALA B 1 193 ? 2.314 36.375 11.781 1 98.06 193 ALA B CA 1
ATOM 4497 C C . ALA B 1 193 ? 3.279 36.219 12.961 1 98.06 193 ALA B C 1
ATOM 4499 O O . ALA B 1 193 ? 2.945 36.594 14.086 1 98.06 193 ALA B O 1
ATOM 4500 N N . VAL B 1 194 ? 4.457 35.719 12.672 1 98.25 194 VAL B N 1
ATOM 4501 C CA . VAL B 1 194 ? 5.469 35.531 13.703 1 98.25 194 VAL B CA 1
ATOM 4502 C C . VAL B 1 194 ? 5.859 36.875 14.305 1 98.25 194 VAL B C 1
ATOM 4504 O O . VAL B 1 194 ? 5.945 37.031 15.531 1 98.25 194 VAL B O 1
ATOM 4507 N N . SER B 1 195 ? 6.102 37.844 13.414 1 98.12 195 SER B N 1
ATOM 4508 C CA . SER B 1 195 ? 6.473 39.188 13.867 1 98.12 195 SER B CA 1
ATOM 4509 C C . SER B 1 195 ? 5.367 39.812 14.719 1 98.12 195 SER B C 1
ATOM 4511 O O . SER B 1 195 ? 5.648 40.438 15.742 1 98.12 195 SER B O 1
ATOM 4513 N N . ALA B 1 196 ? 4.176 39.656 14.281 1 97.56 196 ALA B N 1
ATOM 4514 C CA . ALA B 1 196 ? 3.037 40.188 15.016 1 97.56 196 ALA B CA 1
ATOM 4515 C C . ALA B 1 196 ? 2.92 39.562 16.391 1 97.56 196 ALA B C 1
ATOM 4517 O O . ALA B 1 196 ? 2.627 40.25 17.375 1 97.56 196 ALA B O 1
ATOM 4518 N N . LEU B 1 197 ? 3.084 38.281 16.5 1 97.75 197 LEU B N 1
ATOM 4519 C CA . LEU B 1 197 ? 3.051 37.594 17.797 1 97.75 197 LEU B CA 1
ATOM 4520 C C . LEU B 1 197 ? 4.105 38.156 18.734 1 97.75 197 LEU B C 1
ATOM 4522 O O . LEU B 1 197 ? 3.814 38.438 19.906 1 97.75 197 LEU B O 1
ATOM 4526 N N . LYS B 1 198 ? 5.266 38.344 18.203 1 98.06 198 LYS B N 1
ATOM 4527 C CA . LYS B 1 198 ? 6.352 38.906 19 1 98.06 198 LYS B CA 1
ATOM 4528 C C . LYS B 1 198 ? 6.004 40.312 19.5 1 98.06 198 LYS B C 1
ATOM 4530 O O . LYS B 1 198 ? 6.25 40.625 20.672 1 98.06 198 LYS B O 1
ATOM 4535 N N . GLN B 1 199 ? 5.477 41.031 18.656 1 97.88 199 GLN B N 1
ATOM 4536 C CA . GLN B 1 199 ? 5.109 42.406 19 1 97.88 199 GLN B CA 1
ATOM 4537 C C . GLN B 1 199 ? 4.035 42.438 20.078 1 97.88 199 GLN B C 1
ATOM 4539 O O . GLN B 1 199 ? 3.977 43.375 20.875 1 97.88 199 GLN B O 1
ATOM 4544 N N . LEU B 1 200 ? 3.297 41.438 20.094 1 96.31 200 LEU B N 1
ATOM 4545 C CA . LEU B 1 200 ? 2.221 41.344 21.078 1 96.31 200 LEU B CA 1
ATOM 4546 C C . LEU B 1 200 ? 2.723 40.719 22.375 1 96.31 200 LEU B C 1
ATOM 4548 O O . LEU B 1 200 ? 1.938 40.469 23.281 1 96.31 200 LEU B O 1
ATOM 4552 N N . GLY B 1 201 ? 3.98 40.406 22.406 1 96.94 201 GLY B N 1
ATOM 4553 C CA . GLY B 1 201 ? 4.598 39.844 23.609 1 96.94 201 GLY B CA 1
ATOM 4554 C C . GLY B 1 201 ? 4.5 38.344 23.688 1 96.94 201 GLY B C 1
ATOM 4555 O O . GLY B 1 201 ? 4.73 37.75 24.734 1 96.94 201 GLY B O 1
ATOM 4556 N N . CYS B 1 202 ? 4.039 37.719 22.641 1 98 202 CYS B N 1
ATOM 4557 C CA . CYS B 1 202 ? 3.947 36.25 22.562 1 98 202 CYS B CA 1
ATOM 4558 C C . CYS B 1 202 ? 5.207 35.656 21.938 1 98 202 CYS B C 1
ATOM 4560 O O . CYS B 1 202 ? 5.613 36.062 20.844 1 98 202 CYS B O 1
ATOM 4562 N N . ASP B 1 203 ? 5.855 34.75 22.609 1 98.5 203 ASP B N 1
ATOM 4563 C CA . ASP B 1 203 ? 7.027 34.062 22.078 1 98.5 203 ASP B CA 1
ATOM 4564 C C . ASP B 1 203 ? 6.621 32.969 21.125 1 98.5 203 ASP B C 1
ATOM 4566 O O . ASP B 1 203 ? 6.09 31.922 21.547 1 98.5 203 ASP B O 1
ATOM 4570 N N . PRO B 1 204 ? 6.91 33.062 19.906 1 98.44 204 PRO B N 1
ATOM 4571 C CA . PRO B 1 204 ? 6.504 32.031 18.938 1 98.44 204 PRO B CA 1
ATOM 4572 C C . PRO B 1 204 ? 7.324 30.766 19.062 1 98.44 204 PRO B C 1
ATOM 4574 O O . PRO B 1 204 ? 6.988 29.75 18.453 1 98.44 204 PRO B O 1
ATOM 4577 N N . GLY B 1 205 ? 8.391 30.734 19.875 1 98.62 205 GLY B N 1
ATOM 4578 C CA . GLY B 1 205 ? 9.273 29.594 19.953 1 98.62 205 GLY B CA 1
ATOM 4579 C C . GLY B 1 205 ? 10.078 29.359 18.688 1 98.62 205 GLY B C 1
ATOM 4580 O O . GLY B 1 205 ? 10.461 30.312 18.016 1 98.62 205 GLY B O 1
ATOM 4581 N N . LEU B 1 206 ? 10.445 28.109 18.391 1 98.69 206 LEU B N 1
ATOM 4582 C CA . LEU B 1 206 ? 11.188 27.75 17.188 1 98.69 206 LEU B CA 1
ATOM 4583 C C . LEU B 1 206 ? 10.32 27.953 15.938 1 98.69 206 LEU B C 1
ATOM 4585 O O . LEU B 1 206 ? 9.164 27.531 15.914 1 98.69 206 LEU B O 1
ATOM 4589 N N . THR B 1 207 ? 10.867 28.562 14.969 1 98.69 207 THR B N 1
ATOM 4590 C CA . THR B 1 207 ? 10.117 28.797 13.742 1 98.69 207 THR B CA 1
ATOM 4591 C C . THR B 1 207 ? 10.586 27.875 12.633 1 98.69 207 THR B C 1
ATOM 4593 O O . THR B 1 207 ? 11.781 27.594 12.5 1 98.69 207 THR B O 1
ATOM 4596 N N . HIS B 1 208 ? 9.625 27.297 11.906 1 98.69 208 HIS B N 1
ATOM 4597 C CA . HIS B 1 208 ? 9.984 26.469 10.758 1 98.69 208 HIS B CA 1
ATOM 4598 C C . HIS B 1 208 ? 8.93 26.562 9.664 1 98.69 208 HIS B C 1
ATOM 4600 O O . HIS B 1 208 ? 7.73 26.594 9.953 1 98.69 208 HIS B O 1
ATOM 4606 N N . LEU B 1 209 ? 9.367 26.594 8.398 1 98.38 209 LEU B N 1
ATOM 4607 C CA . LEU B 1 209 ? 8.508 26.812 7.242 1 98.38 209 LEU B CA 1
ATOM 4608 C C . LEU B 1 209 ? 8.906 25.891 6.086 1 98.38 209 LEU B C 1
ATOM 4610 O O . LEU B 1 209 ? 8.047 25.375 5.375 1 98.38 209 LEU B O 1
ATOM 4614 N N . GLN B 1 210 ? 10.195 25.688 5.918 1 98 210 GLN B N 1
ATOM 4615 C CA . GLN B 1 210 ? 10.742 25.078 4.703 1 98 210 GLN B CA 1
ATOM 4616 C C . GLN B 1 210 ? 10.539 23.578 4.703 1 98 210 GLN B C 1
ATOM 4618 O O . GLN B 1 210 ? 11.055 22.875 5.582 1 98 210 GLN B O 1
ATOM 4623 N N . ASN B 1 211 ? 9.75 23.109 3.779 1 98 211 ASN B N 1
ATOM 4624 C CA . ASN B 1 211 ? 9.789 21.703 3.402 1 98 211 ASN B CA 1
ATOM 4625 C C . ASN B 1 211 ? 10.906 21.422 2.402 1 98 211 ASN B C 1
ATOM 4627 O O . ASN B 1 211 ? 11.773 22.266 2.176 1 98 211 ASN B O 1
ATOM 4631 N N . SER B 1 212 ? 10.938 20.188 1.811 1 98.38 212 SER B N 1
ATOM 4632 C CA . SER B 1 212 ? 12.016 19.844 0.884 1 98.38 212 SER B CA 1
ATOM 4633 C C . SER B 1 212 ? 12.141 20.891 -0.22 1 98.38 212 SER B C 1
ATOM 4635 O O . SER B 1 212 ? 13.242 21.375 -0.505 1 98.38 212 SER B O 1
ATOM 4637 N N . ALA B 1 213 ? 11.016 21.234 -0.882 1 98.25 213 ALA B N 1
ATOM 4638 C CA . ALA B 1 213 ? 11.039 22.234 -1.948 1 98.25 213 ALA B CA 1
ATOM 4639 C C . ALA B 1 213 ? 11.477 23.594 -1.417 1 98.25 213 ALA B C 1
ATOM 4641 O O . ALA B 1 213 ? 12.203 24.328 -2.092 1 98.25 213 ALA B O 1
ATOM 4642 N N . GLY B 1 214 ? 11.016 23.938 -0.186 1 97.75 214 GLY B N 1
ATOM 4643 C CA . GLY B 1 214 ? 11.406 25.188 0.441 1 97.75 214 GLY B CA 1
ATOM 4644 C C . GLY B 1 214 ? 12.898 25.297 0.695 1 97.75 214 GLY B C 1
ATOM 4645 O O . GLY B 1 214 ? 13.477 26.375 0.587 1 97.75 214 GLY B O 1
ATOM 4646 N N . VAL B 1 215 ? 13.5 24.172 1.02 1 97.44 215 VAL B N 1
ATOM 4647 C CA . VAL B 1 215 ? 14.938 24.156 1.245 1 97.44 215 VAL B CA 1
ATOM 4648 C C . VAL B 1 215 ? 15.672 24.531 -0.043 1 97.44 215 VAL B C 1
ATOM 4650 O O . VAL B 1 215 ? 16.703 25.188 -0.005 1 97.44 215 VAL B O 1
ATOM 4653 N N . ILE B 1 216 ? 15.07 24.094 -1.152 1 95.06 216 ILE B N 1
ATOM 4654 C CA . ILE B 1 216 ? 15.703 24.328 -2.447 1 95.06 216 ILE B CA 1
ATOM 4655 C C . ILE B 1 216 ? 15.422 25.734 -2.926 1 95.06 216 ILE B C 1
ATOM 4657 O O . ILE B 1 216 ? 16.312 26.422 -3.441 1 95.06 216 ILE B O 1
ATOM 4661 N N . CYS B 1 217 ? 14.234 26.266 -2.664 1 94.31 217 CYS B N 1
ATOM 4662 C CA . CYS B 1 217 ? 13.805 27.469 -3.371 1 94.31 217 CYS B CA 1
ATOM 4663 C C . CYS B 1 217 ? 13.914 28.688 -2.473 1 94.31 217 CYS B C 1
ATOM 4665 O O . CYS B 1 217 ? 13.875 29.828 -2.955 1 94.31 217 CYS B O 1
ATOM 4667 N N . LEU B 1 218 ? 13.969 28.5 -1.215 1 92.25 218 LEU B N 1
ATOM 4668 C CA . LEU B 1 218 ? 14.086 29.609 -0.271 1 92.25 218 LEU B CA 1
ATOM 4669 C C . LEU B 1 218 ? 15.453 29.609 0.4 1 92.25 218 LEU B C 1
ATOM 4671 O O . LEU B 1 218 ? 16.062 28.547 0.582 1 92.25 218 LEU B O 1
ATOM 4675 N N . SER B 1 219 ? 15.898 30.781 0.695 1 85.44 219 SER B N 1
ATOM 4676 C CA . SER B 1 219 ? 17.203 30.906 1.34 1 85.44 219 SER B CA 1
ATOM 4677 C C . SER B 1 219 ? 17.188 30.297 2.74 1 85.44 219 SER B C 1
ATOM 4679 O O . SER B 1 219 ? 16.188 30.406 3.457 1 85.44 219 SER B O 1
ATOM 4681 N N . GLY B 1 220 ? 18.297 29.688 3.102 1 82.69 220 GLY B N 1
ATOM 4682 C CA . GLY B 1 220 ? 18.484 29.172 4.449 1 82.69 220 GLY B CA 1
ATOM 4683 C C . GLY B 1 220 ? 18.844 30.25 5.457 1 82.69 220 GLY B C 1
ATOM 4684 O O . GLY B 1 220 ? 19.125 31.391 5.082 1 82.69 220 GLY B O 1
ATOM 4685 N N . GLY B 1 221 ? 18.844 29.906 6.758 1 86.69 221 GLY B N 1
ATOM 4686 C CA . GLY B 1 221 ? 19.328 30.781 7.809 1 86.69 221 GLY B CA 1
ATOM 4687 C C . GLY B 1 221 ? 18.266 31.734 8.32 1 86.69 221 GLY B C 1
ATOM 4688 O O . GLY B 1 221 ? 18.484 32.469 9.297 1 86.69 221 GLY B O 1
ATOM 4689 N N . LYS B 1 222 ? 17.125 31.641 7.746 1 92.44 222 LYS B N 1
ATOM 4690 C CA . LYS B 1 222 ? 16.078 32.562 8.156 1 92.44 222 LYS B CA 1
ATOM 4691 C C . LYS B 1 222 ? 15.258 32 9.305 1 92.44 222 LYS B C 1
ATOM 4693 O O . LYS B 1 222 ? 14.852 32.75 10.211 1 92.44 222 LYS B O 1
ATOM 4698 N N . TYR B 1 223 ? 14.984 30.75 9.32 1 97.56 223 TYR B N 1
ATOM 4699 C CA . TYR B 1 223 ? 14.172 30.078 10.328 1 97.56 223 TYR B CA 1
ATOM 4700 C C . TYR B 1 223 ? 15.031 29.188 11.227 1 97.56 223 TYR B C 1
ATOM 4702 O O . TYR B 1 223 ? 16.188 28.891 10.898 1 97.56 223 TYR B O 1
ATOM 4710 N N . ASP B 1 224 ? 14.469 28.812 12.344 1 98.38 224 ASP B N 1
ATOM 4711 C CA . ASP B 1 224 ? 15.227 28 13.305 1 98.38 224 ASP B CA 1
ATOM 4712 C C . ASP B 1 224 ? 15.391 26.578 12.797 1 98.38 224 ASP B C 1
ATOM 4714 O O . ASP B 1 224 ? 16.453 25.969 12.969 1 98.38 224 ASP B O 1
ATOM 4718 N N . LEU B 1 225 ? 14.312 26.047 12.195 1 98.44 225 LEU B N 1
ATOM 4719 C CA . LEU B 1 225 ? 14.273 24.656 11.742 1 98.44 225 LEU B CA 1
ATOM 4720 C C . LEU B 1 225 ? 13.742 24.578 10.312 1 98.44 225 LEU B C 1
ATOM 4722 O O . LEU B 1 225 ? 13.094 25.5 9.836 1 98.44 225 LEU B O 1
ATOM 4726 N N . ALA B 1 226 ? 14.062 23.531 9.625 1 98.56 226 ALA B N 1
ATOM 4727 C CA . ALA B 1 226 ? 13.477 23.141 8.344 1 98.56 226 ALA B CA 1
ATOM 4728 C C . ALA B 1 226 ? 13.031 21.672 8.383 1 98.56 226 ALA B C 1
ATOM 4730 O O . ALA B 1 226 ? 13.602 20.859 9.125 1 98.56 226 ALA B O 1
ATOM 4731 N N . ARG B 1 227 ? 12.016 21.359 7.629 1 98.62 227 ARG B N 1
ATOM 4732 C CA . ARG B 1 227 ? 11.43 20.016 7.676 1 98.62 227 ARG B CA 1
ATOM 4733 C C . ARG B 1 227 ? 11.578 19.312 6.332 1 98.62 227 ARG B C 1
ATOM 4735 O O . ARG B 1 227 ? 10.578 18.953 5.699 1 98.62 227 ARG B O 1
ATOM 4742 N N . PRO B 1 228 ? 12.812 19.016 5.934 1 98.44 228 PRO B N 1
ATOM 4743 C CA . PRO B 1 228 ? 12.938 18.203 4.719 1 98.44 228 PRO B CA 1
ATOM 4744 C C . PRO B 1 228 ? 12.398 16.797 4.895 1 98.44 228 PRO B C 1
ATOM 4746 O O . PRO B 1 228 ? 12.641 16.156 5.93 1 98.44 228 PRO B O 1
ATOM 4749 N N . GLY B 1 229 ? 11.594 16.328 3.945 1 98.38 229 GLY B N 1
ATOM 4750 C CA . GLY B 1 229 ? 11.094 14.969 3.881 1 98.38 229 GLY B CA 1
ATOM 4751 C C . GLY B 1 229 ? 11.664 14.18 2.715 1 98.38 229 GLY B C 1
ATOM 4752 O O . GLY B 1 229 ? 12.727 13.562 2.834 1 98.38 229 GLY B O 1
ATOM 4753 N N . ILE B 1 230 ? 11.125 14.383 1.502 1 98.62 230 ILE B N 1
ATOM 4754 C CA . ILE B 1 230 ? 11.422 13.57 0.324 1 98.62 230 ILE B CA 1
ATOM 4755 C C . ILE B 1 230 ? 12.883 13.75 -0.076 1 98.62 230 ILE B C 1
ATOM 4757 O O . ILE B 1 230 ? 13.516 12.82 -0.572 1 98.62 230 ILE B O 1
ATOM 4761 N N . SER B 1 231 ? 13.469 14.938 0.155 1 98.69 231 SER B N 1
ATOM 4762 C CA . SER B 1 231 ? 14.852 15.188 -0.234 1 98.69 231 SER B CA 1
ATOM 4763 C C . SER B 1 231 ? 15.828 14.367 0.609 1 98.69 231 SER B C 1
ATOM 4765 O O . SER B 1 231 ? 16.891 13.977 0.131 1 98.69 231 SER B O 1
ATOM 4767 N N . LEU B 1 232 ? 15.461 14.117 1.872 1 98.75 232 LEU B N 1
ATOM 4768 C CA . LEU B 1 232 ? 16.297 13.25 2.701 1 98.75 232 LEU B CA 1
ATOM 4769 C C . LEU B 1 232 ? 16.469 11.883 2.049 1 98.75 232 LEU B C 1
ATOM 4771 O O . LEU B 1 232 ? 17.516 11.25 2.209 1 98.75 232 LEU B O 1
ATOM 4775 N N . TYR B 1 233 ? 15.5 11.492 1.27 1 98.88 233 TYR B N 1
ATOM 4776 C CA . TYR B 1 233 ? 15.484 10.156 0.695 1 98.88 233 TYR B CA 1
ATOM 4777 C C . TYR B 1 233 ? 16 10.172 -0.739 1 98.88 233 TYR B C 1
ATOM 4779 O O . TYR B 1 233 ? 15.906 9.172 -1.451 1 98.88 233 TYR B O 1
ATOM 4787 N N . GLY B 1 234 ? 16.531 11.297 -1.125 1 98.75 234 GLY B N 1
ATOM 4788 C CA . GLY B 1 234 ? 17.25 11.414 -2.383 1 98.75 234 GLY B CA 1
ATOM 4789 C C . GLY B 1 234 ? 16.344 11.617 -3.576 1 98.75 234 GLY B C 1
ATOM 4790 O O . GLY B 1 234 ? 16.734 11.367 -4.719 1 98.75 234 GLY B O 1
ATOM 4791 N N . LEU B 1 235 ? 15.102 12.008 -3.328 1 98.62 235 LEU B N 1
ATOM 4792 C CA . LEU B 1 235 ? 14.148 12.281 -4.395 1 98.62 235 LEU B CA 1
ATOM 4793 C C . LEU B 1 235 ? 13.844 13.773 -4.477 1 98.62 235 LEU B C 1
ATOM 4795 O O . LEU B 1 235 ? 13.852 14.477 -3.461 1 98.62 235 LEU B O 1
ATOM 4799 N N . ASN B 1 236 ? 13.625 14.25 -5.695 1 98.19 236 ASN B N 1
ATOM 4800 C CA . ASN B 1 236 ? 13.328 15.664 -5.906 1 98.19 236 ASN B CA 1
ATOM 4801 C C . ASN B 1 236 ? 11.867 15.984 -5.598 1 98.19 236 ASN B C 1
ATOM 4803 O O . ASN B 1 236 ? 10.992 15.148 -5.812 1 98.19 236 ASN B O 1
ATOM 4807 N N . PRO B 1 237 ? 11.641 17.188 -5.109 1 98.06 237 PRO B N 1
ATOM 4808 C CA . PRO B 1 237 ? 10.258 17.578 -4.828 1 98.06 237 PRO B CA 1
ATOM 4809 C C . PRO B 1 237 ? 9.359 17.516 -6.059 1 98.06 237 PRO B C 1
ATOM 4811 O O . PRO B 1 237 ? 8.164 17.234 -5.938 1 98.06 237 PRO B O 1
ATOM 4814 N N . SER B 1 238 ? 9.852 17.844 -7.176 1 97.12 238 SER B N 1
ATOM 4815 C CA . SER B 1 238 ? 9.164 17.766 -8.461 1 97.12 238 SER B CA 1
ATOM 4816 C C . SER B 1 238 ? 10.156 17.719 -9.617 1 97.12 238 SER B C 1
ATOM 4818 O O . SER B 1 238 ? 11.367 17.781 -9.406 1 97.12 238 SER B O 1
ATOM 4820 N N . ALA B 1 239 ? 9.594 17.531 -10.844 1 95.69 239 ALA B N 1
ATOM 4821 C CA . ALA B 1 239 ? 10.438 17.562 -12.039 1 95.69 239 ALA B CA 1
ATOM 4822 C C . ALA B 1 239 ? 11.023 18.938 -12.266 1 95.69 239 ALA B C 1
ATOM 4824 O O . ALA B 1 239 ? 12.07 19.078 -12.906 1 95.69 239 ALA B O 1
ATOM 4825 N N . GLU B 1 240 ? 10.406 20.047 -11.711 1 96.75 240 GLU B N 1
ATOM 4826 C CA . GLU B 1 240 ? 10.805 21.422 -11.938 1 96.75 240 GLU B CA 1
ATOM 4827 C C . GLU B 1 240 ? 11.805 21.906 -10.891 1 96.75 240 GLU B C 1
ATOM 4829 O O . GLU B 1 240 ? 12.719 22.672 -11.195 1 96.75 240 GLU B O 1
ATOM 4834 N N . VAL B 1 241 ? 11.594 21.469 -9.719 1 97.31 241 VAL B N 1
ATOM 4835 C CA . VAL B 1 241 ? 12.438 21.859 -8.594 1 97.31 241 VAL B CA 1
ATOM 4836 C C . VAL B 1 241 ? 13.32 20.688 -8.18 1 97.31 241 VAL B C 1
ATOM 4838 O O . VAL B 1 241 ? 12.867 19.781 -7.48 1 97.31 241 VAL B O 1
ATOM 4841 N N . THR B 1 242 ? 14.586 20.781 -8.602 1 97.19 242 THR B N 1
ATOM 4842 C CA . THR B 1 242 ? 15.469 19.625 -8.469 1 97.19 242 THR B CA 1
ATOM 4843 C C . THR B 1 242 ? 16.797 20.031 -7.82 1 97.19 242 THR B C 1
ATOM 4845 O O . THR B 1 242 ? 17.172 21.203 -7.859 1 97.19 242 THR B O 1
ATOM 4848 N N . ASP B 1 243 ? 17.359 19.203 -7.121 1 97.75 243 ASP B N 1
ATOM 4849 C CA . ASP B 1 243 ? 18.719 19.266 -6.594 1 97.75 243 ASP B CA 1
ATOM 4850 C C . ASP B 1 243 ? 19.547 18.062 -7.066 1 97.75 243 ASP B C 1
ATOM 4852 O O . ASP B 1 243 ? 19.297 16.938 -6.645 1 97.75 243 ASP B O 1
ATOM 4856 N N . LYS B 1 244 ? 20.531 18.266 -7.891 1 96.5 244 LYS B N 1
ATOM 4857 C CA . LYS B 1 244 ? 21.297 17.219 -8.578 1 96.5 244 LYS B CA 1
ATOM 4858 C C . LYS B 1 244 ? 22.188 16.453 -7.598 1 96.5 244 LYS B C 1
ATOM 4860 O O . LYS B 1 244 ? 22.719 15.398 -7.93 1 96.5 244 LYS B O 1
ATOM 4865 N N . GLU B 1 245 ? 22.328 16.984 -6.422 1 98.31 245 GLU B N 1
ATOM 4866 C CA . GLU B 1 245 ? 23.219 16.359 -5.457 1 98.31 245 GLU B CA 1
ATOM 4867 C C . GLU B 1 245 ? 22.5 15.266 -4.672 1 98.31 245 GLU B C 1
ATOM 4869 O O . GLU B 1 245 ? 23.141 14.461 -3.984 1 98.31 245 GLU B O 1
ATOM 4874 N N . LEU B 1 246 ? 21.234 15.258 -4.754 1 98.62 246 LEU B N 1
ATOM 4875 C CA . LEU B 1 246 ? 20.469 14.258 -4.012 1 98.62 246 LEU B CA 1
ATOM 4876 C C . LEU B 1 246 ? 20.703 12.867 -4.578 1 98.62 246 LEU B C 1
ATOM 4878 O O . LEU B 1 246 ? 20.766 12.688 -5.797 1 98.62 246 LEU B O 1
ATOM 4882 N N . ARG B 1 247 ? 20.891 11.891 -3.713 1 98.75 247 ARG B N 1
ATOM 4883 C CA . ARG B 1 247 ? 21.125 10.5 -4.094 1 98.75 247 ARG B CA 1
ATOM 4884 C C . ARG B 1 247 ? 20.016 9.594 -3.592 1 98.75 247 ARG B C 1
ATOM 4886 O O . ARG B 1 247 ? 19.781 9.492 -2.385 1 98.75 247 ARG B O 1
ATOM 4893 N N . PRO B 1 248 ? 19.312 8.898 -4.539 1 98.75 248 PRO B N 1
ATOM 4894 C CA . PRO B 1 248 ? 18.219 8.016 -4.109 1 98.75 248 PRO B CA 1
ATOM 4895 C C . PRO B 1 248 ? 18.672 6.973 -3.086 1 98.75 248 PRO B C 1
ATOM 4897 O O . PRO B 1 248 ? 19.719 6.344 -3.262 1 98.75 248 PRO B O 1
ATOM 4900 N N . VAL B 1 249 ? 17.891 6.824 -2.061 1 98.94 249 VAL B N 1
ATOM 4901 C CA . VAL B 1 249 ? 18.25 5.973 -0.931 1 98.94 249 VAL B CA 1
ATOM 4902 C C . VAL B 1 249 ? 17.719 4.559 -1.167 1 98.94 249 VAL B C 1
ATOM 4904 O O . VAL B 1 249 ? 18.266 3.592 -0.629 1 98.94 249 VAL B O 1
ATOM 4907 N N . LEU B 1 250 ? 16.719 4.391 -2.037 1 98.88 250 LEU B N 1
ATOM 4908 C CA . LEU B 1 250 ? 16.031 3.117 -2.184 1 98.88 250 LEU B CA 1
ATOM 4909 C C . LEU B 1 250 ? 16.172 2.578 -3.604 1 98.88 250 LEU B C 1
ATOM 4911 O O . LEU B 1 250 ? 16.062 3.332 -4.574 1 98.88 250 LEU B O 1
ATOM 4915 N N . GLN B 1 251 ? 16.531 1.322 -3.721 1 98.75 251 GLN B N 1
ATOM 4916 C CA . GLN B 1 251 ? 16.344 0.529 -4.93 1 98.75 251 GLN B CA 1
ATOM 4917 C C . GLN B 1 251 ? 15.398 -0.643 -4.684 1 98.75 251 GLN B C 1
ATOM 4919 O O . GLN B 1 251 ? 15.469 -1.295 -3.641 1 98.75 251 GLN B O 1
ATOM 4924 N N . LEU B 1 252 ? 14.492 -0.855 -5.539 1 98.94 252 LEU B N 1
ATOM 4925 C CA . LEU B 1 252 ? 13.57 -1.986 -5.457 1 98.94 252 LEU B CA 1
ATOM 4926 C C . LEU B 1 252 ? 13.977 -3.086 -6.434 1 98.94 252 LEU B C 1
ATOM 4928 O O . LEU B 1 252 ? 14.133 -2.834 -7.629 1 98.94 252 LEU B O 1
ATOM 4932 N N . LYS B 1 253 ? 14.156 -4.281 -5.887 1 98.75 253 LYS B N 1
ATOM 4933 C CA . LYS B 1 253 ? 14.688 -5.387 -6.676 1 98.75 253 LYS B CA 1
ATOM 4934 C C . LYS B 1 253 ? 13.797 -6.625 -6.555 1 98.75 253 LYS B C 1
ATOM 4936 O O . LYS B 1 253 ? 13.039 -6.758 -5.59 1 98.75 253 LYS B O 1
ATOM 4941 N N . SER B 1 254 ? 13.836 -7.391 -7.543 1 98.75 254 SER B N 1
ATOM 4942 C CA . SER B 1 254 ? 13.219 -8.711 -7.559 1 98.75 254 SER B CA 1
ATOM 4943 C C . SER B 1 254 ? 14.078 -9.711 -8.336 1 98.75 254 SER B C 1
ATOM 4945 O O . SER B 1 254 ? 15.273 -9.492 -8.523 1 98.75 254 SER B O 1
ATOM 4947 N N . VAL B 1 255 ? 13.508 -10.883 -8.656 1 98.56 255 VAL B N 1
ATOM 4948 C CA . VAL B 1 255 ? 14.188 -11.883 -9.477 1 98.56 255 VAL B CA 1
ATOM 4949 C C . VAL B 1 255 ? 13.219 -12.438 -10.516 1 98.56 255 VAL B C 1
ATOM 4951 O O . VAL B 1 255 ? 12 -12.281 -10.391 1 98.56 255 VAL B O 1
ATOM 4954 N N . ILE B 1 256 ? 13.773 -13.008 -11.547 1 98.62 256 ILE B N 1
ATOM 4955 C CA . ILE B 1 256 ? 12.961 -13.766 -12.492 1 98.62 256 ILE B CA 1
ATOM 4956 C C . ILE B 1 256 ? 12.625 -15.133 -11.906 1 98.62 256 ILE B C 1
ATOM 4958 O O . ILE B 1 256 ? 13.523 -15.875 -11.484 1 98.62 256 ILE B O 1
ATOM 4962 N N . SER B 1 257 ? 11.344 -15.461 -11.812 1 98.25 257 SER B N 1
ATOM 4963 C CA . SER B 1 257 ? 10.953 -16.766 -11.289 1 98.25 257 SER B CA 1
ATOM 4964 C C . SER B 1 257 ? 10.859 -17.797 -12.398 1 98.25 257 SER B C 1
ATOM 4966 O O . SER B 1 257 ? 11.07 -19 -12.156 1 98.25 257 SER B O 1
ATOM 4968 N N . MET B 1 258 ? 10.5 -17.312 -13.617 1 97.88 258 MET B N 1
ATOM 4969 C CA . MET B 1 258 ? 10.305 -18.219 -14.742 1 97.88 258 MET B CA 1
ATOM 4970 C C . MET B 1 258 ? 10.5 -17.484 -16.062 1 97.88 258 MET B C 1
ATOM 4972 O O . MET B 1 258 ? 10.25 -16.281 -16.156 1 97.88 258 MET B O 1
ATOM 4976 N N . VAL B 1 259 ? 11.023 -18.219 -17.031 1 98.31 259 VAL B N 1
ATOM 4977 C CA . VAL B 1 259 ? 11.047 -17.734 -18.406 1 98.31 259 VAL B CA 1
ATOM 4978 C C . VAL B 1 259 ? 10.359 -18.766 -19.328 1 98.31 259 VAL B C 1
ATOM 4980 O O . VAL B 1 259 ? 10.562 -19.969 -19.172 1 98.31 259 VAL B O 1
ATOM 4983 N N . LYS B 1 260 ? 9.492 -18.328 -20.188 1 96.62 260 LYS B N 1
ATOM 4984 C CA . LYS B 1 260 ? 8.906 -19.219 -21.188 1 96.62 260 LYS B CA 1
ATOM 4985 C C . LYS B 1 260 ? 8.891 -18.578 -22.562 1 96.62 260 LYS B C 1
ATOM 4987 O O . LYS B 1 260 ? 8.836 -17.344 -22.688 1 96.62 260 LYS B O 1
ATOM 4992 N N . GLN B 1 261 ? 8.969 -19.391 -23.531 1 96.62 261 GLN B N 1
ATOM 4993 C CA . GLN B 1 261 ? 8.836 -18.984 -24.922 1 96.62 261 GLN B CA 1
ATOM 4994 C C . GLN B 1 261 ? 7.422 -19.25 -25.438 1 96.62 261 GLN B C 1
ATOM 4996 O O . GLN B 1 261 ? 6.883 -20.344 -25.25 1 96.62 261 GLN B O 1
ATOM 5001 N N . VAL B 1 262 ? 6.84 -18.219 -26.047 1 97.38 262 VAL B N 1
ATOM 5002 C CA . VAL B 1 262 ? 5.504 -18.406 -26.609 1 97.38 262 VAL B CA 1
ATOM 5003 C C . VAL B 1 262 ? 5.465 -17.875 -28.031 1 97.38 262 VAL B C 1
ATOM 5005 O O . VAL B 1 262 ? 6.344 -17.125 -28.453 1 97.38 262 VAL B O 1
ATOM 5008 N N . GLY B 1 263 ? 4.531 -18.328 -28.781 1 96.31 263 GLY B N 1
ATOM 5009 C CA . GLY B 1 263 ? 4.395 -17.922 -30.172 1 96.31 263 GLY B CA 1
ATOM 5010 C C . GLY B 1 263 ? 3.674 -16.594 -30.328 1 96.31 263 GLY B C 1
ATOM 5011 O O . GLY B 1 263 ? 3.525 -15.836 -29.375 1 96.31 263 GLY B O 1
ATOM 5012 N N . ASN B 1 264 ? 3.355 -16.281 -31.578 1 96.38 264 ASN B N 1
ATOM 5013 C CA . ASN B 1 264 ? 2.561 -15.125 -31.953 1 96.38 264 ASN B CA 1
ATOM 5014 C C . ASN B 1 264 ? 1.09 -15.305 -31.578 1 96.38 264 ASN B C 1
ATOM 5016 O O . ASN B 1 264 ? 0.579 -16.438 -31.609 1 96.38 264 ASN B O 1
ATOM 5020 N N . GLY B 1 265 ? 0.465 -14.203 -31.156 1 96.62 265 GLY B N 1
ATOM 5021 C CA . GLY B 1 265 ? -0.972 -14.227 -30.922 1 96.62 265 GLY B CA 1
ATOM 5022 C C . GLY B 1 265 ? -1.356 -14.797 -29.578 1 96.62 265 GLY B C 1
ATOM 5023 O O . GLY B 1 265 ? -2.506 -15.188 -29.359 1 96.62 265 GLY B O 1
ATOM 5024 N N . ILE B 1 266 ? -0.447 -14.891 -28.656 1 97.12 266 ILE B N 1
ATOM 5025 C CA . ILE B 1 266 ? -0.684 -15.508 -27.359 1 97.12 266 ILE B CA 1
ATOM 5026 C C . ILE B 1 266 ? -1.114 -14.445 -26.344 1 97.12 266 ILE B C 1
ATOM 5028 O O . ILE B 1 266 ? -0.394 -13.469 -26.125 1 97.12 266 ILE B O 1
ATOM 5032 N N . PRO B 1 267 ? -2.309 -14.609 -25.703 1 97.5 267 PRO B N 1
ATOM 5033 C CA . PRO B 1 267 ? -2.719 -13.672 -24.656 1 97.5 267 PRO B CA 1
ATOM 5034 C C . PRO B 1 267 ? -1.898 -13.82 -23.375 1 97.5 267 PRO B C 1
ATOM 5036 O O . PRO B 1 267 ? -1.508 -14.93 -23.016 1 97.5 267 PRO B O 1
ATOM 5039 N N . VAL B 1 268 ? -1.661 -12.68 -22.688 1 98.25 268 VAL B N 1
ATOM 5040 C CA . VAL B 1 268 ? -0.823 -12.68 -21.484 1 98.25 268 VAL B CA 1
ATOM 5041 C C . VAL B 1 268 ? -1.571 -12.023 -20.328 1 98.25 268 VAL B C 1
ATOM 5043 O O . VAL B 1 268 ? -1.95 -10.852 -20.406 1 98.25 268 VAL B O 1
ATOM 5046 N N . GLY B 1 269 ? -1.792 -12.781 -19.266 1 97.94 269 GLY B N 1
ATOM 5047 C CA . GLY B 1 269 ? -2.277 -12.227 -18.016 1 97.94 269 GLY B CA 1
ATOM 5048 C C . GLY B 1 269 ? -3.783 -12.047 -17.984 1 97.94 269 GLY B C 1
ATOM 5049 O O . GLY B 1 269 ? -4.492 -12.562 -18.844 1 97.94 269 GLY B O 1
ATOM 5050 N N . TYR B 1 270 ? -4.289 -11.367 -16.953 1 98.31 270 TYR B N 1
ATOM 5051 C CA . TYR B 1 270 ? -5.711 -11.117 -16.734 1 98.31 270 TYR B CA 1
ATOM 5052 C C . TYR B 1 270 ? -6.301 -10.289 -17.859 1 98.31 270 TYR B C 1
ATOM 5054 O O . TYR B 1 270 ? -5.672 -9.344 -18.344 1 98.31 270 TYR B O 1
ATOM 5062 N N . GLY B 1 271 ? -7.516 -10.664 -18.203 1 97.56 271 GLY B N 1
ATOM 5063 C CA . GLY B 1 271 ? -8.266 -9.898 -19.188 1 97.56 271 GLY B CA 1
ATOM 5064 C C . GLY B 1 271 ? -7.695 -9.992 -20.578 1 97.56 271 GLY B C 1
ATOM 5065 O O . GLY B 1 271 ? -8.227 -9.398 -21.516 1 97.56 271 GLY B O 1
ATOM 5066 N N . ARG B 1 272 ? -6.598 -10.758 -20.703 1 97.5 272 ARG B N 1
ATOM 5067 C CA . ARG B 1 272 ? -5.914 -10.836 -22 1 97.5 272 ARG B CA 1
ATOM 5068 C C . ARG B 1 272 ? -5.598 -9.445 -22.547 1 97.5 272 ARG B C 1
ATOM 5070 O O . ARG B 1 272 ? -5.824 -9.172 -23.719 1 97.5 272 ARG B O 1
ATOM 5077 N N . SER B 1 273 ? -5.098 -8.648 -21.594 1 97.88 273 SER B N 1
ATOM 5078 C CA . SER B 1 273 ? -4.926 -7.238 -21.922 1 97.88 273 SER B CA 1
ATOM 5079 C C . SER B 1 273 ? -3.748 -7.031 -22.875 1 97.88 273 SER B C 1
ATOM 5081 O O . SER B 1 273 ? -3.559 -5.934 -23.406 1 97.88 273 SER B O 1
ATOM 5083 N N . TYR B 1 274 ? -2.943 -8.031 -23.047 1 98.5 274 TYR B N 1
ATOM 5084 C CA . TYR B 1 274 ? -1.824 -8.039 -23.984 1 98.5 274 TYR B CA 1
ATOM 5085 C C . TYR B 1 274 ? -1.84 -9.297 -24.844 1 98.5 274 TYR B C 1
ATOM 5087 O O . TYR B 1 274 ? -2.121 -10.391 -24.344 1 98.5 274 TYR B O 1
ATOM 5095 N N . VAL B 1 275 ? -1.546 -9.211 -26.109 1 98.25 275 VAL B N 1
ATOM 5096 C CA . VAL B 1 275 ? -1.404 -10.328 -27.031 1 98.25 275 VAL B CA 1
ATOM 5097 C C . VAL B 1 275 ? -0.098 -10.188 -27.812 1 98.25 275 VAL B C 1
ATOM 5099 O O . VAL B 1 275 ? 0.189 -9.133 -28.375 1 98.25 275 VAL B O 1
ATOM 5102 N N . THR B 1 276 ? 0.672 -11.227 -27.797 1 98.06 276 THR B N 1
ATOM 5103 C CA . THR B 1 276 ? 1.96 -11.164 -28.484 1 98.06 276 THR B CA 1
ATOM 5104 C C . THR B 1 276 ? 1.77 -10.938 -29.984 1 98.06 276 THR B C 1
ATOM 5106 O O . THR B 1 276 ? 0.843 -11.492 -30.578 1 98.06 276 THR B O 1
ATOM 5109 N N . SER B 1 277 ? 2.629 -10.148 -30.547 1 98.06 277 SER B N 1
ATOM 5110 C CA . SER B 1 277 ? 2.559 -9.859 -31.969 1 98.06 277 SER B CA 1
ATOM 5111 C C . SER B 1 277 ? 3.68 -10.562 -32.719 1 98.06 277 SER B C 1
ATOM 5113 O O . SER B 1 277 ? 3.82 -10.383 -33.938 1 98.06 277 SER B O 1
ATOM 5115 N N . ALA B 1 278 ? 4.531 -11.25 -32.094 1 98 278 ALA B N 1
ATOM 5116 C CA . ALA B 1 278 ? 5.645 -12.062 -32.594 1 98 278 ALA B CA 1
ATOM 5117 C C . ALA B 1 278 ? 6.078 -13.078 -31.547 1 98 278 ALA B C 1
ATOM 5119 O O . ALA B 1 278 ? 5.617 -13.039 -30.406 1 98 278 ALA B O 1
ATOM 5120 N N . PRO B 1 279 ? 6.832 -14.078 -31.984 1 97.75 279 PRO B N 1
ATOM 5121 C CA . PRO B 1 279 ? 7.391 -14.945 -30.953 1 97.75 279 PRO B CA 1
ATOM 5122 C C . PRO B 1 279 ? 8.047 -14.156 -29.812 1 97.75 279 PRO B C 1
ATOM 5124 O O . PRO B 1 279 ? 8.789 -13.211 -30.062 1 97.75 279 PRO B O 1
ATOM 5127 N N . THR B 1 280 ? 7.691 -14.492 -28.578 1 98.38 280 THR B N 1
ATOM 5128 C CA . THR B 1 280 ? 8.055 -13.672 -27.422 1 98.38 280 THR B CA 1
ATOM 5129 C C . THR B 1 280 ? 8.594 -14.539 -26.297 1 98.38 280 THR B C 1
ATOM 5131 O O . THR B 1 280 ? 8.055 -15.617 -26.031 1 98.38 280 THR B O 1
ATOM 5134 N N . ARG B 1 281 ? 9.727 -14.102 -25.734 1 98.56 281 ARG B N 1
ATOM 5135 C CA . ARG B 1 281 ? 10.227 -14.68 -24.484 1 98.56 281 ARG B CA 1
ATOM 5136 C C . ARG B 1 281 ? 9.703 -13.914 -23.281 1 98.56 281 ARG B C 1
ATOM 5138 O O . ARG B 1 281 ? 9.953 -12.711 -23.141 1 98.56 281 ARG B O 1
ATOM 5145 N N . ILE B 1 282 ? 8.945 -14.617 -22.422 1 98.75 282 ILE B N 1
ATOM 5146 C CA . ILE B 1 282 ? 8.266 -13.953 -21.328 1 98.75 282 ILE B CA 1
ATOM 5147 C C . ILE B 1 282 ? 8.891 -14.383 -20 1 98.75 282 ILE B C 1
ATOM 5149 O O . ILE B 1 282 ? 9.07 -15.578 -19.75 1 98.75 282 ILE B O 1
ATOM 5153 N N . ALA B 1 283 ? 9.281 -13.406 -19.188 1 98.88 283 ALA B N 1
ATOM 5154 C CA . ALA B 1 283 ? 9.719 -13.68 -17.828 1 98.88 283 ALA B CA 1
ATOM 5155 C C . ALA B 1 283 ? 8.641 -13.297 -16.812 1 98.88 283 ALA B C 1
ATOM 5157 O O . ALA B 1 283 ? 7.961 -12.273 -16.984 1 98.88 283 ALA B O 1
ATOM 5158 N N . THR B 1 284 ? 8.453 -14.102 -15.836 1 98.81 284 THR B N 1
ATOM 5159 C CA . THR B 1 284 ? 7.59 -13.773 -14.711 1 98.81 284 THR B CA 1
ATOM 5160 C C . THR B 1 284 ? 8.414 -13.281 -13.523 1 98.81 284 THR B C 1
ATOM 5162 O O . THR B 1 284 ? 9.461 -13.852 -13.211 1 98.81 284 THR B O 1
ATOM 5165 N N . VAL B 1 285 ? 8.039 -12.195 -12.953 1 98.94 285 VAL B N 1
ATOM 5166 C CA . VAL B 1 285 ? 8.68 -11.578 -11.797 1 98.94 285 VAL B CA 1
ATOM 5167 C C . VAL B 1 285 ? 7.727 -11.602 -10.602 1 98.94 285 VAL B C 1
ATOM 5169 O O . VAL B 1 285 ? 6.566 -11.195 -10.719 1 98.94 285 VAL B O 1
ATOM 5172 N N . PRO B 1 286 ? 8.148 -12.141 -9.438 1 98.69 286 PRO B N 1
ATOM 5173 C CA . PRO B 1 286 ? 7.258 -12.281 -8.289 1 98.69 286 PRO B CA 1
ATOM 5174 C C . PRO B 1 286 ? 7.055 -10.961 -7.539 1 98.69 286 PRO B C 1
ATOM 5176 O O . PRO B 1 286 ? 7.406 -10.859 -6.359 1 98.69 286 PRO B O 1
ATOM 5179 N N . VAL B 1 287 ? 6.461 -10.023 -8.156 1 98.75 287 VAL B N 1
ATOM 5180 C CA . VAL B 1 287 ? 6.074 -8.727 -7.609 1 98.75 287 VAL B CA 1
ATOM 5181 C C . VAL B 1 287 ? 4.754 -8.273 -8.234 1 98.75 287 VAL B C 1
ATOM 5183 O O . VAL B 1 287 ? 4.512 -8.5 -9.422 1 98.75 287 VAL B O 1
ATOM 5186 N N . GLY B 1 288 ? 3.9 -7.699 -7.477 1 98.75 288 GLY B N 1
ATOM 5187 C CA . GLY B 1 288 ? 2.629 -7.184 -7.957 1 98.75 288 GLY B CA 1
ATOM 5188 C C . GLY B 1 288 ? 2.082 -6.051 -7.105 1 98.75 288 GLY B C 1
ATOM 5189 O O . GLY B 1 288 ? 2.812 -5.457 -6.316 1 98.75 288 GLY B O 1
ATOM 5190 N N . TYR B 1 289 ? 0.781 -5.793 -7.359 1 98.81 289 TYR B N 1
ATOM 5191 C CA . TYR B 1 289 ? 0.233 -4.602 -6.719 1 98.81 289 TYR B CA 1
ATOM 5192 C C . TYR B 1 289 ? 0.108 -4.805 -5.215 1 98.81 289 TYR B C 1
ATOM 5194 O O . TYR B 1 289 ? 0.074 -3.836 -4.453 1 98.81 289 TYR B O 1
ATOM 5202 N N . ALA B 1 290 ? 0.068 -6.043 -4.688 1 98.69 290 ALA B N 1
ATOM 5203 C CA . ALA B 1 290 ? 0.026 -6.254 -3.242 1 98.69 290 ALA B CA 1
ATOM 5204 C C . ALA B 1 290 ? 1.384 -5.973 -2.605 1 98.69 290 ALA B C 1
ATOM 5206 O O . ALA B 1 290 ? 1.488 -5.832 -1.385 1 98.69 290 ALA B O 1
ATOM 5207 N N . ASP B 1 291 ? 2.438 -5.895 -3.42 1 98.62 291 ASP B N 1
ATOM 5208 C CA . ASP B 1 291 ? 3.766 -5.52 -2.945 1 98.62 291 ASP B CA 1
ATOM 5209 C C . ASP B 1 291 ? 3.984 -4.012 -3.061 1 98.62 291 ASP B C 1
ATOM 5211 O O . ASP B 1 291 ? 5.012 -3.494 -2.617 1 98.62 291 ASP B O 1
ATOM 5215 N N . GLY B 1 292 ? 3.066 -3.363 -3.609 1 98.5 292 GLY B N 1
ATOM 5216 C CA . GLY B 1 292 ? 3.184 -1.924 -3.785 1 98.5 292 GLY B CA 1
ATOM 5217 C C . GLY B 1 292 ? 3.584 -1.524 -5.191 1 98.5 292 GLY B C 1
ATOM 5218 O O . GLY B 1 292 ? 3.936 -0.369 -5.441 1 98.5 292 GLY B O 1
ATOM 5219 N N . TYR B 1 293 ? 3.635 -2.438 -6.184 1 98.81 293 TYR B N 1
ATOM 5220 C CA . TYR B 1 293 ? 3.902 -2.148 -7.586 1 98.81 293 TYR B CA 1
ATOM 5221 C C . TYR B 1 293 ? 2.607 -2.066 -8.383 1 98.81 293 TYR B C 1
ATOM 5223 O O . TYR B 1 293 ? 2.055 -3.092 -8.789 1 98.81 293 TYR B O 1
ATOM 5231 N N . SER B 1 294 ? 2.168 -0.883 -8.68 1 98.81 294 SER B N 1
ATOM 5232 C CA . SER B 1 294 ? 0.8 -0.524 -9.047 1 98.81 294 SER B CA 1
ATOM 5233 C C . SER B 1 294 ? 0.341 -1.283 -10.281 1 98.81 294 SER B C 1
ATOM 5235 O O . SER B 1 294 ? 1.102 -1.435 -11.242 1 98.81 294 SER B O 1
ATOM 5237 N N . ARG B 1 295 ? -0.908 -1.689 -10.281 1 98.88 295 ARG B N 1
ATOM 5238 C CA . ARG B 1 295 ? -1.547 -2.307 -11.438 1 98.88 295 ARG B CA 1
ATOM 5239 C C . ARG B 1 295 ? -1.602 -1.338 -12.617 1 98.88 295 ARG B C 1
ATOM 5241 O O . ARG B 1 295 ? -1.651 -1.761 -13.773 1 98.88 295 ARG B O 1
ATOM 5248 N N . LEU B 1 296 ? -1.558 -0.055 -12.359 1 98.81 296 LEU B N 1
ATOM 5249 C CA . LEU B 1 296 ? -1.671 0.972 -13.391 1 98.81 296 LEU B CA 1
ATOM 5250 C C . LEU B 1 296 ? -0.426 0.998 -14.273 1 98.81 296 LEU B C 1
ATOM 5252 O O . LEU B 1 296 ? -0.418 1.64 -15.32 1 98.81 296 LEU B O 1
ATOM 5256 N N . LEU B 1 297 ? 0.6 0.278 -13.898 1 98.88 297 LEU B N 1
ATOM 5257 C CA . LEU B 1 297 ? 1.812 0.185 -14.703 1 98.88 297 LEU B CA 1
ATOM 5258 C C . LEU B 1 297 ? 1.651 -0.851 -15.812 1 98.88 297 LEU B C 1
ATOM 5260 O O . LEU B 1 297 ? 2.533 -1.001 -16.656 1 98.88 297 LEU B O 1
ATOM 5264 N N . SER B 1 298 ? 0.512 -1.567 -15.859 1 98.88 298 SER B N 1
ATOM 5265 C CA . SER B 1 298 ? 0.228 -2.627 -16.828 1 98.88 298 SER B CA 1
ATOM 5266 C C . SER B 1 298 ? 0.406 -2.133 -18.25 1 98.88 298 SER B C 1
ATOM 5268 O O . SER B 1 298 ? -0.18 -1.121 -18.641 1 98.88 298 SER B O 1
ATOM 5270 N N . ASN B 1 299 ? 1.208 -2.854 -19.031 1 98.75 299 ASN B N 1
ATOM 5271 C CA . ASN B 1 299 ? 1.426 -2.586 -20.453 1 98.75 299 ASN B CA 1
ATOM 5272 C C . ASN B 1 299 ? 2.025 -1.2 -20.672 1 98.75 299 ASN B C 1
ATOM 5274 O O . ASN B 1 299 ? 1.939 -0.651 -21.781 1 98.75 299 ASN B O 1
ATOM 5278 N N . LYS B 1 300 ? 2.535 -0.484 -19.594 1 98.12 300 LYS B N 1
ATOM 5279 C CA . LYS B 1 300 ? 3.072 0.871 -19.688 1 98.12 300 LYS B CA 1
ATOM 5280 C C . LYS B 1 300 ? 4.504 0.927 -19.156 1 98.12 300 LYS B C 1
ATOM 5282 O O . LYS B 1 300 ? 5.359 1.591 -19.75 1 98.12 300 LYS B O 1
ATOM 5287 N N . GLY B 1 301 ? 4.785 0.232 -18.125 1 98.31 301 GLY B N 1
ATOM 5288 C CA . GLY B 1 301 ? 6.066 0.31 -17.438 1 98.31 301 GLY B CA 1
ATOM 5289 C C . GLY B 1 301 ? 7.102 -0.642 -18.016 1 98.31 301 GLY B C 1
ATOM 5290 O O . GLY B 1 301 ? 6.793 -1.459 -18.875 1 98.31 301 GLY B O 1
ATOM 5291 N N . SER B 1 302 ? 8.328 -0.488 -17.578 1 98.75 302 SER B N 1
ATOM 5292 C CA . SER B 1 302 ? 9.43 -1.382 -17.906 1 98.75 302 SER B CA 1
ATOM 5293 C C . SER B 1 302 ? 10.359 -1.571 -16.703 1 98.75 302 SER B C 1
ATOM 5295 O O . SER B 1 302 ? 10.344 -0.768 -15.773 1 98.75 302 SER B O 1
ATOM 5297 N N . VAL B 1 303 ? 11.078 -2.588 -16.734 1 98.94 303 VAL B N 1
ATOM 5298 C CA . VAL B 1 303 ? 12.055 -2.906 -15.695 1 98.94 303 VAL B CA 1
ATOM 5299 C C . VAL B 1 303 ? 13.406 -3.188 -16.328 1 98.94 303 VAL B C 1
ATOM 5301 O O . VAL B 1 303 ? 13.539 -3.191 -17.562 1 98.94 303 VAL B O 1
ATOM 5304 N N . LEU B 1 304 ? 14.43 -3.32 -15.453 1 98.94 304 LEU B N 1
ATOM 5305 C CA . LEU B 1 304 ? 15.766 -3.541 -15.984 1 98.94 304 LEU B CA 1
ATOM 5306 C C . LEU B 1 304 ? 16.266 -4.945 -15.648 1 98.94 304 LEU B C 1
ATOM 5308 O O . LEU B 1 304 ? 16.156 -5.387 -14.508 1 98.94 304 LEU B O 1
ATOM 5312 N N . VAL B 1 305 ? 16.703 -5.676 -16.641 1 98.69 305 VAL B N 1
ATOM 5313 C CA . VAL B 1 305 ? 17.297 -7.008 -16.516 1 98.69 305 VAL B CA 1
ATOM 5314 C C . VAL B 1 305 ? 18.594 -7.074 -17.312 1 98.69 305 VAL B C 1
ATOM 5316 O O . VAL B 1 305 ? 18.594 -6.887 -18.531 1 98.69 305 VAL B O 1
ATOM 5319 N N . GLY B 1 306 ? 19.672 -7.336 -16.641 1 97 306 GLY B N 1
ATOM 5320 C CA . GLY B 1 306 ? 20.953 -7.457 -17.328 1 97 306 GLY B CA 1
ATOM 5321 C C . GLY B 1 306 ? 21.359 -6.195 -18.062 1 97 306 GLY B C 1
ATOM 5322 O O . GLY B 1 306 ? 21.891 -6.262 -19.172 1 97 306 GLY B O 1
ATOM 5323 N N . GLY B 1 307 ? 21.047 -5.121 -17.547 1 97.19 307 GLY B N 1
ATOM 5324 C CA . GLY B 1 307 ? 21.422 -3.844 -18.125 1 97.19 307 GLY B CA 1
ATOM 5325 C C . GLY B 1 307 ? 20.547 -3.436 -19.297 1 97.19 307 GLY B C 1
ATOM 5326 O O . GLY B 1 307 ? 20.875 -2.5 -20.031 1 97.19 307 GLY B O 1
ATOM 5327 N N . LYS B 1 308 ? 19.5 -4.133 -19.531 1 98.38 308 LYS B N 1
ATOM 5328 C CA . LYS B 1 308 ? 18.578 -3.836 -20.609 1 98.38 308 LYS B CA 1
ATOM 5329 C C . LYS B 1 308 ? 17.172 -3.578 -20.078 1 98.38 308 LYS B C 1
ATOM 5331 O O . LYS B 1 308 ? 16.828 -4.008 -18.969 1 98.38 308 LYS B O 1
ATOM 5336 N N . ARG B 1 309 ? 16.438 -2.883 -20.875 1 98.56 309 ARG B N 1
ATOM 5337 C CA . ARG B 1 309 ? 15.07 -2.566 -20.484 1 98.56 309 ARG B CA 1
ATOM 5338 C C . ARG B 1 309 ? 14.102 -3.635 -20.984 1 98.56 309 ARG B C 1
ATOM 5340 O O . ARG B 1 309 ? 14.195 -4.074 -22.141 1 98.56 309 ARG B O 1
ATOM 5347 N N . ALA B 1 310 ? 13.266 -4.117 -20.172 1 98.88 310 ALA B N 1
ATOM 5348 C CA . ALA B 1 310 ? 12.227 -5.098 -20.484 1 98.88 310 ALA B CA 1
ATOM 5349 C C . ALA B 1 310 ? 10.836 -4.543 -20.188 1 98.88 310 ALA B C 1
ATOM 5351 O O . ALA B 1 310 ? 10.516 -4.227 -19.047 1 98.88 310 ALA B O 1
ATOM 5352 N N . PRO B 1 311 ? 9.969 -4.441 -21.172 1 98.88 311 PRO B N 1
ATOM 5353 C CA . PRO B 1 311 ? 8.625 -3.887 -20.938 1 98.88 311 PRO B CA 1
ATOM 5354 C C . PRO B 1 311 ? 7.723 -4.828 -20.156 1 98.88 311 PRO B C 1
ATOM 5356 O O . PRO B 1 311 ? 7.793 -6.047 -20.328 1 98.88 311 PRO B O 1
ATOM 5359 N N . ILE B 1 312 ? 6.914 -4.258 -19.328 1 98.94 312 ILE B N 1
ATOM 5360 C CA . ILE B 1 312 ? 5.836 -5.004 -18.688 1 98.94 312 ILE B CA 1
ATOM 5361 C C . ILE B 1 312 ? 4.75 -5.328 -19.703 1 98.94 312 ILE B C 1
ATOM 5363 O O . ILE B 1 312 ? 4.246 -4.438 -20.391 1 98.94 312 ILE B O 1
ATOM 5367 N N . ILE B 1 313 ? 4.387 -6.59 -19.859 1 98.88 313 ILE B N 1
ATOM 5368 C CA . ILE B 1 313 ? 3.344 -6.992 -20.797 1 98.88 313 ILE B CA 1
ATOM 5369 C C . ILE B 1 313 ? 2.234 -7.73 -20.047 1 98.88 313 ILE B C 1
ATOM 5371 O O . ILE B 1 313 ? 2.502 -8.672 -19.297 1 98.88 313 ILE B O 1
ATOM 5375 N N . GLY B 1 314 ? 0.973 -7.363 -20.281 1 98.75 314 GLY B N 1
ATOM 5376 C CA . GLY B 1 314 ? -0.151 -7.863 -19.5 1 98.75 314 GLY B CA 1
ATOM 5377 C C . GLY B 1 314 ? -0.377 -7.09 -18.219 1 98.75 314 GLY B C 1
ATOM 5378 O O . GLY B 1 314 ? 0.447 -6.258 -17.828 1 98.75 314 GLY B O 1
ATOM 5379 N N . ASN B 1 315 ? -1.464 -7.395 -17.578 1 98.75 315 ASN B N 1
ATOM 5380 C CA . ASN B 1 315 ? -1.805 -6.711 -16.328 1 98.75 315 ASN B CA 1
ATOM 5381 C C . ASN B 1 315 ? -0.859 -7.102 -15.195 1 98.75 315 ASN B C 1
ATOM 5383 O O . ASN B 1 315 ? -0.538 -8.281 -15.031 1 98.75 315 ASN B O 1
ATOM 5387 N N . VAL B 1 316 ? -0.37 -6.102 -14.461 1 98.88 316 VAL B N 1
ATOM 5388 C CA . VAL B 1 316 ? 0.288 -6.391 -13.195 1 98.88 316 VAL B CA 1
ATOM 5389 C C . VAL B 1 316 ? -0.686 -7.098 -12.258 1 98.88 316 VAL B C 1
ATOM 5391 O O . VAL B 1 316 ? -1.748 -6.562 -11.93 1 98.88 316 VAL B O 1
ATOM 5394 N N . CYS B 1 317 ? -0.354 -8.344 -11.852 1 98.69 317 CYS B N 1
ATOM 5395 C CA . CYS B 1 317 ? -1.207 -9.133 -10.969 1 98.69 317 CYS B CA 1
ATOM 5396 C C . CYS B 1 317 ? -0.937 -8.789 -9.508 1 98.69 317 CYS B C 1
ATOM 5398 O O . CYS B 1 317 ? -0.219 -7.836 -9.211 1 98.69 317 CYS B O 1
ATOM 5400 N N . MET B 1 318 ? -1.618 -9.508 -8.57 1 98.62 318 MET B N 1
ATOM 5401 C CA . MET B 1 318 ? -1.508 -9.219 -7.141 1 98.62 318 MET B CA 1
ATOM 5402 C C . MET B 1 318 ? -0.086 -9.461 -6.645 1 98.62 318 MET B C 1
ATOM 5404 O O . MET B 1 318 ? 0.459 -8.656 -5.891 1 98.62 318 MET B O 1
ATOM 5408 N N . ASP B 1 319 ? 0.556 -10.57 -7.215 1 98.5 319 ASP B N 1
ATOM 5409 C CA . ASP B 1 319 ? 1.814 -11 -6.613 1 98.5 319 ASP B CA 1
ATOM 5410 C C . ASP B 1 319 ? 2.873 -11.258 -7.684 1 98.5 319 ASP B C 1
ATOM 5412 O O . ASP B 1 319 ? 4.016 -11.594 -7.367 1 98.5 319 ASP B O 1
ATOM 5416 N N . GLN B 1 320 ? 2.496 -11.141 -8.945 1 98.75 320 GLN B N 1
ATOM 5417 C CA . GLN B 1 320 ? 3.385 -11.438 -10.062 1 98.75 320 GLN B CA 1
ATOM 5418 C C . GLN B 1 320 ? 3.129 -10.492 -11.227 1 98.75 320 GLN B C 1
ATOM 5420 O O . GLN B 1 320 ? 2.033 -9.945 -11.367 1 98.75 320 GLN B O 1
ATOM 5425 N N . MET B 1 321 ? 4.105 -10.344 -12.031 1 98.81 321 MET B N 1
ATOM 5426 C CA . MET B 1 321 ? 3.926 -9.648 -13.305 1 98.81 321 MET B CA 1
ATOM 5427 C C . MET B 1 321 ? 4.785 -10.273 -14.391 1 98.81 321 MET B C 1
ATOM 5429 O O . MET B 1 321 ? 5.699 -11.047 -14.102 1 98.81 321 MET B O 1
ATOM 5433 N N . MET B 1 322 ? 4.43 -10.023 -15.617 1 98.94 322 MET B N 1
ATOM 5434 C CA . MET B 1 322 ? 5.152 -10.562 -16.766 1 98.94 322 MET B CA 1
ATOM 5435 C C . MET B 1 322 ? 5.895 -9.453 -17.5 1 98.94 322 MET B C 1
ATOM 5437 O O . MET B 1 322 ? 5.387 -8.336 -17.641 1 98.94 322 MET B O 1
ATOM 5441 N N . ILE B 1 323 ? 7.047 -9.727 -17.938 1 98.94 323 ILE B N 1
ATOM 5442 C CA . ILE B 1 323 ? 7.832 -8.789 -18.734 1 98.94 323 ILE B CA 1
ATOM 5443 C C . ILE B 1 323 ? 8.336 -9.477 -20 1 98.94 323 ILE B C 1
ATOM 5445 O O . ILE B 1 323 ? 8.516 -10.695 -20.016 1 98.94 323 ILE B O 1
ATOM 5449 N N . ASP B 1 324 ? 8.5 -8.75 -21.062 1 98.94 324 ASP B N 1
ATOM 5450 C CA . ASP B 1 324 ? 9.062 -9.227 -22.312 1 98.94 324 ASP B CA 1
ATOM 5451 C C . ASP B 1 324 ? 10.594 -9.18 -22.281 1 98.94 324 ASP B C 1
ATOM 5453 O O . ASP B 1 324 ? 11.18 -8.094 -22.297 1 98.94 324 ASP B O 1
ATOM 5457 N N . VAL B 1 325 ? 11.211 -10.297 -22.328 1 98.88 325 VAL B N 1
ATOM 5458 C CA . VAL B 1 325 ? 12.664 -10.344 -22.266 1 98.88 325 VAL B CA 1
ATOM 5459 C C . VAL B 1 325 ? 13.219 -10.836 -23.594 1 98.88 325 VAL B C 1
ATOM 5461 O O . VAL B 1 325 ? 14.305 -11.422 -23.656 1 98.88 325 VAL B O 1
ATOM 5464 N N . THR B 1 326 ? 12.422 -10.773 -24.641 1 98.69 326 THR B N 1
ATOM 5465 C CA . THR B 1 326 ? 12.93 -11.109 -25.969 1 98.69 326 THR B CA 1
ATOM 5466 C C . THR B 1 326 ? 14.211 -10.344 -26.266 1 98.69 326 THR B C 1
ATOM 5468 O O . THR B 1 326 ? 14.258 -9.117 -26.109 1 98.69 326 THR B O 1
ATOM 5471 N N . GLY B 1 327 ? 15.266 -11.023 -26.656 1 97.81 327 GLY B N 1
ATOM 5472 C CA . GLY B 1 327 ? 16.547 -10.398 -26.984 1 97.81 327 GLY B CA 1
ATOM 5473 C C . GLY B 1 327 ? 17.391 -10.117 -25.766 1 97.81 327 GLY B C 1
ATOM 5474 O O . GLY B 1 327 ? 18.484 -9.555 -25.891 1 97.81 327 GLY B O 1
ATOM 5475 N N . ILE B 1 328 ? 16.906 -10.461 -24.625 1 98.12 328 ILE B N 1
ATOM 5476 C CA . ILE B 1 328 ? 17.641 -10.289 -23.391 1 98.12 328 ILE B CA 1
ATOM 5477 C C . ILE B 1 328 ? 18.078 -11.656 -22.859 1 98.12 328 ILE B C 1
ATOM 5479 O O . ILE B 1 328 ? 17.297 -12.602 -22.844 1 98.12 328 ILE B O 1
ATOM 5483 N N . ASP B 1 329 ? 19.344 -11.844 -22.484 1 97.81 329 ASP B N 1
ATOM 5484 C CA . ASP B 1 329 ? 19.812 -13.055 -21.844 1 97.81 329 ASP B CA 1
ATOM 5485 C C . ASP B 1 329 ? 19.312 -13.141 -20.391 1 97.81 329 ASP B C 1
ATOM 5487 O O . ASP B 1 329 ? 20 -12.719 -19.469 1 97.81 329 ASP B O 1
ATOM 5491 N N . ALA B 1 330 ? 18.141 -13.641 -20.25 1 98.06 330 ALA B N 1
ATOM 5492 C CA . ALA B 1 330 ? 17.453 -13.695 -18.969 1 98.06 330 ALA B CA 1
ATOM 5493 C C . ALA B 1 330 ? 17.172 -15.141 -18.562 1 98.06 330 ALA B C 1
ATOM 5495 O O . ALA B 1 330 ? 16.781 -15.961 -19.391 1 98.06 330 ALA B O 1
ATOM 5496 N N . ALA B 1 331 ? 17.406 -15.461 -17.344 1 97.75 331 ALA B N 1
ATOM 5497 C CA . ALA B 1 331 ? 17.156 -16.781 -16.781 1 97.75 331 ALA B CA 1
ATOM 5498 C C . ALA B 1 331 ? 16.547 -16.688 -15.383 1 97.75 331 ALA B C 1
ATOM 5500 O O . ALA B 1 331 ? 16.703 -15.672 -14.711 1 97.75 331 ALA B O 1
ATOM 5501 N N . PRO B 1 332 ? 15.844 -17.75 -14.961 1 97.75 332 PRO B N 1
ATOM 5502 C CA . PRO B 1 332 ? 15.383 -17.75 -13.57 1 97.75 332 PRO B CA 1
ATOM 5503 C C . PRO B 1 332 ? 16.5 -17.469 -12.578 1 97.75 332 PRO B C 1
ATOM 5505 O O . PRO B 1 332 ? 17.625 -17.953 -12.75 1 97.75 332 PRO B O 1
ATOM 5508 N N . GLY B 1 333 ? 16.203 -16.641 -11.617 1 97 333 GLY B N 1
ATOM 5509 C CA . GLY B 1 333 ? 17.203 -16.281 -10.609 1 97 333 GLY B CA 1
ATOM 5510 C C . GLY B 1 333 ? 17.859 -14.953 -10.883 1 97 333 GLY B C 1
ATOM 5511 O O . GLY B 1 333 ? 18.422 -14.336 -9.977 1 97 333 GLY B O 1
ATOM 5512 N N . ASP B 1 334 ? 17.797 -14.484 -12.125 1 98.25 334 ASP B N 1
ATOM 5513 C CA . ASP B 1 334 ? 18.406 -13.195 -12.453 1 98.25 334 ASP B CA 1
ATOM 5514 C C . ASP B 1 334 ? 17.688 -12.055 -11.711 1 98.25 334 ASP B C 1
ATOM 5516 O O . ASP B 1 334 ? 16.469 -12.078 -11.547 1 98.25 334 ASP B O 1
ATOM 5520 N N . GLU B 1 335 ? 18.5 -11.078 -11.336 1 98.44 335 GLU B N 1
ATOM 5521 C CA . GLU B 1 335 ? 17.953 -9.914 -10.648 1 98.44 335 GLU B CA 1
ATOM 5522 C C . GLU B 1 335 ? 17.219 -9 -11.617 1 98.44 335 GLU B C 1
ATOM 5524 O O . GLU B 1 335 ? 17.625 -8.844 -12.773 1 98.44 335 GLU B O 1
ATOM 5529 N N . VAL B 1 336 ? 16.172 -8.516 -11.18 1 98.94 336 VAL B N 1
ATOM 5530 C CA . VAL B 1 336 ? 15.367 -7.52 -11.883 1 98.94 336 VAL B CA 1
ATOM 5531 C C . VAL B 1 336 ? 15.328 -6.219 -11.086 1 98.94 336 VAL B C 1
ATOM 5533 O O . VAL B 1 336 ? 15.008 -6.223 -9.898 1 98.94 336 VAL B O 1
ATOM 5536 N N . THR B 1 337 ? 15.672 -5.098 -11.68 1 98.94 337 THR B N 1
ATOM 5537 C CA . THR B 1 337 ? 15.586 -3.793 -11.031 1 98.94 337 THR B CA 1
ATOM 5538 C C . THR B 1 337 ? 14.258 -3.115 -11.359 1 98.94 337 THR B C 1
ATOM 5540 O O . THR B 1 337 ? 14 -2.77 -12.516 1 98.94 337 THR B O 1
ATOM 5543 N N . LEU B 1 338 ? 13.469 -2.957 -10.359 1 98.94 338 LEU B N 1
ATOM 5544 C CA . LEU B 1 338 ? 12.164 -2.328 -10.508 1 98.94 338 LEU B CA 1
ATOM 5545 C C . LEU B 1 338 ? 12.266 -0.816 -10.344 1 98.94 338 LEU B C 1
ATOM 5547 O O . LEU B 1 338 ? 11.586 -0.064 -11.047 1 98.94 338 LEU B O 1
ATOM 5551 N N . ILE B 1 339 ? 12.969 -0.341 -9.367 1 98.94 339 ILE B N 1
ATOM 5552 C CA . ILE B 1 339 ? 13.391 1.032 -9.117 1 98.94 339 ILE B CA 1
ATOM 5553 C C . ILE B 1 339 ? 14.891 1.065 -8.828 1 98.94 339 ILE B C 1
ATOM 5555 O O . ILE B 1 339 ? 15.375 0.354 -7.941 1 98.94 339 ILE B O 1
ATOM 5559 N N . GLY B 1 340 ? 15.555 1.828 -9.562 1 98.69 340 GLY B N 1
ATOM 5560 C CA . GLY B 1 340 ? 16.984 1.918 -9.352 1 98.69 340 GLY B CA 1
ATOM 5561 C C . GLY B 1 340 ? 17.781 1.912 -10.648 1 98.69 340 GLY B C 1
ATOM 5562 O O . GLY B 1 340 ? 17.266 2.301 -11.703 1 98.69 340 GLY B O 1
ATOM 5563 N N . THR B 1 341 ? 19.062 1.583 -10.508 1 97.94 341 THR B N 1
ATOM 5564 C CA . THR B 1 341 ? 19.969 1.61 -11.648 1 97.94 341 THR B CA 1
ATOM 5565 C C . THR B 1 341 ? 20.516 0.214 -11.938 1 97.94 341 THR B C 1
ATOM 5567 O O . THR B 1 341 ? 20.734 -0.577 -11.016 1 97.94 341 THR B O 1
ATOM 5570 N N . ASP B 1 342 ? 20.578 -0.167 -13.117 1 97.56 342 ASP B N 1
ATOM 5571 C CA . ASP B 1 342 ? 21.219 -1.373 -13.641 1 97.56 342 ASP B CA 1
ATOM 5572 C C . ASP B 1 342 ? 22.094 -1.058 -14.859 1 97.56 342 ASP B C 1
ATOM 5574 O O . ASP B 1 342 ? 21.562 -0.792 -15.945 1 97.56 342 ASP B O 1
ATOM 5578 N N . GLY B 1 343 ? 23.406 -1.146 -14.688 1 95.44 343 GLY B N 1
ATOM 5579 C CA . GLY B 1 343 ? 24.281 -0.639 -15.727 1 95.44 343 GLY B CA 1
ATOM 5580 C C . GLY B 1 343 ? 24.141 0.853 -15.953 1 95.44 343 GLY B C 1
ATOM 5581 O O . GLY B 1 343 ? 24.234 1.645 -15.016 1 95.44 343 GLY B O 1
ATOM 5582 N N . ASN B 1 344 ? 23.844 1.22 -17.172 1 96.81 344 ASN B N 1
ATOM 5583 C CA . ASN B 1 344 ? 23.734 2.633 -17.516 1 96.81 344 ASN B CA 1
ATOM 5584 C C . ASN B 1 344 ? 22.266 3.072 -17.594 1 96.81 344 ASN B C 1
ATOM 5586 O O . ASN B 1 344 ? 21.984 4.215 -17.953 1 96.81 344 ASN B O 1
ATOM 5590 N N . LEU B 1 345 ? 21.422 2.178 -17.25 1 98.06 345 LEU B N 1
ATOM 5591 C CA . LEU B 1 345 ? 19.984 2.477 -17.328 1 98.06 345 LEU B CA 1
ATOM 5592 C C . LEU B 1 345 ? 19.406 2.643 -15.922 1 98.06 345 LEU B C 1
ATOM 5594 O O . LEU B 1 345 ? 19.969 2.131 -14.945 1 98.06 345 LEU B O 1
ATOM 5598 N N . SER B 1 346 ? 18.391 3.428 -15.852 1 98.25 346 SER B N 1
ATOM 5599 C CA . SER B 1 346 ? 17.719 3.633 -14.562 1 98.25 346 SER B CA 1
ATOM 5600 C C . SER B 1 346 ? 16.203 3.717 -14.734 1 98.25 346 SER B C 1
ATOM 5602 O O . SER B 1 346 ? 15.719 4.113 -15.789 1 98.25 346 SER B O 1
ATOM 5604 N N . VAL B 1 347 ? 15.508 3.213 -13.844 1 98.62 347 VAL B N 1
ATOM 5605 C CA . VAL B 1 347 ? 14.094 3.451 -13.602 1 98.62 347 VAL B CA 1
ATOM 5606 C C . VAL B 1 347 ? 13.898 4.109 -12.242 1 98.62 347 VAL B C 1
ATOM 5608 O O . VAL B 1 347 ? 14.188 3.5 -11.203 1 98.62 347 VAL B O 1
ATOM 5611 N N . SER B 1 348 ? 13.438 5.328 -12.188 1 98.38 348 SER B N 1
ATOM 5612 C CA . SER B 1 348 ? 13.297 6.062 -10.938 1 98.38 348 SER B CA 1
ATOM 5613 C C . SER B 1 348 ? 11.867 6.023 -10.422 1 98.38 348 SER B C 1
ATOM 5615 O O . SER B 1 348 ? 10.945 5.648 -11.156 1 98.38 348 SER B O 1
ATOM 5617 N N . ALA B 1 349 ? 11.711 6.379 -9.164 1 98.62 349 ALA B N 1
ATOM 5618 C CA . ALA B 1 349 ? 10.367 6.543 -8.609 1 98.62 349 ALA B CA 1
ATOM 5619 C C . ALA B 1 349 ? 9.578 7.594 -9.391 1 98.62 349 ALA B C 1
ATOM 5621 O O . ALA B 1 349 ? 8.367 7.465 -9.57 1 98.62 349 ALA B O 1
ATOM 5622 N N . ASP B 1 350 ? 10.25 8.648 -9.836 1 98.38 350 ASP B N 1
ATOM 5623 C CA . ASP B 1 350 ? 9.609 9.695 -10.633 1 98.38 350 ASP B CA 1
ATOM 5624 C C . ASP B 1 350 ? 9.102 9.141 -11.969 1 98.38 350 ASP B C 1
ATOM 5626 O O . ASP B 1 350 ? 8.031 9.523 -12.43 1 98.38 350 ASP B O 1
ATOM 5630 N N . ASP B 1 351 ? 9.922 8.242 -12.625 1 98.44 351 ASP B N 1
ATOM 5631 C CA . ASP B 1 351 ? 9.5 7.617 -13.875 1 98.44 351 ASP B CA 1
ATOM 5632 C C . ASP B 1 351 ? 8.18 6.871 -13.695 1 98.44 351 ASP B C 1
ATOM 5634 O O . ASP B 1 351 ? 7.258 7.027 -14.492 1 98.44 351 ASP B O 1
ATOM 5638 N N . LEU B 1 352 ? 8.133 6.074 -12.648 1 98.81 352 LEU B N 1
ATOM 5639 C CA . LEU B 1 352 ? 6.926 5.305 -12.375 1 98.81 352 LEU B CA 1
ATOM 5640 C C . LEU B 1 352 ? 5.754 6.227 -12.055 1 98.81 352 LEU B C 1
ATOM 5642 O O . LEU B 1 352 ? 4.633 5.992 -12.516 1 98.81 352 LEU B O 1
ATOM 5646 N N . ALA B 1 353 ? 6.027 7.246 -11.219 1 98.69 353 ALA B N 1
ATOM 5647 C CA . ALA B 1 353 ? 4.992 8.203 -10.844 1 98.69 353 ALA B CA 1
ATOM 5648 C C . ALA B 1 353 ? 4.375 8.859 -12.07 1 98.69 353 ALA B C 1
ATOM 5650 O O . ALA B 1 353 ? 3.154 8.984 -12.172 1 98.69 353 ALA B O 1
ATOM 5651 N N . ASP B 1 354 ? 5.203 9.25 -12.977 1 98.31 354 ASP B N 1
ATOM 5652 C CA . ASP B 1 354 ? 4.754 9.898 -14.203 1 98.31 354 ASP B CA 1
ATOM 5653 C C . ASP B 1 354 ? 3.857 8.969 -15.023 1 98.31 354 ASP B C 1
ATOM 5655 O O . ASP B 1 354 ? 2.844 9.406 -15.57 1 98.31 354 ASP B O 1
ATOM 5659 N N . LEU B 1 355 ? 4.211 7.742 -15.102 1 98.5 355 LEU B N 1
ATOM 5660 C CA . LEU B 1 355 ? 3.475 6.766 -15.891 1 98.5 355 LEU B CA 1
ATOM 5661 C C . LEU B 1 355 ? 2.061 6.582 -15.352 1 98.5 355 LEU B C 1
ATOM 5663 O O . LEU B 1 355 ? 1.126 6.332 -16.125 1 98.5 355 LEU B O 1
ATOM 5667 N N . ILE B 1 356 ? 1.879 6.699 -14.031 1 97.81 356 ILE B N 1
ATOM 5668 C CA . ILE B 1 356 ? 0.563 6.34 -13.516 1 97.81 356 ILE B CA 1
ATOM 5669 C C . ILE B 1 356 ? -0.169 7.594 -13.047 1 97.81 356 ILE B C 1
ATOM 5671 O O . ILE B 1 356 ? -1.328 7.527 -12.633 1 97.81 356 ILE B O 1
ATOM 5675 N N . GLY B 1 357 ? 0.473 8.75 -13.062 1 97.62 357 GLY B N 1
ATOM 5676 C CA . GLY B 1 357 ? -0.201 10.008 -12.797 1 97.62 357 GLY B CA 1
ATOM 5677 C C . GLY B 1 357 ? -0.207 10.391 -11.328 1 97.62 357 GLY B C 1
ATOM 5678 O O . GLY B 1 357 ? -1.193 10.93 -10.828 1 97.62 357 GLY B O 1
ATOM 5679 N N . THR B 1 358 ? 0.881 10.102 -10.641 1 98.19 358 THR B N 1
ATOM 5680 C CA . THR B 1 358 ? 1.048 10.477 -9.242 1 98.19 358 THR B CA 1
ATOM 5681 C C . THR B 1 358 ? 2.422 11.094 -9.008 1 98.19 358 THR B C 1
ATOM 5683 O O . THR B 1 358 ? 2.943 11.805 -9.867 1 98.19 358 THR B O 1
ATOM 5686 N N . ILE B 1 359 ? 2.953 10.969 -7.742 1 98.38 359 ILE B N 1
ATOM 5687 C CA . ILE B 1 359 ? 4.234 11.57 -7.395 1 98.38 359 ILE B CA 1
ATOM 5688 C C . ILE B 1 359 ? 5.156 10.508 -6.785 1 98.38 359 ILE B C 1
ATOM 5690 O O . ILE B 1 359 ? 4.691 9.469 -6.324 1 98.38 359 ILE B O 1
ATOM 5694 N N . SER B 1 360 ? 6.453 10.789 -6.789 1 98.56 360 SER B N 1
ATOM 5695 C CA . SER B 1 360 ? 7.434 9.836 -6.285 1 98.56 360 SER B CA 1
ATOM 5696 C C . SER B 1 360 ? 7.191 9.516 -4.812 1 98.56 360 SER B C 1
ATOM 5698 O O . SER B 1 360 ? 7.438 8.398 -4.363 1 98.56 360 SER B O 1
ATOM 5700 N N . TYR B 1 361 ? 6.66 10.555 -4.039 1 98.5 361 TYR B N 1
ATOM 5701 C CA . TYR B 1 361 ? 6.328 10.359 -2.631 1 98.5 361 TYR B CA 1
ATOM 5702 C C . TYR B 1 361 ? 5.453 9.125 -2.445 1 98.5 361 TYR B C 1
ATOM 5704 O O . TYR B 1 361 ? 5.75 8.266 -1.61 1 98.5 361 TYR B O 1
ATOM 5712 N N . GLU B 1 362 ? 4.398 9.047 -3.268 1 98.69 362 GLU B N 1
ATOM 5713 C CA . GLU B 1 362 ? 3.445 7.949 -3.139 1 98.69 362 GLU B CA 1
ATOM 5714 C C . GLU B 1 362 ? 4.059 6.629 -3.6 1 98.69 362 GLU B C 1
ATOM 5716 O O . GLU B 1 362 ? 3.809 5.582 -3.002 1 98.69 362 GLU B O 1
ATOM 5721 N N . ILE B 1 363 ? 4.906 6.641 -4.648 1 98.88 363 ILE B N 1
ATOM 5722 C CA . ILE B 1 363 ? 5.527 5.434 -5.184 1 98.88 363 ILE B CA 1
ATOM 5723 C C . ILE B 1 363 ? 6.316 4.727 -4.086 1 98.88 363 ILE B C 1
ATOM 5725 O O . ILE B 1 363 ? 6.176 3.518 -3.891 1 98.88 363 ILE B O 1
ATOM 5729 N N . VAL B 1 364 ? 7.094 5.465 -3.305 1 98.81 364 VAL B N 1
ATOM 5730 C CA . VAL B 1 364 ? 7.949 4.828 -2.312 1 98.81 364 VAL B CA 1
ATOM 5731 C C . VAL B 1 364 ? 7.125 4.453 -1.083 1 98.81 364 VAL B C 1
ATOM 5733 O O . VAL B 1 364 ? 7.402 3.445 -0.426 1 98.81 364 VAL B O 1
ATOM 5736 N N . CYS B 1 365 ? 6.062 5.195 -0.826 1 98.31 365 CYS B N 1
ATOM 5737 C CA . CYS B 1 365 ? 5.199 4.879 0.307 1 98.31 365 CYS B CA 1
ATOM 5738 C C . CYS B 1 365 ? 4.344 3.652 0.017 1 98.31 365 CYS B C 1
ATOM 5740 O O . CYS B 1 365 ? 3.889 2.975 0.94 1 98.31 365 CYS B O 1
ATOM 5742 N N . MET B 1 366 ? 4.164 3.336 -1.251 1 97.94 366 MET B N 1
ATOM 5743 C CA . MET B 1 366 ? 3.285 2.244 -1.658 1 97.94 366 MET B CA 1
ATOM 5744 C C . MET B 1 366 ? 3.951 0.893 -1.431 1 97.94 366 MET B C 1
ATOM 5746 O O . MET B 1 366 ? 3.279 -0.14 -1.401 1 97.94 366 MET B O 1
ATOM 5750 N N . ILE B 1 367 ? 5.301 0.897 -1.377 1 98.56 367 ILE B N 1
ATOM 5751 C CA . ILE B 1 367 ? 5.996 -0.371 -1.181 1 98.56 367 ILE B CA 1
ATOM 5752 C C . ILE B 1 367 ? 5.57 -0.993 0.147 1 98.56 367 ILE B C 1
ATOM 5754 O O . ILE B 1 367 ? 5.879 -0.462 1.217 1 98.56 367 ILE B O 1
ATOM 5758 N N . SER B 1 368 ? 4.832 -2.086 0.061 1 97.81 368 SER B N 1
ATOM 5759 C CA . SER B 1 368 ? 4.145 -2.637 1.224 1 97.81 368 SER B CA 1
ATOM 5760 C C . SER B 1 368 ? 5.125 -3.305 2.182 1 97.81 368 SER B C 1
ATOM 5762 O O . SER B 1 368 ? 6.301 -3.479 1.854 1 97.81 368 SER B O 1
ATOM 5764 N N . LYS B 1 369 ? 4.684 -3.672 3.344 1 96.5 369 LYS B N 1
ATOM 5765 C CA . LYS B 1 369 ? 5.496 -4.316 4.375 1 96.5 369 LYS B CA 1
ATOM 5766 C C . LYS B 1 369 ? 5.707 -5.797 4.062 1 96.5 369 LYS B C 1
ATOM 5768 O O . LYS B 1 369 ? 6.469 -6.477 4.75 1 96.5 369 LYS B O 1
ATOM 5773 N N . ARG B 1 370 ? 5.129 -6.293 2.922 1 96.31 370 ARG B N 1
ATOM 5774 C CA . ARG B 1 370 ? 5.457 -7.613 2.393 1 96.31 370 ARG B CA 1
ATOM 5775 C C . ARG B 1 370 ? 6.883 -7.648 1.851 1 96.31 370 ARG B C 1
ATOM 5777 O O . ARG B 1 370 ? 7.48 -8.719 1.74 1 96.31 370 ARG B O 1
ATOM 5784 N N . VAL B 1 371 ? 7.352 -6.508 1.458 1 98.31 371 VAL B N 1
ATOM 5785 C CA . VAL B 1 371 ? 8.68 -6.363 0.874 1 98.31 371 VAL B CA 1
ATOM 5786 C C . VAL B 1 371 ? 9.695 -6.074 1.974 1 98.31 371 VAL B C 1
ATOM 5788 O O . VAL B 1 371 ? 9.641 -5.031 2.627 1 98.31 371 VAL B O 1
ATOM 5791 N N . PRO B 1 372 ? 10.594 -7.004 2.217 1 98 372 PRO B N 1
ATOM 5792 C CA . PRO B 1 372 ? 11.602 -6.723 3.236 1 98 372 PRO B CA 1
ATOM 5793 C C . PRO B 1 372 ? 12.492 -5.539 2.871 1 98 372 PRO B C 1
ATOM 5795 O O . PRO B 1 372 ? 12.68 -5.242 1.687 1 98 372 PRO B O 1
ATOM 5798 N N . ARG B 1 373 ? 12.922 -4.812 3.857 1 98.56 373 ARG B N 1
ATOM 5799 C CA . ARG B 1 373 ? 13.938 -3.773 3.709 1 98.56 373 ARG B CA 1
ATOM 5800 C C . ARG B 1 373 ? 15.32 -4.305 4.059 1 98.56 373 ARG B C 1
ATOM 5802 O O . ARG B 1 373 ? 15.508 -4.93 5.105 1 98.56 373 ARG B O 1
ATOM 5809 N N . VAL B 1 374 ? 16.234 -4.152 3.166 1 98.56 374 VAL B N 1
ATOM 5810 C CA . VAL B 1 374 ? 17.609 -4.645 3.305 1 98.56 374 VAL B CA 1
ATOM 5811 C C . VAL B 1 374 ? 18.578 -3.467 3.352 1 98.56 374 VAL B C 1
ATOM 5813 O O . VAL B 1 374 ? 18.688 -2.707 2.389 1 98.56 374 VAL B O 1
ATOM 5816 N N . TYR B 1 375 ? 19.297 -3.307 4.391 1 98.62 375 TYR B N 1
ATOM 5817 C CA . TYR B 1 375 ? 20.062 -2.092 4.652 1 98.62 375 TYR B CA 1
ATOM 5818 C C . TYR B 1 375 ? 21.547 -2.301 4.352 1 98.62 375 TYR B C 1
ATOM 5820 O O . TYR B 1 375 ? 22.141 -3.293 4.777 1 98.62 375 TYR B O 1
ATOM 5828 N N . TYR B 1 376 ? 22.062 -1.385 3.613 1 98.44 376 TYR B N 1
ATOM 5829 C CA . TYR B 1 376 ? 23.469 -1.403 3.252 1 98.44 376 TYR B CA 1
ATOM 5830 C C . TYR B 1 376 ? 24.188 -0.162 3.773 1 98.44 376 TYR B C 1
ATOM 5832 O O . TYR B 1 376 ? 23.609 0.934 3.773 1 98.44 376 TYR B O 1
ATOM 5840 N N . GLN B 1 377 ? 25.375 -0.259 4.223 1 98.19 377 GLN B N 1
ATOM 5841 C CA . GLN B 1 377 ? 26.297 0.799 4.641 1 98.19 377 GLN B CA 1
ATOM 5842 C C . GLN B 1 377 ? 27.734 0.472 4.25 1 98.19 377 GLN B C 1
ATOM 5844 O O . GLN B 1 377 ? 28.188 -0.663 4.414 1 98.19 377 GLN B O 1
ATOM 5849 N N . ASP B 1 378 ? 28.422 1.4 3.721 1 97.25 378 ASP B N 1
ATOM 5850 C CA . ASP B 1 378 ? 29.781 1.217 3.242 1 97.25 378 ASP B CA 1
ATOM 5851 C C . ASP B 1 378 ? 29.891 0.011 2.311 1 97.25 378 ASP B C 1
ATOM 5853 O O . ASP B 1 378 ? 30.797 -0.805 2.438 1 97.25 378 ASP B O 1
ATOM 5857 N N . GLY B 1 379 ? 28.875 -0.183 1.569 1 94.25 379 GLY B N 1
ATOM 5858 C CA . GLY B 1 379 ? 28.844 -1.232 0.562 1 94.25 379 GLY B CA 1
ATOM 5859 C C . GLY B 1 379 ? 28.578 -2.609 1.143 1 94.25 379 GLY B C 1
ATOM 5860 O O . GLY B 1 379 ? 28.641 -3.611 0.426 1 94.25 379 GLY B O 1
ATOM 5861 N N . LYS B 1 380 ? 28.219 -2.715 2.389 1 96.69 380 LYS B N 1
ATOM 5862 C CA . LYS B 1 380 ? 28.016 -3.996 3.057 1 96.69 380 LYS B CA 1
ATOM 5863 C C . LYS B 1 380 ? 26.594 -4.105 3.607 1 96.69 380 LYS B C 1
ATOM 5865 O O . LYS B 1 380 ? 26.016 -3.111 4.062 1 96.69 380 LYS B O 1
ATOM 5870 N N . LEU B 1 381 ? 26.016 -5.301 3.502 1 96.81 381 LEU B N 1
ATOM 5871 C CA . LEU B 1 381 ? 24.75 -5.586 4.172 1 96.81 381 LEU B CA 1
ATOM 5872 C C . LEU B 1 381 ? 24.906 -5.469 5.688 1 96.81 381 LEU B C 1
ATOM 5874 O O . LEU B 1 381 ? 25.766 -6.121 6.281 1 96.81 381 LEU B O 1
ATOM 5878 N N . VAL B 1 382 ? 24.125 -4.652 6.316 1 96.94 382 VAL B N 1
ATOM 5879 C CA . VAL B 1 382 ? 24.312 -4.434 7.746 1 96.94 382 VAL B CA 1
ATOM 5880 C C . VAL B 1 382 ? 23.094 -4.965 8.508 1 96.94 382 VAL B C 1
ATOM 5882 O O . VAL B 1 382 ? 23.188 -5.273 9.703 1 96.94 382 VAL B O 1
ATOM 5885 N N . ASP B 1 383 ? 21.953 -4.996 7.812 1 97.12 383 ASP B N 1
ATOM 5886 C CA . ASP B 1 383 ? 20.75 -5.516 8.469 1 97.12 383 ASP B CA 1
ATOM 5887 C C . ASP B 1 383 ? 19.641 -5.734 7.453 1 97.12 383 ASP B C 1
ATOM 5889 O O . ASP B 1 383 ? 19.766 -5.355 6.289 1 97.12 383 ASP B O 1
ATOM 5893 N N . ASN B 1 384 ? 18.672 -6.387 7.766 1 96.62 384 ASN B N 1
ATOM 5894 C CA . ASN B 1 384 ? 17.422 -6.496 7.016 1 96.62 384 ASN B CA 1
ATOM 5895 C C . ASN B 1 384 ? 16.219 -6.684 7.941 1 96.62 384 ASN B C 1
ATOM 5897 O O . ASN B 1 384 ? 16.375 -7.172 9.062 1 96.62 384 ASN B O 1
ATOM 5901 N N . ILE B 1 385 ? 15.094 -6.207 7.539 1 96.19 385 ILE B N 1
ATOM 5902 C CA . ILE B 1 385 ? 13.867 -6.32 8.32 1 96.19 385 ILE B CA 1
ATOM 5903 C C . ILE B 1 385 ? 12.766 -6.93 7.453 1 96.19 385 ILE B C 1
ATOM 5905 O O . ILE B 1 385 ? 12.461 -6.422 6.375 1 96.19 385 ILE B O 1
ATOM 5909 N N . SER B 1 386 ? 12.211 -8.023 7.855 1 94.12 386 SER B N 1
ATOM 5910 C CA . SER B 1 386 ? 10.961 -8.586 7.344 1 94.12 386 SER B CA 1
ATOM 5911 C C . SER B 1 386 ? 9.797 -8.273 8.273 1 94.12 386 SER B C 1
ATOM 5913 O O . SER B 1 386 ? 9.898 -8.461 9.484 1 94.12 386 SER B O 1
ATOM 5915 N N . TYR B 1 387 ? 8.727 -7.777 7.73 1 91.31 387 TYR B N 1
ATOM 5916 C CA . TYR B 1 387 ? 7.621 -7.293 8.547 1 91.31 387 TYR B CA 1
ATOM 5917 C C . TYR B 1 387 ? 6.543 -8.359 8.695 1 91.31 387 TYR B C 1
ATOM 5919 O O . TYR B 1 387 ? 5.57 -8.172 9.43 1 91.31 387 TYR B O 1
ATOM 5927 N N . ILE B 1 388 ? 6.59 -9.375 7.91 1 88.06 388 ILE B N 1
ATOM 5928 C CA . ILE B 1 388 ? 5.586 -10.43 7.922 1 88.06 388 ILE B CA 1
ATOM 5929 C C . ILE B 1 388 ? 6.129 -11.648 8.672 1 88.06 388 ILE B C 1
ATOM 5931 O O . ILE B 1 388 ? 7.34 -11.867 8.719 1 88.06 388 ILE B O 1
#

pLDDT: mean 97.45, std 3.73, range [49.97, 98.94]

Secondary structure (DSSP, 8-state):
-PPPPSSSEEEEEHHHHHHHHHHHHHHHTTSEEEEE-HHHHHTT-HHHHHHHHHHTT--EEEESSHHHHHHHHHTT--SEEEE-S---GGGHHHHHHTTPEEEE--HHHHHHHHHHHHHTT--EEEEEEEESS--SSSEEBSSS-B-HHHHHHGGG-TTEEEEEEE---SSTT---HHHHHHHHHHHHHHHHHHHHHHHTT----EEE---HHHHHHS-SSSSSEE---GGGGT--S-SSS--TT----EEEEEE--EEEEE-TT-EESGGG-EE-SS-EEEEEES--GGGT--GGGTTT-EEEETTEEEEB-S---SS-EEEE-TTS---TT-EEEEEEEETTEEE-HHHHHHHHTS-HHHHHHTS-TTS-EEEEETTEEEEEE---/-PPPPSSSEEEEEHHHHHHHHHHHHHHHTTPEEEEE-HHHHHTT-HHHHHHHHHHTT--EEEESSHHHHHHHHHTT--SEEEE-S---GGGHHHHHHTTPEEEE--HHHHHHHHHHHHHTT--EEEEEEEESS--SSSEEBSSS-B-HHHHHHGGG-TTEEEEEEE---SSTT---HHHHHHHHHHHHHHHHHHHHHHHTT----EEE---HHHHHHS-SSSSSEE---GGGGT--S-SSS--TT----EEEEEE--EEEEE-TT-EESGGG-EE-SS-EEEEEES--GGGT--GGGTTT-EEEETTEEEEB-S---SS-EEEE-TTS---TT-EEEEEEEETTEEE-HHHHHHHHTS-HHH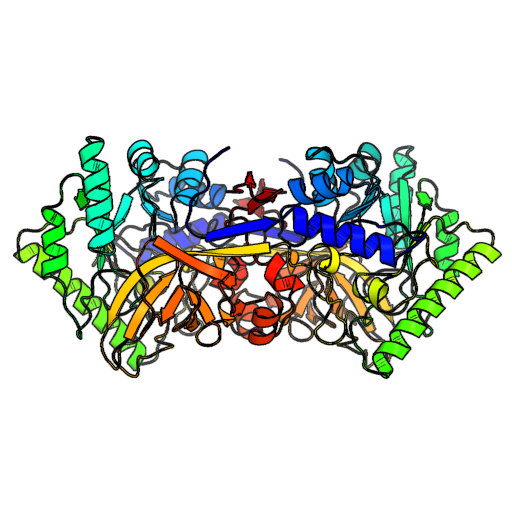HHHHS-TTS-EEEEETTEEEEEE---

Foldseek 3Di:
DDDDDFFKFKEFELVLLLLLLVVLCVQQVQAAEAEECELCLLQQHSLVSLVSVVVSPHQHYEYQELVVVVVNVVSVRLHAYEHPYDYDPVCLVSQQVNVHEYEDFDLVSLQSSLVSLVVVVAAGEYEAEEEQDQPDTHHDQHVVDDDLVSVLVSVVRHRYDQAAYEYEQNQLQDPPPVSLVSRVSSVVSRVVSCVVCVVVVHHRHFYEYAEQSNSQRPGHPPGRYYYYRVQSQQDAPDPHGDDPSRDHRIWMKGWFADKDWDAFQPQDEPPSPFGHHGTFIKTKRFAAVLQLQDQLCEQPDWKDFQQDIWHWHYTGDNGMTMTTQVVHPGDTPTMITPAADDPPDGDHLQNSCVSRVHHSSSSSSSRDLCHKYFYDYPRDTDDIDRPD/DDDDDFFKFKEFELVLLLLLLVVLCVQQVQAAAAEECELCLLQQHSLVSLVSVVVSPHQHYEYQELVVVVVCVVSVRLHAYEHPYDYDPVCLVSQQVNVHEYEDFDLVSLQSSLVSLVVVVAAGEYEAEEEQDQPDTGHDQHVVDDDLVSVLVSVVRHRYDQAAYEYEQNQLQDPPPVSLVRRVSSVVSRVVSCVVCVVVVHHRHFYEYAEQSNSQRPHHPPGRYYYYRVQSQQDAPDPHRDDPSRDHRIWMKGWFADKDWDAFQPQDEPPSPFGHHGTFIKTKRFAAVLQLQDQLCEQPDWKDFQQDIWHWHYTGDNGMTMTTQVVHPGDTPTMITPAADDPPDGDHLQNSCVSNVHHSSSSSSSRDLCHKYFYDYPRDTDDIDRPD

InterPro domains:
  IPR000821 Alanine racemase [MF_01201] (7-376)
  IPR000821 Alanine racemase [PR00992] (30-46)
  IPR000821 Alanine racemase [PR00992] (66-84)
  IPR000821 Alanine racemase [PR00992] (127-139)
  IPR000821 Alanine racemase [PR00992] (164-175)
  IPR000821 Alanine racemase [PR00992] (210-237)
  IPR000821 Alanine racemase [PR00992] (265-280)
  IPR000821 Alanine racemase [PR00992] (282-297)
  IPR000821 Alanine racemase [PR00992] (303-320)
  IPR000821 Alanine racemase [PR00992] (358-371)
  IPR000821 Alanine racemase [PTHR30511] (5-377)
  IPR000821 Alanine racemase [TIGR00492] (6-375)
  IPR001608 Alanine racemase, N-terminal [PF01168] (12-237)
  IPR009006 Alanine racemase/group IV decarboxylase, C-terminal [G3DSA:2.40.37.10] (8-375)
  IPR009006 Alanine racemase/group IV decarboxylase, C-terminal [SSF50621] (243-381)
  IPR011079 Alanine racemase, C-terminal [PF00842] (249-375)
  IPR011079 Alanine racemase, C-terminal [SM01005] (249-376)
  IPR020622 Alanine racemase, pyridoxal-phosphate attachment site [PS00395] (35-45)
  IPR029066 PLP-binding barrel [G3DSA:3.20.20.10] (14-233)
  IPR029066 PLP-binding barrel [SSF51419] (12-250)

Nearest PDB structures (foldseek):
  1vfh-assembly1_A  TM=9.235E-01  e=1.681E-39  Streptomyces lavendulae
  5fac-assembly2_C  TM=9.250E-01  e=2.414E-38  Streptomyces coelicolor A3(2)
  8b8h-assembly1_B  TM=9.167E-01  e=2.272E-38  Mycobacterium tuberculosis H37Rv
  1xfc-assembly1_B  TM=9.022E-01  e=1.891E-37  Mycobacterium tuberculosis
  8ahw-assembly1_B  TM=9.099E-01  e=4.672E-35  Mycobacterium tuberculosis H37Rv

Organism: NCBI:txid537013

Sequence (776 aa):
MHSYTRRTWAEINLDNLAHNYRHITRQLGTTRVIATVKADAYGHGEQHVASTLEKLGAQWFSVSNIDEAMALRRHGIRGDILILGFTPLEDAKELAEHQLTQTIFSHEYARELSSWAQSHQVTLPVHIKIDTGMTRIGFLCNGYENDLEGVRSLYSLPGLRITGTFSHLSHADSTDPDAIAFTQAQARHFDEAVSALKQLGCDPGLTHLQNSAGVICLSGGKYDLARPGISLYGLNPSAEVTDKELRPVLQLKSVISMVKQVGNGIPVGYGRSYVTSAPTRIATVPVGYADGYSRLLSNKGSVLVGGKRAPIIGNVCMDQMMIDVTGIDAAPGDEVTLIGTDGNLSVSADDLADLIGTISYEIVCMISKRVPRVYYQDGKLVDNISYIMHSYTRRTWAEINLDNLAHNYRHITRQLGTTRVIATVKADAYGHGEQHVASTLEKLGAQWFSVSNIDEAMALRRHGIRGDILILGFTPLEDAKELAEHQLTQTIFSHEYARELSSWAQSHQVTLPVHIKIDTGMTRIGFLCNGYENDLEGVRSLYSLPGLRITGTFSHLSHADSTDPDAIAFTQAQARHFDEAVSALKQLGCDPGLTHLQNSAGVICLSGGKYDLARPGISLYGLNPSAEVTDKELRPVLQLKSVISMVKQVGNGIPVGYGRSYVTSAPTRIATVPVGYADGYSRLLSNKGSVLVGGKRAPIIGNVCMDQMMIDVTGIDAAPGDEVTLIGTDGNLSVSADDLADLIGTISYEIVCMISKRVPRVYYQDGKLVDNISYI

Solvent-accessible surface area (backbone atoms only — not comparable to full-atom values): 38624 Å² total; per-residue (Å²): 127,78,81,73,75,82,41,36,37,32,39,30,34,52,52,32,32,50,49,19,46,52,52,52,42,61,64,21,60,76,18,37,58,26,45,42,40,31,64,44,32,50,43,65,42,33,63,63,50,51,50,51,41,41,76,73,62,44,51,32,33,31,24,52,30,61,60,55,49,51,42,41,47,72,66,62,56,77,52,48,40,36,26,69,39,74,68,51,76,91,50,45,64,56,35,60,76,65,65,36,28,40,46,38,41,46,69,68,59,43,52,53,52,18,52,50,23,48,75,66,72,41,69,38,45,25,30,41,32,41,15,26,53,20,66,64,67,27,42,44,34,45,89,85,46,74,38,60,69,61,57,56,55,55,78,71,40,55,29,52,40,67,51,17,31,32,44,60,72,36,30,45,39,39,76,48,66,68,34,43,52,49,38,51,49,29,53,49,32,46,50,50,50,51,51,49,37,46,73,71,72,40,72,53,54,46,33,30,47,30,34,40,29,32,61,72,74,39,81,52,54,77,41,52,32,28,44,36,37,58,37,41,48,17,40,59,69,29,97,69,36,69,59,90,80,43,35,62,19,63,29,34,36,35,23,28,69,38,67,48,79,45,56,57,66,42,43,22,26,48,67,49,69,25,61,36,89,40,73,41,33,39,29,21,30,56,45,8,30,47,39,30,45,57,46,61,39,36,60,68,38,59,34,32,46,85,54,36,82,23,44,31,45,13,41,36,33,60,55,32,28,36,28,44,40,61,96,47,96,76,52,60,69,39,59,30,39,61,26,34,73,37,81,92,40,71,37,49,50,54,58,54,12,61,70,64,65,63,46,38,70,51,46,40,31,36,41,29,60,77,34,28,41,34,33,28,46,92,90,35,84,74,48,62,49,69,75,98,126,78,83,74,76,81,41,36,36,33,39,31,35,51,54,32,32,50,49,19,46,53,52,52,45,62,64,22,60,76,19,38,57,26,46,42,39,31,63,44,30,50,44,65,42,34,63,64,51,51,51,51,42,40,74,73,61,44,52,31,32,32,25,51,30,61,62,56,49,50,42,41,48,74,66,63,55,79,51,48,38,38,25,70,40,75,68,52,75,92,52,45,63,55,33,60,76,66,63,36,29,40,46,38,42,45,71,68,58,44,51,53,53,18,52,51,22,48,76,66,71,41,69,36,45,24,29,40,34,40,16,25,53,22,64,64,66,26,41,45,34,45,90,84,47,74,36,61,68,62,57,56,54,53,78,73,40,57,27,52,39,68,50,16,32,29,46,59,72,35,32,45,40,38,77,47,68,68,33,42,52,48,39,51,48,28,52,48,32,47,50,50,51,51,51,50,36,44,73,71,72,40,73,53,53,48,33,32,48,31,33,40,30,30,60,72,73,40,81,52,53,77,41,51,32,28,44,36,36,59,36,41,47,17,40,59,68,30,96,68,36,70,61,90,79,44,33,62,18,64,33,33,36,34,25,27,68,39,70,48,79,44,56,58,68,43,43,21,26,48,67,50,68,25,60,36,87,41,73,39,32,37,31,22,30,55,46,8,30,47,39,31,45,56,46,63,40,36,62,69,38,60,33,32,45,86,53,36,81,24,43,31,46,13,40,35,33,59,53,32,28,35,26,43,40,61,97,48,96,74,50,59,68,38,60,29,39,61,26,33,72,37,83,93,41,70,38,48,50,55,58,54,13,59,71,61,65,61,48,38,70,51,47,42,31,36,42,28,60,78,36,27,42,35,32,29,47,92,90,34,81,76,48,61,48,70,76,99

Radius of gyration: 27.05 Å; Cα contacts (8 Å, |Δi|>4): 1954; chains: 2; bounding box: 58×86×68 Å